Protein AF-A0A2G9RPP4-F1 (afdb_monomer)

Radius of gyration: 35.77 Å; Cα contacts (8 Å, |Δi|>4): 522; chains: 1; bounding box: 113×70×108 Å

Secondary structure (DSSP, 8-state):
------SSHHHHHHHTTS---S-EEETTEEE--SS-----HHHHTSS-EEE-TTT--EESSHHHHHHHHTT---SS-SSEEEEEETTEEEEEEETTTTHHHHHHHHHHHHTT-SS---SS--TTEEEEEEEEEETTEEEEEEEEEEESS-TT-EEESEEEE-GGGTTSSHHHHHHHHHHHHHHHTT--BEE-SSPPHHHHHHHHHHHHHHHHHHHHH---SSSSPPEE-HHHHHHHH-B-HHHHHHHHHHTT-EEEEE--SS-TTHHHHHHHHHHHHHHHHHHHHHHHHHHHHS-----S------------------------------------------------------------------TTSS--EEEEEE--GGG-SSSEEEEEEEEHHHHHHHHHHHTT------GGGB------SSSTT--

Sequence (431 aa):
MTGSLVSDRSHDDIITRMKNIECIELGRHRLKPWYFSPYPQELTVLPVLYLCEFCLKYVKSLKCLQRHLTKCNLRHPPGNEIYRKGTISFFEIDGRKNKSYSQNLCLLAKCFLDHKTLYYDTDPFLFYIMTEYDSKGFHIVGYFSKEKESTEDYNVACILTLPPYQRRGYGKLLIEFSYELSKVEGKTGTPEKPLSDLGLLSYRSYWSQTILEILMELKTETGERPQITINEISEITSIKKEDVISTLQYLNLINYYKFLTEGVSQWRDVVSRISLVYSIKCILTYLKKWSNTYGCFFLTRTPPAYAFMQIGWERSELCVSSISIRRKSSLDTPLLGSPTTAPGPSLLPPEQASRATALHVHSANCSRCCLSHLVIFLNDESICLLQGQYILTLSEDIVEGHERAMLKRVLRIDSKCLHFTPKDWSKRGKW

Mean predicted aligned error: 15.99 Å

pLDDT: mean 71.48, std 29.28, range [20.78, 98.81]

Organism: Aquarana catesbeiana (NCBI:txid8400)

Solvent-accessible surface area (backbone atoms only — not comparable to full-atom values): 26599 Å² total; per-residue (Å²): 139,90,82,87,93,76,72,63,69,60,53,55,62,53,54,51,73,41,67,51,47,64,28,38,37,45,70,99,42,81,43,69,54,74,31,31,47,92,62,62,70,89,44,35,81,32,77,50,34,32,33,41,59,34,61,42,53,71,36,84,32,70,76,50,46,55,67,40,57,82,70,52,86,62,41,37,66,84,47,49,79,31,28,60,58,95,47,41,35,35,24,48,27,52,13,58,82,35,39,72,46,42,29,34,47,32,44,59,46,19,18,76,34,80,89,64,81,74,38,82,73,31,58,66,31,36,36,42,39,33,24,49,52,54,101,84,32,34,43,75,40,28,38,36,30,23,53,66,77,53,95,84,39,37,51,29,65,46,76,46,51,42,78,95,48,53,95,68,58,50,64,50,43,55,53,50,46,44,31,54,52,27,49,73,60,75,37,55,30,45,68,47,82,85,62,53,72,73,51,48,55,43,49,54,59,44,53,53,46,60,53,49,54,52,68,71,67,61,66,55,91,81,79,55,79,39,68,52,33,62,64,56,54,19,65,79,53,11,38,33,55,68,61,49,52,53,42,38,52,74,70,65,25,72,40,85,45,78,59,72,98,70,70,86,65,55,61,60,51,53,56,44,49,51,54,46,56,51,48,50,50,49,51,54,51,49,51,51,52,45,52,72,71,62,64,90,77,81,82,85,88,85,86,83,86,89,84,89,76,92,75,84,88,71,87,84,74,83,93,71,90,79,88,83,88,81,87,79,90,79,89,87,86,83,90,87,92,85,88,88,89,83,86,89,86,90,85,90,90,88,87,90,81,91,87,86,82,91,77,91,73,79,85,78,78,71,85,83,80,75,77,73,52,57,69,35,40,35,62,59,67,90,82,46,101,58,75,55,49,34,40,34,54,47,43,53,71,55,51,55,51,47,52,64,49,55,81,68,51,86,75,74,82,55,77,91,40,51,64,77,76,80,75,73,60,87,64,78,84,83,130

Nearest PDB structures (foldseek):
  7cmr-assembly1_A  TM=9.684E-01  e=1.886E-34  Homo sapiens
  5gk9-assembly1_A  TM=9.765E-01  e=4.475E-34  Homo sapiens
  3qah-assembly1_A  TM=9.749E-01  e=7.962E-34  Homo sapiens
  6maj-assembly1_A  TM=9.653E-01  e=4.740E-34  Homo sapiens
  5j9w-assembly1_E  TM=8.970E-01  e=1.123E-34  Saccharomyces cerevisiae S288C

Structure (mmCIF, N/CA/C/O backbone):
data_AF-A0A2G9RPP4-F1
#
_entry.id   AF-A0A2G9RPP4-F1
#
loop_
_atom_site.group_PDB
_atom_site.id
_atom_site.type_symbol
_atom_site.label_atom_id
_atom_site.label_alt_id
_atom_site.label_comp_id
_atom_site.label_asym_id
_atom_site.label_entity_id
_atom_site.label_seq_id
_atom_site.pdbx_PDB_ins_code
_atom_site.Cartn_x
_atom_site.Cartn_y
_atom_site.Cartn_z
_atom_site.occupancy
_atom_site.B_iso_or_equiv
_atom_site.auth_seq_id
_atom_site.auth_comp_id
_atom_site.auth_asym_id
_atom_site.auth_atom_id
_atom_site.pdbx_PDB_model_num
ATOM 1 N N . MET A 1 1 ? 42.267 23.530 13.016 1.00 36.06 1 MET A N 1
ATOM 2 C CA . MET A 1 1 ? 41.889 23.842 11.621 1.00 36.06 1 MET A CA 1
ATOM 3 C C . MET A 1 1 ? 40.458 23.379 11.431 1.00 36.06 1 MET A C 1
ATOM 5 O O . MET A 1 1 ? 40.187 22.221 11.714 1.00 36.06 1 MET A O 1
ATOM 9 N N . THR A 1 2 ? 39.546 24.265 11.044 1.00 39.47 2 THR A N 1
ATOM 10 C CA . THR A 1 2 ? 38.138 23.942 10.769 1.00 39.47 2 THR A CA 1
ATOM 11 C C . THR A 1 2 ? 37.926 23.839 9.259 1.00 39.47 2 THR A C 1
ATOM 13 O O . THR A 1 2 ? 38.301 24.746 8.523 1.00 39.47 2 THR A O 1
ATOM 16 N N . GLY A 1 3 ? 37.338 22.734 8.800 1.00 29.03 3 GLY A N 1
ATOM 17 C CA . GLY A 1 3 ? 36.969 22.487 7.403 1.00 29.03 3 GLY A CA 1
ATOM 18 C C . GLY A 1 3 ? 35.560 21.896 7.352 1.00 29.03 3 GLY A C 1
ATOM 19 O O . GLY A 1 3 ? 35.211 21.083 8.205 1.00 29.03 3 GLY A O 1
ATOM 20 N N . SER A 1 4 ? 34.728 22.366 6.423 1.00 31.86 4 SER A N 1
ATOM 21 C CA . SER A 1 4 ? 33.277 22.130 6.446 1.00 31.86 4 SER A CA 1
ATOM 22 C C . SER A 1 4 ? 32.853 20.904 5.628 1.00 31.86 4 SER A C 1
ATOM 24 O O . SER A 1 4 ? 33.354 20.698 4.528 1.00 31.86 4 SER A O 1
ATOM 26 N N . LEU A 1 5 ? 31.879 20.138 6.135 1.00 38.94 5 LEU A N 1
ATOM 27 C CA . LEU A 1 5 ? 31.263 18.965 5.485 1.00 38.94 5 LEU A CA 1
ATOM 28 C C . LEU A 1 5 ? 29.798 19.235 5.068 1.00 38.94 5 LEU A C 1
ATOM 30 O O . LEU A 1 5 ? 28.924 18.387 5.229 1.00 38.94 5 LEU A O 1
ATOM 34 N N . VAL A 1 6 ? 29.505 20.450 4.591 1.00 40.69 6 VAL A N 1
ATOM 35 C CA . VAL A 1 6 ? 28.122 20.956 4.411 1.00 40.69 6 VAL A CA 1
ATOM 36 C C . VAL A 1 6 ? 27.765 21.248 2.932 1.00 40.69 6 VAL A C 1
ATOM 38 O O . VAL A 1 6 ? 26.676 21.732 2.642 1.00 40.69 6 VAL A O 1
ATOM 41 N N . SER A 1 7 ? 28.645 20.942 1.969 1.00 35.72 7 SER A N 1
ATOM 42 C CA . SER A 1 7 ? 28.476 21.319 0.548 1.00 35.72 7 SER A CA 1
ATOM 43 C C . SER A 1 7 ? 27.618 20.382 -0.311 1.00 35.72 7 SER A C 1
ATOM 45 O O . SER A 1 7 ? 26.937 20.867 -1.212 1.00 35.72 7 SER A O 1
ATOM 47 N N . ASP A 1 8 ? 27.646 19.067 -0.071 1.00 40.75 8 ASP A N 1
ATOM 48 C CA . ASP A 1 8 ? 27.186 18.106 -1.093 1.00 40.75 8 ASP A CA 1
ATOM 49 C C . ASP A 1 8 ? 25.676 17.845 -1.055 1.00 40.75 8 ASP A C 1
ATOM 51 O O . ASP A 1 8 ? 25.029 17.819 -2.102 1.00 40.75 8 ASP A O 1
ATOM 55 N N . ARG A 1 9 ? 25.078 17.744 0.144 1.00 42.59 9 ARG A N 1
ATOM 56 C CA . ARG A 1 9 ? 23.634 17.460 0.294 1.00 42.59 9 ARG A CA 1
ATOM 57 C C . ARG A 1 9 ? 22.746 18.465 -0.444 1.00 42.59 9 ARG A C 1
ATOM 59 O O . ARG A 1 9 ? 21.690 18.091 -0.938 1.00 42.59 9 ARG A O 1
ATOM 66 N N . SER A 1 10 ? 23.178 19.723 -0.548 1.00 47.12 10 SER A N 1
ATOM 67 C CA . SER A 1 10 ? 22.407 20.779 -1.210 1.00 47.12 10 SER A CA 1
ATOM 68 C C . SER A 1 10 ? 22.277 20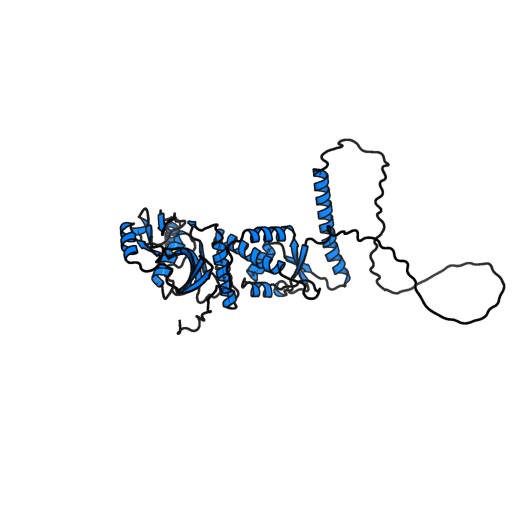.583 -2.724 1.00 47.12 10 SER A C 1
ATOM 70 O O . SER A 1 10 ? 21.268 20.997 -3.288 1.00 47.12 10 SER A O 1
ATOM 72 N N . HIS A 1 11 ? 23.241 19.934 -3.386 1.00 43.06 11 HIS A N 1
ATOM 73 C CA . HIS A 1 11 ? 23.181 19.694 -4.830 1.00 43.06 11 HIS A CA 1
ATOM 74 C C . HIS A 1 11 ? 22.240 18.532 -5.170 1.00 43.06 11 HIS A C 1
ATOM 76 O O . HIS A 1 11 ? 21.382 18.686 -6.042 1.00 43.06 11 HIS A O 1
ATOM 82 N N . ASP A 1 12 ? 22.313 17.422 -4.430 1.00 50.59 12 ASP A N 1
ATOM 83 C CA . ASP A 1 12 ? 21.358 16.313 -4.566 1.00 50.59 12 ASP A CA 1
ATOM 84 C C . ASP A 1 12 ? 19.925 16.758 -4.221 1.00 50.59 12 ASP A C 1
ATOM 86 O O . ASP A 1 12 ? 18.980 16.452 -4.956 1.00 50.59 12 ASP A O 1
ATOM 90 N N . ASP A 1 13 ? 19.757 17.567 -3.168 1.00 52.38 13 ASP A N 1
ATOM 91 C CA . ASP A 1 13 ? 18.473 18.179 -2.801 1.00 52.38 13 ASP A CA 1
ATOM 92 C C . ASP A 1 13 ? 17.918 19.114 -3.890 1.00 52.38 13 ASP A C 1
ATOM 94 O O . ASP A 1 13 ? 16.704 19.290 -3.973 1.00 52.38 13 ASP A O 1
ATOM 98 N N . ILE A 1 14 ? 18.759 19.731 -4.730 1.00 52.28 14 ILE A N 1
ATOM 99 C CA . ILE A 1 14 ? 18.318 20.569 -5.859 1.00 52.28 14 ILE A CA 1
ATOM 100 C C . ILE A 1 14 ? 17.946 19.703 -7.070 1.00 52.28 14 ILE A C 1
ATOM 102 O O . ILE A 1 14 ? 16.897 19.923 -7.680 1.00 52.28 14 ILE A O 1
ATOM 106 N N . ILE A 1 15 ? 18.761 18.699 -7.404 1.00 55.66 15 ILE A N 1
ATOM 107 C CA . ILE A 1 15 ? 18.525 17.802 -8.547 1.00 55.66 15 ILE A CA 1
ATOM 108 C C . ILE A 1 15 ? 17.231 16.999 -8.347 1.00 55.66 15 ILE A C 1
ATOM 110 O O . ILE A 1 15 ? 16.407 16.911 -9.258 1.00 55.66 15 ILE A O 1
ATOM 114 N N . THR A 1 16 ? 17.000 16.476 -7.141 1.00 59.34 16 THR A N 1
ATOM 115 C CA . THR A 1 16 ? 15.809 15.671 -6.811 1.00 59.34 16 THR A CA 1
ATOM 116 C C . THR A 1 16 ? 14.492 16.457 -6.813 1.00 59.34 16 THR A C 1
ATOM 118 O O . THR A 1 16 ? 13.426 15.858 -6.981 1.00 59.34 16 THR A O 1
ATOM 121 N N . ARG A 1 17 ? 14.532 17.794 -6.712 1.00 62.66 17 ARG A N 1
ATOM 122 C CA . ARG A 1 17 ? 13.346 18.667 -6.845 1.00 62.66 17 ARG A CA 1
ATOM 123 C C . ARG A 1 17 ? 12.893 18.855 -8.297 1.00 62.66 17 ARG A C 1
ATOM 125 O O . ARG A 1 17 ? 11.771 19.307 -8.526 1.00 62.66 17 ARG A O 1
ATOM 132 N N . MET A 1 18 ? 13.722 18.505 -9.284 1.00 72.00 18 MET A N 1
ATOM 133 C CA . MET A 1 18 ? 13.389 18.625 -10.706 1.00 72.00 18 MET A CA 1
ATOM 134 C C . MET A 1 18 ? 12.968 17.280 -11.307 1.00 72.00 18 MET A C 1
ATOM 136 O O . MET A 1 18 ? 13.619 16.252 -11.132 1.00 72.00 18 MET A O 1
ATOM 140 N N . LYS A 1 19 ? 11.860 17.275 -12.055 1.00 84.81 19 LYS A N 1
ATOM 141 C CA . LYS A 1 19 ? 11.338 16.059 -12.697 1.00 84.81 19 LYS A CA 1
ATOM 142 C C . LYS A 1 19 ? 12.227 15.697 -13.885 1.00 84.81 19 LYS A C 1
ATOM 144 O O . LYS A 1 19 ? 12.295 16.450 -14.849 1.00 84.81 19 LYS A O 1
ATOM 149 N N . ASN A 1 20 ? 12.877 14.540 -13.818 1.00 91.31 20 ASN A N 1
ATOM 150 C CA . ASN A 1 20 ? 13.856 14.096 -14.809 1.00 91.31 20 ASN A CA 1
ATOM 151 C C . ASN A 1 20 ? 13.284 13.195 -15.917 1.00 91.31 20 ASN A C 1
ATOM 153 O O . ASN A 1 20 ? 14.020 12.845 -16.827 1.00 91.31 20 ASN A O 1
ATOM 157 N N . ILE A 1 21 ? 12.011 12.791 -15.849 1.00 95.25 21 ILE A N 1
ATOM 158 C CA . ILE A 1 21 ? 11.363 11.920 -16.844 1.00 95.25 21 ILE A CA 1
ATOM 159 C C . ILE A 1 21 ? 10.042 12.564 -17.270 1.00 95.25 21 ILE A C 1
ATOM 161 O O . ILE A 1 21 ? 9.190 12.850 -16.426 1.00 95.25 21 ILE A O 1
ATOM 165 N N . GLU A 1 22 ? 9.858 12.772 -18.574 1.00 94.94 22 GLU A N 1
ATOM 166 C CA . GLU A 1 22 ? 8.655 13.410 -19.122 1.00 94.94 22 GLU A CA 1
ATOM 167 C C . GLU A 1 22 ? 7.441 12.467 -19.128 1.00 94.94 22 GLU A C 1
ATOM 169 O O . GLU A 1 22 ? 6.361 12.831 -18.651 1.00 94.94 22 GLU A O 1
ATOM 174 N N . CYS A 1 23 ? 7.614 11.247 -19.646 1.00 97.56 23 CYS A N 1
ATOM 175 C CA . CYS A 1 23 ? 6.545 10.263 -19.776 1.00 97.56 23 CYS A CA 1
ATOM 176 C C . CYS A 1 23 ? 7.041 8.826 -19.555 1.00 97.56 23 CYS A C 1
ATOM 178 O O . CYS A 1 23 ? 8.136 8.455 -19.977 1.00 97.56 23 CYS A O 1
ATOM 180 N N . ILE A 1 24 ? 6.197 8.003 -18.930 1.00 98.38 24 ILE A N 1
ATOM 181 C CA . ILE A 1 24 ? 6.364 6.551 -18.807 1.00 98.38 24 ILE A CA 1
ATOM 182 C C . ILE A 1 24 ? 5.216 5.857 -19.545 1.00 98.38 24 ILE A C 1
ATOM 184 O O . ILE A 1 24 ? 4.052 6.123 -19.255 1.00 98.38 24 ILE A O 1
ATOM 188 N N . GLU A 1 25 ? 5.525 4.936 -20.454 1.00 98.38 25 GLU A N 1
ATOM 189 C CA . GLU A 1 25 ? 4.544 4.031 -21.062 1.00 98.38 25 GLU A CA 1
ATOM 190 C C . GLU A 1 25 ? 4.553 2.689 -20.316 1.00 98.38 25 GLU A C 1
ATOM 192 O O . GLU A 1 25 ? 5.587 2.024 -20.240 1.00 98.38 25 GLU A O 1
ATOM 197 N N . LEU A 1 26 ? 3.410 2.310 -19.738 1.00 98.25 26 LEU A N 1
ATOM 198 C CA . LEU A 1 26 ? 3.231 1.110 -18.918 1.00 98.25 26 LEU A CA 1
ATOM 199 C C . LEU A 1 26 ? 1.936 0.395 -19.331 1.00 98.25 26 LEU A C 1
ATOM 201 O O . LEU A 1 26 ? 0.830 0.825 -18.984 1.00 98.25 26 LEU A O 1
ATOM 205 N N . GLY A 1 27 ? 2.075 -0.697 -20.084 1.00 95.25 27 GLY A N 1
ATOM 206 C CA . GLY A 1 27 ? 0.937 -1.430 -20.648 1.00 95.25 27 GLY A CA 1
ATOM 207 C C . GLY A 1 27 ? 0.089 -0.527 -21.550 1.00 95.25 27 GLY A C 1
ATOM 208 O O . GLY A 1 27 ? 0.596 0.077 -22.491 1.00 95.25 27 GLY A O 1
ATOM 209 N N . ARG A 1 28 ? -1.205 -0.396 -21.237 1.00 94.38 28 ARG A N 1
ATOM 210 C CA . ARG A 1 28 ? -2.157 0.484 -21.950 1.00 94.38 28 ARG A CA 1
ATOM 211 C C . ARG A 1 28 ? -2.091 1.974 -21.569 1.00 94.38 28 ARG A C 1
ATOM 213 O O . ARG A 1 28 ? -2.877 2.753 -22.099 1.00 94.38 28 ARG A O 1
ATOM 220 N N . HIS A 1 29 ? -1.221 2.376 -20.638 1.00 97.75 29 HIS A N 1
ATOM 221 C CA . HIS A 1 29 ? -1.231 3.721 -20.046 1.00 97.75 29 HIS A CA 1
ATOM 222 C C . HIS A 1 29 ? 0.032 4.522 -20.366 1.00 97.75 29 HIS A C 1
ATOM 224 O O . HIS A 1 29 ? 1.143 4.003 -20.278 1.00 97.75 29 HIS A O 1
ATOM 230 N N . ARG A 1 30 ? -0.133 5.827 -20.618 1.00 97.75 30 ARG A N 1
ATOM 231 C CA . ARG A 1 30 ? 0.955 6.813 -20.552 1.00 97.75 30 ARG A CA 1
ATOM 232 C C . ARG A 1 30 ? 0.815 7.652 -19.288 1.00 97.75 30 ARG A C 1
ATOM 234 O O . ARG A 1 30 ? -0.224 8.258 -19.044 1.00 97.75 30 ARG A O 1
ATOM 241 N N . LEU A 1 31 ? 1.860 7.648 -18.472 1.00 97.81 31 LEU A N 1
ATOM 242 C CA . LEU A 1 31 ? 1.932 8.288 -17.165 1.00 97.81 31 LEU A CA 1
ATOM 243 C C . LEU A 1 31 ? 2.860 9.500 -17.250 1.00 97.81 31 LEU A C 1
ATOM 245 O O . LEU A 1 31 ? 3.919 9.417 -17.870 1.00 97.81 31 LEU A O 1
ATOM 249 N N . LYS A 1 32 ? 2.503 10.602 -16.585 1.00 97.31 32 LYS A N 1
ATOM 250 C CA . LYS A 1 32 ? 3.397 11.748 -16.377 1.00 97.31 32 LYS A CA 1
ATOM 251 C C . LYS A 1 32 ? 3.951 11.695 -14.947 1.00 97.31 32 LYS A C 1
ATOM 253 O O . LYS A 1 32 ? 3.146 11.815 -14.020 1.00 97.31 32 LYS A O 1
ATOM 258 N N . PRO A 1 33 ? 5.265 11.486 -14.742 1.00 96.81 33 PRO A N 1
ATOM 259 C CA . PRO A 1 33 ? 5.878 11.467 -13.417 1.00 96.81 33 PRO A CA 1
ATOM 260 C C . PRO A 1 33 ? 5.603 12.730 -12.595 1.00 96.81 33 PRO A C 1
ATOM 262 O O . PRO A 1 33 ? 5.439 13.839 -13.113 1.00 96.81 33 PRO A O 1
ATOM 265 N N . TRP A 1 34 ? 5.536 12.549 -11.281 1.00 94.88 34 TRP A N 1
ATOM 266 C CA . TRP A 1 34 ? 5.288 13.613 -10.315 1.00 94.88 34 TRP A CA 1
ATOM 267 C C . TRP A 1 34 ? 6.583 14.120 -9.681 1.00 94.88 34 TRP A C 1
ATOM 269 O O . TRP A 1 34 ? 6.693 15.327 -9.477 1.00 94.88 34 TRP A O 1
ATOM 279 N N . TYR A 1 35 ? 7.558 13.236 -9.467 1.00 94.25 35 TYR A N 1
ATOM 280 C CA . TYR A 1 35 ? 8.833 13.514 -8.802 1.00 94.25 35 TYR A CA 1
ATOM 281 C C . TYR A 1 35 ? 10.016 12.960 -9.606 1.00 94.25 35 TYR A C 1
ATOM 283 O O . TYR A 1 35 ? 9.833 12.131 -10.502 1.00 94.25 35 TYR A O 1
ATOM 291 N N . PHE A 1 36 ? 11.231 13.390 -9.257 1.00 94.44 36 PHE A N 1
ATOM 292 C CA . PHE A 1 36 ? 12.473 12.759 -9.708 1.00 94.44 36 PHE A CA 1
ATOM 293 C C . PHE A 1 36 ? 12.492 11.262 -9.367 1.00 94.44 36 PHE A C 1
ATOM 295 O O . PHE A 1 36 ? 12.102 10.884 -8.257 1.00 94.44 36 PHE A O 1
ATOM 302 N N . SER A 1 37 ? 13.005 10.431 -10.281 1.00 95.25 37 SER A N 1
ATOM 303 C CA . SER A 1 37 ? 13.340 9.024 -10.019 1.00 95.25 37 SER A CA 1
ATOM 304 C C . SER A 1 37 ? 14.673 8.625 -10.675 1.00 95.25 37 SER A C 1
ATOM 306 O O . SER A 1 37 ? 14.856 8.910 -11.861 1.00 95.25 37 SER A O 1
ATOM 308 N N . PRO A 1 38 ? 15.599 7.955 -9.959 1.00 94.62 38 PRO A N 1
ATOM 309 C CA . PRO A 1 38 ? 16.976 7.704 -10.399 1.00 94.62 38 PRO A CA 1
ATOM 310 C C . PRO A 1 38 ? 17.105 6.524 -11.381 1.00 94.62 38 PRO A C 1
ATOM 312 O O . PRO A 1 38 ? 17.885 5.597 -11.172 1.00 94.62 38 PRO A O 1
ATOM 315 N N . TYR A 1 39 ? 16.342 6.556 -12.475 1.00 96.19 39 TYR A N 1
ATOM 316 C CA . TYR A 1 39 ? 16.616 5.719 -13.645 1.00 96.19 39 TYR A CA 1
ATOM 317 C C . TYR A 1 39 ? 17.949 6.128 -14.312 1.00 96.19 39 TYR A C 1
ATOM 319 O O . TYR A 1 39 ? 18.364 7.281 -14.170 1.00 96.19 39 TYR A O 1
ATOM 327 N N . PRO A 1 40 ? 18.601 5.228 -15.078 1.00 95.25 40 PRO A N 1
ATOM 328 C CA . PRO A 1 40 ? 19.823 5.543 -15.824 1.00 95.25 40 PRO A CA 1
ATOM 329 C C . PRO A 1 40 ? 19.693 6.794 -16.707 1.00 95.25 40 PRO A C 1
ATOM 331 O O . PRO A 1 40 ? 18.681 6.986 -17.388 1.00 95.25 40 PRO A O 1
ATOM 334 N N . GLN A 1 41 ? 20.719 7.647 -16.695 1.00 92.06 41 GLN A N 1
ATOM 335 C CA . GLN A 1 41 ? 20.675 9.005 -17.253 1.00 92.06 41 GLN A CA 1
ATOM 336 C C . GLN A 1 41 ? 20.455 9.035 -18.778 1.00 92.06 41 GLN A C 1
ATOM 338 O O . GLN A 1 41 ? 19.856 9.964 -19.318 1.00 92.06 41 GLN A O 1
ATOM 343 N N . GLU A 1 42 ? 20.862 7.980 -19.485 1.00 93.56 42 GLU A N 1
ATOM 344 C CA . GLU A 1 42 ? 20.655 7.803 -20.929 1.00 93.56 42 GLU A CA 1
ATOM 345 C C . GLU A 1 42 ? 19.186 7.505 -21.279 1.00 93.56 42 GLU A C 1
ATOM 347 O O . GLU A 1 42 ? 18.811 7.488 -22.454 1.00 93.56 42 GLU A O 1
ATOM 352 N N . LEU A 1 43 ? 18.359 7.229 -20.265 1.00 93.94 43 LEU A N 1
ATOM 353 C CA . LEU A 1 43 ? 16.928 6.963 -20.382 1.00 93.94 43 LEU A CA 1
ATOM 354 C C . LEU A 1 43 ? 16.069 8.141 -19.918 1.00 93.94 43 LEU A C 1
ATOM 356 O O . LEU A 1 43 ? 14.958 8.302 -20.416 1.00 93.94 43 LEU A O 1
ATOM 360 N N . THR A 1 44 ? 16.565 8.965 -18.992 1.00 92.25 44 THR A N 1
ATOM 361 C CA . THR A 1 44 ? 15.836 10.132 -18.469 1.00 92.25 44 THR A CA 1
ATOM 362 C C . THR A 1 44 ? 15.730 11.251 -19.508 1.00 92.25 44 THR A C 1
ATOM 364 O O . THR A 1 44 ? 14.723 11.942 -19.574 1.00 92.25 44 THR A O 1
ATOM 367 N N . VAL A 1 45 ? 16.721 11.369 -20.400 1.00 91.31 45 VAL A N 1
ATOM 368 C CA . VAL A 1 45 ? 16.715 12.316 -21.536 1.00 91.31 45 VAL A CA 1
ATOM 369 C C . VAL A 1 45 ? 15.767 11.927 -22.687 1.00 91.31 45 VAL A C 1
ATOM 371 O O . VAL A 1 45 ? 15.748 12.596 -23.719 1.00 91.31 45 VAL A O 1
ATOM 374 N N . LEU A 1 46 ? 15.009 10.832 -22.561 1.00 94.69 46 LEU A N 1
ATOM 375 C CA . LEU A 1 46 ? 14.095 10.349 -23.600 1.00 94.69 46 LEU A CA 1
ATOM 376 C C . LEU A 1 46 ? 12.662 10.857 -23.355 1.00 94.69 46 LEU A C 1
ATOM 378 O O . LEU A 1 46 ? 12.196 10.820 -22.217 1.00 94.69 46 LEU A O 1
ATOM 382 N N . PRO A 1 47 ? 11.902 11.223 -24.408 1.00 95.62 47 PRO A N 1
ATOM 383 C CA . PRO A 1 47 ? 10.534 11.733 -24.254 1.00 95.62 47 PRO A CA 1
ATOM 384 C C . PRO A 1 47 ? 9.545 10.678 -23.728 1.00 95.62 47 PRO A C 1
ATOM 386 O O . PRO A 1 47 ? 8.493 11.017 -23.192 1.00 95.62 47 PRO A O 1
ATOM 389 N N . VAL A 1 48 ? 9.856 9.383 -23.885 1.00 97.69 48 VAL A N 1
ATOM 390 C CA . VAL A 1 48 ? 9.069 8.272 -23.328 1.00 97.69 48 VAL A CA 1
ATOM 391 C C . VAL A 1 48 ? 9.999 7.156 -22.857 1.00 97.69 48 VAL A C 1
ATOM 393 O O . VAL A 1 48 ? 10.763 6.596 -23.648 1.00 97.69 48 VAL A O 1
ATOM 396 N N . LEU A 1 49 ? 9.872 6.785 -21.584 1.00 98.00 49 LEU A N 1
ATOM 397 C CA . LEU A 1 49 ? 10.469 5.591 -20.994 1.00 98.00 49 LEU A CA 1
ATOM 398 C C . LEU A 1 49 ? 9.464 4.429 -21.049 1.00 98.00 49 LEU A C 1
ATOM 400 O O . LEU A 1 49 ? 8.357 4.539 -20.530 1.00 98.00 49 LEU A O 1
ATOM 404 N N . TYR A 1 50 ? 9.830 3.308 -21.670 1.00 98.50 50 TYR A N 1
ATOM 405 C CA . TYR A 1 50 ? 8.910 2.188 -21.910 1.00 98.50 50 TYR A CA 1
ATOM 406 C C . TYR A 1 50 ? 9.130 1.077 -20.880 1.00 98.50 50 TYR A C 1
ATOM 408 O O . TYR A 1 50 ? 10.245 0.567 -20.775 1.00 98.50 50 TYR A O 1
ATOM 416 N N . LEU A 1 51 ? 8.089 0.666 -20.153 1.00 98.62 51 LEU A N 1
ATOM 417 C CA . LEU A 1 51 ? 8.133 -0.416 -19.163 1.00 98.62 51 LEU A CA 1
ATOM 418 C C . LEU A 1 51 ? 7.263 -1.606 -19.588 1.00 98.62 51 LEU A C 1
ATOM 420 O O . LEU A 1 51 ? 6.125 -1.456 -20.030 1.00 98.62 51 LEU A O 1
ATOM 424 N N . CYS A 1 52 ? 7.777 -2.816 -19.376 1.00 98.38 52 CYS A N 1
ATOM 425 C CA . CYS A 1 52 ? 6.975 -4.035 -19.449 1.00 98.38 52 CYS A CA 1
ATOM 426 C C . CYS A 1 52 ? 6.026 -4.129 -18.247 1.00 98.38 52 CYS A C 1
ATOM 428 O O . CYS A 1 52 ? 6.490 -4.167 -17.112 1.00 98.38 52 CYS A O 1
ATOM 430 N N . GLU A 1 53 ? 4.713 -4.224 -18.470 1.00 97.12 53 GLU A N 1
ATOM 431 C CA . GLU A 1 53 ? 3.726 -4.205 -17.377 1.00 97.12 53 GLU A CA 1
ATOM 432 C C . GLU A 1 53 ? 3.822 -5.397 -16.407 1.00 97.12 53 GLU A C 1
ATOM 434 O O . GLU A 1 53 ? 3.495 -5.248 -15.232 1.00 97.12 53 GLU A O 1
ATOM 439 N N . PHE A 1 54 ? 4.332 -6.550 -16.859 1.00 97.94 54 PHE A N 1
ATOM 440 C CA . PHE A 1 54 ? 4.416 -7.768 -16.042 1.00 97.94 54 PHE A CA 1
ATOM 441 C C . PHE A 1 54 ? 5.734 -7.935 -15.275 1.00 97.94 54 PHE A C 1
ATOM 443 O O . PHE A 1 54 ? 5.733 -8.513 -14.193 1.00 97.94 54 PHE A O 1
ATOM 450 N N . CYS A 1 55 ? 6.865 -7.449 -15.806 1.00 98.00 55 CYS A N 1
ATOM 451 C CA . CYS A 1 55 ? 8.183 -7.585 -15.159 1.00 98.00 55 CYS A CA 1
ATOM 452 C C . CYS A 1 55 ? 8.837 -6.249 -14.759 1.00 98.00 55 CYS A C 1
ATOM 454 O O . CYS A 1 55 ? 9.942 -6.232 -14.214 1.00 98.00 55 CYS A O 1
ATOM 456 N N . LEU A 1 56 ? 8.171 -5.132 -15.068 1.00 98.50 56 LEU A N 1
ATOM 457 C CA . LEU A 1 56 ? 8.583 -3.747 -14.816 1.00 98.50 56 LEU A CA 1
ATOM 458 C C . LEU A 1 56 ? 9.928 -3.337 -15.445 1.00 98.50 56 LEU A C 1
ATOM 460 O O . LEU A 1 56 ? 10.403 -2.226 -15.221 1.00 98.50 56 LEU A O 1
ATOM 464 N N . LYS A 1 57 ? 10.530 -4.190 -16.287 1.00 98.31 57 LYS A N 1
ATOM 465 C CA . LYS A 1 57 ? 11.777 -3.878 -16.989 1.00 98.31 57 LYS A CA 1
ATOM 466 C C . LYS A 1 57 ? 11.584 -2.691 -17.929 1.00 98.31 57 LYS A C 1
ATOM 468 O O . LYS A 1 57 ? 10.755 -2.737 -18.840 1.00 98.31 57 LYS A O 1
ATOM 473 N N . TYR A 1 58 ? 12.407 -1.672 -17.719 1.00 98.12 58 TYR A N 1
ATOM 474 C CA . TYR A 1 58 ? 12.457 -0.442 -18.497 1.00 98.12 58 TYR A CA 1
ATOM 475 C C . TYR A 1 58 ? 13.371 -0.569 -19.729 1.00 98.12 58 TYR A C 1
ATOM 477 O O . TYR A 1 58 ? 14.395 -1.257 -19.697 1.00 98.12 58 TYR A O 1
ATOM 485 N N . VAL A 1 59 ? 13.005 0.087 -20.836 1.00 97.88 59 VAL A N 1
ATOM 486 C CA . VAL A 1 59 ? 13.751 0.093 -22.107 1.00 97.88 59 VAL A CA 1
ATOM 487 C C . VAL A 1 59 ? 13.602 1.414 -22.878 1.00 97.88 59 VAL A C 1
ATOM 489 O O . VAL A 1 59 ? 12.590 2.104 -22.793 1.00 97.88 59 VAL A O 1
ATOM 492 N N . LYS A 1 60 ? 14.610 1.735 -23.702 1.00 95.94 60 LYS A N 1
ATOM 493 C CA . LYS A 1 60 ? 14.741 3.023 -24.412 1.00 95.94 60 LYS A CA 1
ATOM 494 C C . LYS A 1 60 ? 13.840 3.262 -25.635 1.00 95.94 60 LYS A C 1
ATOM 496 O O . LYS A 1 60 ? 13.999 4.278 -26.301 1.00 95.94 60 LYS A O 1
ATOM 501 N N . SER A 1 61 ? 12.975 2.319 -26.017 1.00 97.00 61 SER A N 1
ATOM 502 C CA . SER A 1 61 ? 12.067 2.489 -27.166 1.00 97.00 61 SER A CA 1
ATOM 503 C C . SER A 1 61 ? 11.009 1.390 -27.269 1.00 97.00 61 SER A C 1
ATOM 505 O O . SER A 1 61 ? 11.235 0.253 -26.844 1.00 97.00 61 SER A O 1
ATOM 507 N N . LEU A 1 62 ? 9.909 1.687 -27.968 1.00 97.31 62 LEU A N 1
ATOM 508 C CA . LEU A 1 62 ? 8.865 0.720 -28.324 1.00 97.31 62 LEU A CA 1
ATOM 509 C C . LEU A 1 62 ? 9.423 -0.522 -29.053 1.00 97.31 62 LEU A C 1
ATOM 511 O O . LEU A 1 62 ? 9.060 -1.645 -28.717 1.00 97.31 62 LEU A O 1
ATOM 515 N N . LYS A 1 63 ? 10.389 -0.358 -29.973 1.00 98.00 63 LYS A N 1
ATOM 516 C CA . LYS A 1 63 ? 11.062 -1.478 -30.672 1.00 98.00 63 LYS A CA 1
ATOM 517 C C . LYS A 1 63 ? 11.936 -2.336 -29.740 1.00 98.00 63 LYS A C 1
ATOM 51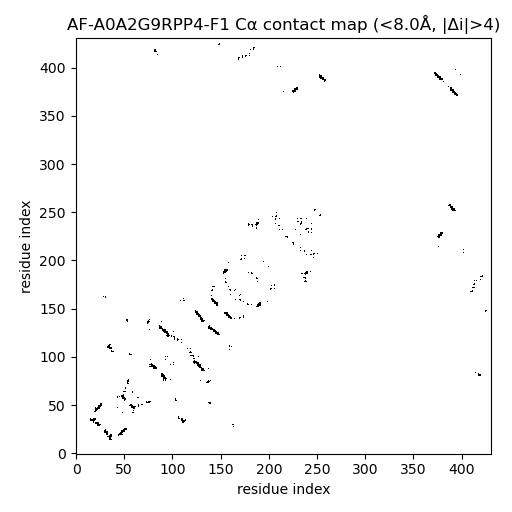9 O O . LYS A 1 63 ? 12.238 -3.492 -30.046 1.00 98.00 63 LYS A O 1
ATOM 524 N N . CYS A 1 64 ? 12.364 -1.808 -28.594 1.00 97.88 64 CYS A N 1
ATOM 525 C CA . CYS A 1 64 ? 12.968 -2.612 -27.532 1.00 97.88 64 CYS A CA 1
ATOM 526 C C . CYS A 1 64 ? 11.906 -3.304 -26.668 1.00 97.88 64 CYS A C 1
ATOM 528 O O . CYS A 1 64 ? 12.103 -4.470 -26.333 1.00 97.88 64 CYS A O 1
ATOM 530 N N . LEU A 1 65 ? 10.777 -2.647 -26.377 1.00 98.00 65 LEU A N 1
ATOM 531 C CA . LEU A 1 65 ? 9.672 -3.243 -25.619 1.00 98.00 65 LEU A CA 1
ATOM 532 C C . LEU A 1 65 ? 9.047 -4.421 -26.380 1.00 98.00 65 LEU A C 1
ATOM 534 O O . LEU A 1 65 ? 8.953 -5.512 -25.833 1.00 98.00 65 LEU A O 1
ATOM 538 N N . GLN A 1 66 ? 8.736 -4.259 -27.668 1.00 97.88 66 GLN A N 1
ATOM 539 C CA . GLN A 1 66 ? 8.210 -5.324 -28.534 1.00 97.88 66 GLN A CA 1
ATOM 540 C C . GLN A 1 66 ? 9.126 -6.564 -28.552 1.00 97.88 66 GLN A C 1
ATOM 542 O O . GLN A 1 66 ? 8.666 -7.677 -28.312 1.00 97.88 66 GLN A O 1
ATOM 547 N N . ARG A 1 67 ? 10.443 -6.376 -28.742 1.00 98.12 67 ARG A N 1
ATOM 548 C CA . ARG A 1 67 ? 11.448 -7.465 -28.703 1.00 98.12 67 ARG A CA 1
ATOM 549 C C . ARG A 1 67 ? 11.668 -8.074 -27.314 1.00 98.12 67 ARG A C 1
ATOM 551 O O . ARG A 1 67 ? 12.300 -9.125 -27.210 1.00 98.12 67 ARG A O 1
ATOM 558 N N . HIS A 1 68 ? 11.221 -7.401 -26.257 1.00 98.06 68 HIS A N 1
ATOM 559 C CA . HIS A 1 68 ? 11.199 -7.947 -24.907 1.00 98.06 68 HIS A CA 1
ATOM 560 C C . HIS A 1 68 ? 9.909 -8.740 -24.659 1.00 98.06 68 HIS A C 1
ATOM 562 O O . HIS A 1 68 ? 9.989 -9.842 -24.130 1.00 98.06 68 HIS A O 1
ATOM 568 N N . LEU A 1 69 ? 8.747 -8.239 -25.088 1.00 96.56 69 LEU A N 1
ATOM 569 C CA . LEU A 1 69 ? 7.452 -8.910 -24.928 1.00 96.56 69 LEU A CA 1
ATOM 570 C C . LEU A 1 69 ? 7.398 -10.267 -25.650 1.00 96.56 69 LEU A C 1
ATOM 572 O O . LEU A 1 69 ? 6.844 -11.210 -25.097 1.00 96.56 69 LEU A O 1
ATOM 576 N N . THR A 1 70 ? 8.064 -10.419 -26.803 1.00 97.31 70 THR A N 1
ATOM 577 C CA . THR A 1 70 ? 8.217 -11.726 -27.485 1.00 97.31 70 THR A CA 1
ATOM 578 C C . THR A 1 70 ? 9.117 -12.731 -26.752 1.00 97.31 70 THR A C 1
ATOM 580 O O . THR A 1 70 ? 9.225 -13.875 -27.183 1.00 97.31 70 THR A O 1
ATOM 583 N N . LYS A 1 71 ? 9.778 -12.321 -25.661 1.00 97.62 71 LYS A N 1
ATOM 584 C CA . LYS A 1 71 ? 10.659 -13.155 -24.821 1.00 97.62 71 LYS A CA 1
ATOM 585 C C . LYS A 1 71 ? 10.269 -13.149 -23.338 1.00 97.62 71 LYS A C 1
ATOM 587 O O . LYS A 1 71 ? 10.925 -13.798 -22.528 1.00 97.62 71 LYS A O 1
ATOM 592 N N . CYS A 1 72 ? 9.270 -12.357 -22.954 1.00 97.06 72 CYS A N 1
ATOM 593 C CA . CYS A 1 72 ? 8.851 -12.209 -21.571 1.00 97.06 72 CYS A CA 1
ATOM 594 C C . CYS A 1 72 ? 7.738 -13.213 -21.288 1.00 97.06 72 CYS A C 1
ATOM 596 O O . CYS A 1 72 ? 6.634 -13.073 -21.813 1.00 97.06 72 CYS A O 1
ATOM 598 N N . ASN A 1 73 ? 8.021 -14.200 -20.440 1.00 96.19 73 ASN A N 1
ATOM 599 C CA . ASN A 1 73 ? 7.055 -15.240 -20.079 1.00 96.19 73 ASN A CA 1
ATOM 600 C C . ASN A 1 73 ? 6.189 -14.852 -18.866 1.00 96.19 73 ASN A C 1
ATOM 602 O O . ASN A 1 73 ? 5.177 -15.497 -18.614 1.00 96.19 73 ASN A O 1
ATOM 606 N N . LEU A 1 74 ? 6.544 -13.790 -18.130 1.00 97.25 74 LEU A N 1
ATOM 607 C CA . LEU A 1 74 ? 5.745 -13.312 -16.999 1.00 97.25 74 LEU A CA 1
ATOM 608 C C . LEU A 1 74 ? 4.416 -12.715 -17.476 1.00 97.25 74 LEU A C 1
ATOM 610 O O . LEU A 1 74 ? 4.380 -11.910 -18.409 1.00 97.25 74 LEU A O 1
ATOM 614 N N . ARG A 1 75 ? 3.332 -13.102 -16.800 1.00 97.69 75 ARG A N 1
ATOM 615 C CA . ARG A 1 75 ? 1.975 -12.539 -16.938 1.00 97.69 75 ARG A CA 1
ATOM 616 C C . ARG A 1 75 ? 1.382 -12.097 -15.598 1.00 97.69 75 ARG A C 1
ATOM 618 O O . ARG A 1 75 ? 0.215 -11.739 -15.533 1.00 97.69 75 ARG A O 1
ATOM 625 N N . HIS A 1 76 ? 2.186 -12.125 -14.540 1.00 98.25 76 HIS A N 1
ATOM 626 C CA . HIS A 1 76 ? 1.853 -11.690 -13.189 1.00 98.25 76 HIS A CA 1
ATOM 627 C C . HIS A 1 76 ? 3.137 -11.256 -12.459 1.00 98.25 76 HIS A C 1
ATOM 629 O O . HIS A 1 76 ? 4.236 -11.570 -12.937 1.00 98.25 76 HIS A O 1
ATOM 635 N N . PRO A 1 77 ? 3.031 -10.551 -11.318 1.00 98.44 77 PRO A N 1
ATOM 636 C CA . PRO A 1 77 ? 4.178 -10.244 -10.469 1.00 98.44 77 PRO A CA 1
ATOM 637 C C . PRO A 1 77 ? 4.886 -11.535 -9.996 1.00 98.44 77 PRO A C 1
ATOM 639 O O . PRO A 1 77 ? 4.201 -12.506 -9.662 1.00 98.44 77 PRO A O 1
ATOM 642 N N . PRO A 1 78 ? 6.232 -11.588 -9.960 1.00 97.25 78 PRO A N 1
ATOM 643 C CA . PRO A 1 78 ? 6.988 -12.800 -9.634 1.00 97.25 78 PRO A CA 1
ATOM 644 C C . PRO A 1 78 ? 6.991 -13.071 -8.120 1.00 97.25 78 PRO A C 1
ATOM 646 O O . PRO A 1 78 ? 7.944 -12.763 -7.406 1.00 97.25 78 PRO A O 1
ATOM 649 N N . GLY A 1 79 ? 5.893 -13.636 -7.626 1.00 96.25 79 GLY A N 1
ATOM 650 C CA . GLY A 1 79 ? 5.662 -13.936 -6.217 1.00 96.25 79 GLY A CA 1
ATOM 651 C C . GLY A 1 79 ? 4.508 -14.912 -6.016 1.00 96.25 79 GLY A C 1
ATOM 652 O O . GLY A 1 79 ? 3.939 -15.416 -6.985 1.00 96.25 79 GLY A O 1
ATOM 653 N N . ASN A 1 80 ? 4.153 -15.155 -4.757 1.00 97.56 80 ASN A N 1
ATOM 654 C CA . ASN A 1 80 ? 3.038 -16.031 -4.397 1.00 97.56 80 ASN A CA 1
ATOM 655 C C . ASN A 1 80 ? 1.717 -15.256 -4.491 1.00 97.56 80 ASN A C 1
ATOM 657 O O . ASN A 1 80 ? 1.605 -14.200 -3.871 1.00 97.56 80 ASN A O 1
ATOM 661 N N . GLU A 1 81 ? 0.710 -15.767 -5.204 1.00 98.50 81 GLU A N 1
ATOM 662 C CA . GLU A 1 81 ? -0.666 -15.249 -5.118 1.00 98.50 81 GLU A CA 1
ATOM 663 C C . GLU A 1 81 ? -1.234 -15.630 -3.738 1.00 98.50 81 GLU A C 1
ATOM 665 O O . GLU A 1 81 ? -1.626 -16.772 -3.518 1.00 98.50 81 GLU A O 1
ATOM 670 N N . ILE A 1 82 ? -1.215 -14.691 -2.785 1.00 98.44 82 ILE A N 1
ATOM 671 C CA . ILE A 1 82 ? -1.670 -14.924 -1.398 1.00 98.44 82 ILE A CA 1
ATOM 672 C C . ILE A 1 82 ? -3.119 -14.490 -1.165 1.00 98.44 82 ILE A C 1
ATOM 674 O O . ILE A 1 82 ? -3.655 -14.697 -0.083 1.00 98.44 82 ILE A O 1
ATOM 678 N N . TYR A 1 83 ? -3.762 -13.861 -2.147 1.00 98.69 83 TYR A N 1
ATOM 679 C CA . TYR A 1 83 ? -5.181 -13.516 -2.087 1.00 98.69 83 TYR A CA 1
ATOM 680 C C . TYR A 1 83 ? -5.760 -13.390 -3.485 1.00 98.69 83 TYR A C 1
ATOM 682 O O . TYR A 1 83 ? -5.130 -12.777 -4.352 1.00 98.69 83 TYR A O 1
ATOM 690 N N . ARG A 1 84 ? -6.993 -13.873 -3.663 1.00 98.06 84 ARG A N 1
ATOM 691 C CA . ARG A 1 84 ? -7.766 -13.717 -4.898 1.00 98.06 84 ARG A CA 1
ATOM 692 C C . ARG A 1 84 ? -9.261 -13.582 -4.611 1.00 98.06 84 ARG A C 1
ATOM 694 O O . ARG A 1 84 ? -9.866 -14.492 -4.057 1.00 98.06 84 ARG A O 1
ATOM 701 N N . LYS A 1 85 ? -9.888 -12.495 -5.071 1.00 97.75 85 LYS A N 1
ATOM 702 C CA . LYS A 1 85 ? -11.353 -12.335 -5.081 1.00 97.75 85 LYS A CA 1
ATOM 703 C C . LYS A 1 85 ? -11.820 -11.723 -6.400 1.00 97.75 85 LYS A C 1
ATOM 705 O O . LYS A 1 85 ? -11.568 -10.553 -6.688 1.00 97.75 85 LYS A O 1
ATOM 710 N N . GLY A 1 86 ? -12.514 -12.526 -7.209 1.00 96.31 86 GLY A N 1
ATOM 711 C CA . GLY A 1 86 ? -12.949 -12.136 -8.552 1.00 96.31 86 GLY A CA 1
ATOM 712 C C . GLY A 1 86 ? -11.756 -11.821 -9.459 1.00 96.31 86 GLY A C 1
ATOM 713 O O . GLY A 1 86 ? -10.944 -12.699 -9.746 1.00 96.31 86 GLY A O 1
ATOM 714 N N . THR A 1 87 ? -11.652 -10.565 -9.896 1.00 97.12 87 THR A N 1
ATOM 715 C CA . THR A 1 87 ? -10.534 -10.050 -10.704 1.00 97.12 87 THR A CA 1
ATOM 716 C C . THR A 1 87 ? -9.397 -9.440 -9.879 1.00 97.12 87 THR A C 1
ATOM 718 O O . THR A 1 87 ? -8.371 -9.104 -10.462 1.00 97.12 87 THR A O 1
ATOM 721 N N . ILE A 1 88 ? -9.533 -9.283 -8.556 1.00 98.38 88 ILE A N 1
ATOM 722 C CA . ILE A 1 88 ? -8.502 -8.652 -7.717 1.00 98.38 88 ILE A CA 1
ATOM 723 C C . ILE A 1 88 ? -7.642 -9.710 -7.035 1.00 98.38 88 ILE A C 1
ATOM 725 O O . ILE A 1 88 ? -8.162 -10.554 -6.304 1.00 98.38 88 ILE A O 1
ATOM 729 N N . SER A 1 89 ? -6.326 -9.623 -7.241 1.00 98.69 89 SER A N 1
ATOM 730 C CA . SER A 1 89 ? -5.347 -10.544 -6.640 1.00 98.69 89 SER A CA 1
ATOM 731 C C . SER A 1 89 ? -4.163 -9.792 -6.031 1.00 98.69 89 SER A C 1
ATOM 733 O O . SER A 1 89 ? -3.718 -8.788 -6.601 1.00 98.69 89 SER A O 1
ATOM 735 N N . PHE A 1 90 ? -3.643 -10.282 -4.899 1.00 98.81 90 PHE A N 1
ATOM 736 C CA . PHE A 1 90 ? -2.416 -9.776 -4.269 1.00 98.81 90 PHE A CA 1
ATOM 737 C C . PHE A 1 90 ? -1.288 -10.807 -4.351 1.00 98.81 90 PHE A C 1
ATOM 739 O O . PHE A 1 90 ? -1.462 -11.967 -3.974 1.00 98.81 90 PHE A O 1
ATOM 746 N N . PHE A 1 91 ? -0.112 -10.348 -4.779 1.00 98.75 91 PHE A N 1
ATOM 747 C CA . PHE A 1 91 ? 1.107 -11.147 -4.852 1.00 98.75 91 PHE A CA 1
ATOM 748 C C . PHE A 1 91 ? 2.107 -10.725 -3.774 1.00 98.75 91 PHE A C 1
ATOM 750 O O . PHE A 1 91 ? 2.486 -9.556 -3.716 1.00 98.75 91 PHE A O 1
ATOM 757 N N . GLU A 1 92 ? 2.564 -11.674 -2.957 1.00 98.62 92 GLU A N 1
ATOM 758 C CA . GLU A 1 92 ? 3.678 -11.487 -2.025 1.00 98.62 92 GLU A CA 1
ATOM 759 C C . GLU A 1 92 ? 5.014 -11.699 -2.749 1.00 98.62 92 GLU A C 1
ATOM 761 O O . GLU A 1 92 ? 5.279 -12.776 -3.292 1.00 98.62 92 GLU A O 1
ATOM 766 N N . ILE A 1 93 ? 5.884 -10.689 -2.712 1.00 98.19 93 ILE A N 1
ATOM 767 C CA . ILE A 1 93 ? 7.228 -10.722 -3.292 1.00 98.19 93 ILE A CA 1
ATOM 768 C C . ILE A 1 93 ? 8.274 -10.425 -2.218 1.00 98.19 93 ILE A C 1
ATOM 770 O O . ILE A 1 93 ? 8.310 -9.340 -1.640 1.00 98.19 93 ILE A O 1
ATOM 774 N N . ASP A 1 94 ? 9.191 -11.370 -2.018 1.00 97.50 94 ASP A N 1
ATOM 775 C CA . ASP A 1 94 ? 10.427 -11.148 -1.269 1.00 97.50 94 ASP A CA 1
ATOM 776 C C . ASP A 1 94 ? 11.436 -10.367 -2.132 1.00 97.50 94 ASP A C 1
ATOM 778 O O . ASP A 1 94 ? 11.881 -10.858 -3.178 1.00 97.50 94 ASP A O 1
ATOM 782 N N . GLY A 1 95 ? 11.812 -9.163 -1.687 1.00 97.06 95 GLY A N 1
ATOM 783 C CA . GLY A 1 95 ? 12.723 -8.276 -2.409 1.00 97.06 95 GLY A CA 1
ATOM 784 C C . GLY A 1 95 ? 14.194 -8.698 -2.422 1.00 97.06 95 GLY A C 1
ATOM 785 O O . GLY A 1 95 ? 14.951 -8.167 -3.233 1.00 97.06 95 GLY A O 1
ATOM 786 N N . ARG A 1 96 ? 14.591 -9.686 -1.609 1.00 95.25 96 ARG A N 1
ATOM 787 C CA . ARG A 1 96 ? 15.892 -10.370 -1.712 1.00 95.25 96 ARG A CA 1
ATOM 788 C C . ARG A 1 96 ? 15.867 -11.412 -2.831 1.00 95.25 96 ARG A C 1
ATOM 790 O O . ARG A 1 96 ? 16.815 -11.519 -3.602 1.00 95.25 96 ARG A O 1
ATOM 797 N N . LYS A 1 97 ? 14.768 -12.169 -2.945 1.00 96.19 97 LYS A N 1
ATOM 798 C CA . LYS A 1 97 ? 14.609 -13.233 -3.958 1.00 96.19 97 LYS A CA 1
ATOM 799 C C . LYS A 1 97 ? 14.359 -12.671 -5.357 1.00 96.19 97 LYS A C 1
ATOM 801 O O . LYS A 1 97 ? 14.898 -13.184 -6.330 1.00 96.19 97 LYS A O 1
ATOM 806 N N . ASN A 1 98 ? 13.579 -11.596 -5.456 1.00 97.25 98 ASN A N 1
ATOM 807 C CA . ASN A 1 98 ? 13.155 -10.991 -6.723 1.00 97.25 98 ASN A CA 1
ATOM 808 C C . ASN A 1 98 ? 13.774 -9.604 -6.955 1.00 97.25 98 ASN A C 1
ATOM 810 O O . ASN A 1 98 ? 13.131 -8.724 -7.532 1.00 97.25 98 ASN A O 1
ATOM 814 N N . LYS A 1 99 ? 15.030 -9.412 -6.523 1.00 96.62 99 LYS A N 1
ATOM 815 C CA . LYS A 1 99 ? 15.738 -8.118 -6.459 1.00 96.62 99 LYS A CA 1
ATOM 816 C C . LYS A 1 99 ? 15.511 -7.218 -7.682 1.00 96.62 99 LYS A C 1
ATOM 818 O O . LYS A 1 99 ? 15.094 -6.078 -7.526 1.00 96.62 99 LYS A O 1
ATOM 823 N N . SER A 1 100 ? 15.662 -7.739 -8.906 1.00 97.25 100 SER A N 1
ATOM 824 C CA . SER A 1 100 ? 15.447 -6.944 -10.131 1.00 97.25 100 SER A CA 1
ATOM 825 C C . SER A 1 100 ? 14.003 -6.447 -10.309 1.00 97.25 100 SER A C 1
ATOM 827 O O . SER A 1 100 ? 13.813 -5.312 -10.739 1.00 97.25 100 SER A O 1
ATOM 829 N N . TYR A 1 101 ? 12.983 -7.242 -9.963 1.00 98.44 101 TYR A N 1
ATOM 830 C CA . TYR A 1 101 ? 11.587 -6.791 -10.026 1.00 98.44 101 TYR A CA 1
ATOM 831 C C . TYR A 1 101 ? 11.306 -5.728 -8.960 1.00 98.44 101 TYR A C 1
ATOM 833 O O . TYR A 1 101 ? 10.729 -4.687 -9.267 1.00 98.44 101 TYR A O 1
ATOM 841 N N . SER A 1 102 ? 11.760 -5.957 -7.725 1.00 98.31 102 SER A N 1
ATOM 842 C CA . SER A 1 102 ? 11.582 -5.012 -6.619 1.00 98.31 102 SER A CA 1
ATOM 843 C C . SER A 1 102 ? 12.314 -3.687 -6.853 1.00 98.31 102 SER A C 1
ATOM 845 O O . SER A 1 102 ? 11.758 -2.634 -6.557 1.00 98.31 102 SER A O 1
ATOM 847 N N . GLN A 1 103 ? 13.508 -3.703 -7.454 1.00 98.25 103 GLN A N 1
ATOM 848 C CA . GLN A 1 103 ? 14.228 -2.489 -7.856 1.00 98.25 103 GLN A CA 1
ATOM 849 C C . GLN A 1 103 ? 13.477 -1.727 -8.961 1.00 98.25 103 GLN A C 1
ATOM 851 O O . GLN A 1 103 ? 13.248 -0.525 -8.826 1.00 98.25 103 GLN A O 1
ATOM 856 N N . ASN A 1 104 ? 13.007 -2.417 -10.010 1.00 98.50 104 ASN A N 1
ATOM 857 C CA . ASN A 1 104 ? 12.179 -1.805 -11.060 1.00 98.50 104 ASN A CA 1
ATOM 858 C C . ASN A 1 104 ? 10.896 -1.175 -10.479 1.00 98.50 104 ASN A C 1
ATOM 860 O O . ASN A 1 104 ? 10.523 -0.059 -10.844 1.00 98.50 104 ASN A O 1
ATOM 864 N N . LEU A 1 105 ? 10.237 -1.870 -9.544 1.00 98.56 105 LEU A N 1
ATOM 865 C CA . LEU A 1 105 ? 9.061 -1.377 -8.828 1.00 98.56 105 LEU A CA 1
ATOM 866 C C . LEU A 1 105 ? 9.384 -0.143 -7.981 1.00 98.56 105 LEU A C 1
ATOM 868 O O . LEU A 1 105 ? 8.632 0.826 -8.020 1.00 98.56 105 LEU A O 1
ATOM 872 N N . CYS A 1 106 ? 10.499 -0.142 -7.250 1.00 98.19 106 CYS A N 1
ATOM 873 C CA . CYS A 1 106 ? 10.938 1.006 -6.463 1.00 98.19 106 CYS A CA 1
ATOM 874 C C . CYS A 1 106 ? 11.226 2.239 -7.332 1.00 98.19 106 CYS A C 1
ATOM 876 O O . CYS A 1 106 ? 10.808 3.338 -6.964 1.00 98.19 106 CYS A O 1
ATOM 878 N N . LEU A 1 107 ? 11.874 2.069 -8.490 1.00 97.81 107 LEU A N 1
ATOM 879 C CA . LEU A 1 107 ? 12.115 3.150 -9.452 1.00 97.81 107 LEU A CA 1
ATOM 880 C C . LEU A 1 107 ? 10.801 3.692 -10.044 1.00 97.81 107 LEU A C 1
ATOM 882 O O . LEU A 1 107 ? 10.614 4.908 -10.124 1.00 97.81 107 LEU A O 1
ATOM 886 N N . LEU A 1 108 ? 9.853 2.819 -10.404 1.00 98.25 108 LEU A N 1
ATOM 887 C CA . LEU A 1 108 ? 8.511 3.222 -10.845 1.00 98.25 108 LEU A CA 1
ATOM 888 C C . LEU A 1 108 ? 7.734 3.942 -9.732 1.00 98.25 108 LEU A C 1
ATOM 890 O O . LEU A 1 108 ? 7.079 4.950 -9.989 1.00 98.25 108 LEU A O 1
ATOM 894 N N . ALA A 1 109 ? 7.826 3.463 -8.492 1.00 97.25 109 ALA A N 1
ATOM 895 C CA . ALA A 1 109 ? 7.161 4.066 -7.344 1.00 97.25 109 ALA A CA 1
ATOM 896 C C . ALA A 1 109 ? 7.723 5.455 -7.017 1.00 97.25 109 ALA A C 1
ATOM 898 O O . ALA A 1 109 ? 6.955 6.376 -6.743 1.00 97.25 109 ALA A O 1
ATOM 899 N N . LYS A 1 110 ? 9.046 5.639 -7.115 1.00 95.50 110 LYS A N 1
ATOM 900 C CA . LYS A 1 110 ? 9.720 6.920 -6.860 1.00 95.50 110 LYS A CA 1
ATOM 901 C C . LYS A 1 110 ? 9.282 8.039 -7.819 1.00 95.50 110 LYS A C 1
ATOM 903 O O . LYS A 1 110 ? 9.293 9.201 -7.429 1.00 95.50 110 LYS A O 1
ATOM 908 N N . CYS A 1 111 ? 8.790 7.713 -9.018 1.00 96.25 111 CYS A N 1
ATOM 909 C CA . CYS A 1 111 ? 8.158 8.694 -9.911 1.00 96.25 111 CYS A CA 1
ATOM 910 C C . CYS A 1 111 ? 6.883 9.330 -9.326 1.00 96.25 111 CYS A C 1
ATOM 912 O O . CYS A 1 111 ? 6.485 10.399 -9.786 1.00 96.25 111 CYS A O 1
ATOM 914 N N . PHE A 1 112 ? 6.231 8.688 -8.350 1.00 95.62 112 PHE A N 1
ATOM 915 C CA . PHE A 1 112 ? 4.941 9.099 -7.773 1.00 95.62 112 PHE A CA 1
ATOM 916 C C . PHE A 1 112 ? 4.965 9.239 -6.240 1.00 95.62 112 PHE A C 1
ATOM 918 O O . PHE A 1 112 ? 3.958 9.625 -5.651 1.00 95.62 112 PHE A O 1
ATOM 925 N N . LEU A 1 113 ? 6.109 8.961 -5.605 1.00 92.50 113 LEU A N 1
ATOM 926 C CA . LEU A 1 113 ? 6.362 9.127 -4.175 1.00 92.50 113 LEU A CA 1
ATOM 927 C C . LEU A 1 113 ? 7.569 10.049 -3.974 1.00 92.50 113 LEU A C 1
ATOM 929 O O . LEU A 1 113 ? 8.655 9.785 -4.497 1.00 92.50 113 LEU A O 1
ATOM 933 N N . ASP A 1 114 ? 7.382 11.113 -3.198 1.00 87.75 114 ASP A N 1
ATOM 934 C CA . ASP A 1 114 ? 8.428 12.104 -2.952 1.00 87.75 114 ASP A CA 1
ATOM 935 C C . ASP A 1 114 ? 9.538 11.515 -2.064 1.00 87.75 114 ASP A C 1
ATOM 937 O O . ASP A 1 114 ? 10.631 11.199 -2.535 1.00 87.75 114 ASP A O 1
ATOM 941 N N . HIS A 1 115 ? 9.197 11.215 -0.808 1.00 82.88 115 HIS A N 1
ATOM 942 C CA . HIS A 1 115 ? 10.125 10.829 0.262 1.00 82.88 115 HIS A CA 1
ATOM 943 C C . HIS A 1 115 ? 10.600 9.361 0.230 1.00 82.88 115 HIS A C 1
ATOM 945 O O . HIS A 1 115 ? 11.068 8.843 1.239 1.00 82.88 115 HIS A O 1
ATOM 951 N N . LYS A 1 116 ? 10.508 8.657 -0.909 1.00 86.44 116 LYS A N 1
ATOM 952 C CA . LYS A 1 116 ? 11.021 7.278 -1.006 1.00 86.44 116 LYS A CA 1
ATOM 953 C C . LYS A 1 116 ? 12.550 7.282 -1.136 1.00 86.44 116 LYS A C 1
ATOM 955 O O . LYS A 1 116 ? 13.084 7.502 -2.218 1.00 86.44 116 LYS A O 1
ATOM 960 N N . THR A 1 117 ? 13.245 7.001 -0.039 1.00 77.69 117 THR A N 1
ATOM 961 C CA . THR A 1 117 ? 14.718 7.008 0.052 1.00 77.69 117 THR A CA 1
ATOM 962 C C . THR A 1 117 ? 15.364 5.720 -0.463 1.00 77.69 117 THR A C 1
ATOM 964 O O . THR A 1 117 ? 16.339 5.777 -1.205 1.00 77.69 117 THR A O 1
ATOM 967 N N . LEU A 1 118 ? 14.815 4.552 -0.115 1.00 79.06 118 LEU A N 1
ATOM 968 C CA . LEU A 1 118 ? 15.368 3.248 -0.493 1.00 79.06 118 LEU A CA 1
ATOM 969 C C . LEU A 1 118 ? 14.741 2.723 -1.791 1.00 79.06 118 LEU A C 1
ATOM 971 O O . LEU A 1 118 ? 13.523 2.529 -1.874 1.00 79.06 118 LEU A O 1
ATOM 975 N N . TYR A 1 119 ? 15.578 2.486 -2.806 1.00 79.25 119 TYR A N 1
ATOM 976 C CA . TYR A 1 119 ? 15.160 1.964 -4.117 1.00 79.25 119 TYR A CA 1
ATOM 977 C C . TYR A 1 119 ? 16.087 0.901 -4.731 1.00 79.25 119 TYR A C 1
ATOM 979 O O . TYR A 1 119 ? 15.594 0.078 -5.502 1.00 79.25 119 TYR A O 1
ATOM 987 N N . TYR A 1 120 ? 17.380 0.865 -4.376 1.00 80.38 120 TYR A N 1
ATOM 988 C CA . TYR A 1 120 ? 18.299 -0.199 -4.811 1.00 80.38 120 TYR A CA 1
ATOM 989 C C . TYR A 1 120 ? 18.509 -1.314 -3.787 1.00 80.38 120 TYR A C 1
ATOM 991 O O . TYR A 1 120 ? 18.680 -2.464 -4.200 1.00 80.38 120 TYR A O 1
ATOM 999 N N . ASP A 1 121 ? 18.460 -1.016 -2.487 1.00 90.94 121 ASP A N 1
ATOM 1000 C CA . ASP A 1 121 ? 18.353 -2.071 -1.484 1.00 90.94 121 ASP A CA 1
ATOM 1001 C C . ASP A 1 121 ? 16.883 -2.456 -1.289 1.00 90.94 121 ASP A C 1
ATOM 1003 O O . ASP A 1 121 ? 16.037 -1.633 -0.934 1.00 90.94 121 ASP A O 1
ATOM 1007 N N . THR A 1 122 ? 16.583 -3.711 -1.600 1.00 94.81 122 THR A N 1
ATOM 1008 C CA . THR A 1 122 ? 15.247 -4.310 -1.526 1.00 94.81 122 THR A CA 1
ATOM 1009 C C . THR A 1 122 ? 15.232 -5.555 -0.646 1.00 94.81 122 THR A C 1
ATOM 1011 O O . THR A 1 122 ? 14.170 -6.137 -0.436 1.00 94.81 122 THR A O 1
ATOM 1014 N N . ASP A 1 123 ? 16.382 -5.966 -0.111 1.00 94.69 123 ASP A N 1
ATOM 1015 C CA . ASP A 1 123 ? 16.538 -7.218 0.625 1.00 94.69 123 ASP A CA 1
ATOM 1016 C C . ASP A 1 123 ? 15.814 -7.244 1.987 1.00 94.69 123 ASP A C 1
ATOM 1018 O O . ASP A 1 123 ? 15.282 -8.314 2.317 1.00 94.69 123 ASP A O 1
ATOM 1022 N N . PRO A 1 124 ? 15.696 -6.134 2.758 1.00 95.00 124 PRO A N 1
ATOM 1023 C CA . PRO A 1 124 ? 14.917 -6.124 4.000 1.00 95.00 124 PRO A CA 1
ATOM 1024 C C . PRO A 1 124 ? 13.397 -6.008 3.784 1.00 95.00 124 PRO A C 1
ATOM 1026 O O . PRO A 1 124 ? 12.646 -6.079 4.754 1.00 95.00 124 PRO A O 1
ATOM 1029 N N . PHE A 1 125 ? 12.913 -5.871 2.542 1.00 96.56 125 PHE A N 1
ATOM 1030 C CA . PHE A 1 125 ? 11.499 -5.609 2.250 1.00 96.56 125 PHE A CA 1
ATOM 1031 C C . PHE A 1 125 ? 10.731 -6.818 1.695 1.00 96.56 125 PHE A C 1
ATOM 1033 O O . PHE A 1 125 ? 11.230 -7.614 0.892 1.00 96.56 125 PHE A O 1
ATOM 1040 N N . LEU A 1 126 ? 9.457 -6.888 2.079 1.00 97.75 126 LEU A N 1
ATOM 1041 C CA . LEU A 1 126 ? 8.393 -7.567 1.344 1.00 97.75 126 LEU A CA 1
ATOM 1042 C C . LEU A 1 126 ? 7.590 -6.542 0.540 1.00 97.75 126 LEU A C 1
ATOM 1044 O O . LEU A 1 126 ? 7.414 -5.400 0.968 1.00 97.75 126 LEU A O 1
ATOM 1048 N N . PHE A 1 127 ? 7.078 -6.960 -0.613 1.00 98.56 127 PHE A N 1
ATOM 1049 C CA . PHE A 1 127 ? 6.232 -6.153 -1.488 1.00 98.56 127 PHE A CA 1
ATOM 1050 C C . PHE A 1 127 ? 4.931 -6.906 -1.770 1.00 98.56 127 PHE A C 1
ATOM 1052 O O . PHE A 1 127 ? 4.961 -8.050 -2.218 1.00 98.56 127 PHE A O 1
ATOM 1059 N N . TYR A 1 128 ? 3.799 -6.250 -1.533 1.00 98.75 128 TYR A N 1
ATOM 1060 C CA . TYR A 1 128 ? 2.457 -6.787 -1.731 1.00 98.75 128 TYR A CA 1
ATOM 1061 C C . TYR A 1 128 ? 1.821 -6.089 -2.932 1.00 98.75 128 TYR A C 1
ATOM 1063 O O . TYR A 1 128 ? 1.412 -4.929 -2.845 1.00 98.75 128 TYR A O 1
ATOM 1071 N N . ILE A 1 129 ? 1.810 -6.770 -4.080 1.00 98.81 129 ILE A N 1
ATOM 1072 C CA . ILE A 1 129 ? 1.415 -6.192 -5.372 1.00 98.81 129 ILE A CA 1
ATOM 1073 C C . ILE A 1 129 ? -0.052 -6.501 -5.653 1.00 98.81 129 ILE A C 1
ATOM 1075 O O . ILE A 1 129 ? -0.404 -7.662 -5.845 1.00 98.81 129 ILE A O 1
ATOM 1079 N N . MET A 1 130 ? -0.893 -5.472 -5.735 1.00 98.81 130 MET A N 1
ATOM 1080 C CA . MET A 1 130 ? -2.303 -5.609 -6.096 1.00 98.81 130 MET A CA 1
ATOM 1081 C C . MET A 1 130 ? -2.494 -5.485 -7.610 1.00 98.81 130 MET A C 1
ATOM 1083 O O . MET A 1 130 ? -1.941 -4.588 -8.260 1.00 98.81 130 MET A O 1
ATOM 1087 N N . THR A 1 131 ? -3.315 -6.373 -8.166 1.00 98.75 131 THR A N 1
ATOM 1088 C CA . THR A 1 131 ? -3.508 -6.524 -9.613 1.00 98.75 131 THR A CA 1
ATOM 1089 C C . THR A 1 131 ? -4.978 -6.649 -10.017 1.00 98.75 131 THR A C 1
ATOM 1091 O O . THR A 1 131 ? -5.787 -7.189 -9.265 1.00 98.75 131 THR A O 1
ATOM 1094 N N . GLU A 1 132 ? -5.297 -6.169 -11.223 1.00 98.06 132 GLU A N 1
ATOM 1095 C CA . GLU A 1 132 ? -6.512 -6.491 -11.987 1.00 98.06 132 GLU A CA 1
ATOM 1096 C C . GLU A 1 132 ? -6.190 -7.665 -12.932 1.00 98.06 132 GLU A C 1
ATOM 1098 O O . GLU A 1 132 ? -5.281 -7.558 -13.755 1.00 98.06 132 GLU A O 1
ATOM 1103 N N . TYR A 1 133 ? -6.922 -8.775 -12.839 1.00 97.62 133 TYR A N 1
ATOM 1104 C CA . TYR A 1 133 ? -6.817 -9.920 -13.748 1.00 97.62 133 TYR A CA 1
ATOM 1105 C C . TYR A 1 133 ? -7.749 -9.768 -14.963 1.00 97.62 133 TYR A C 1
ATOM 1107 O O . TYR A 1 133 ? -8.959 -9.602 -14.794 1.00 97.62 133 TYR A O 1
ATOM 1115 N N . ASP A 1 134 ? -7.199 -9.888 -16.177 1.00 96.56 134 ASP A N 1
ATOM 1116 C CA . ASP A 1 134 ? -7.953 -10.104 -17.420 1.00 96.56 134 ASP A CA 1
ATOM 1117 C C . ASP A 1 134 ? -7.353 -11.255 -18.257 1.00 96.56 134 ASP A C 1
ATOM 1119 O O . ASP A 1 134 ? -6.341 -11.855 -17.895 1.00 96.56 134 ASP A O 1
ATOM 1123 N N . SER A 1 135 ? -7.991 -11.581 -19.384 1.00 96.19 135 SER A N 1
ATOM 1124 C CA . SER A 1 135 ? -7.524 -12.524 -20.419 1.00 96.19 135 SER A CA 1
ATOM 1125 C C . SER A 1 135 ? -6.018 -12.515 -20.748 1.00 96.19 135 SER A C 1
ATOM 1127 O O . SER A 1 135 ? -5.479 -13.532 -21.182 1.00 96.19 135 SER A O 1
ATOM 1129 N N . LYS A 1 136 ? -5.336 -11.377 -20.576 1.00 94.50 136 LYS A N 1
ATOM 1130 C CA . LYS A 1 136 ? -3.914 -11.175 -20.879 1.00 94.50 136 LYS A CA 1
ATOM 1131 C C . LYS A 1 136 ? -2.992 -11.461 -19.697 1.00 94.50 136 LYS A C 1
ATOM 1133 O O . LYS A 1 136 ? -1.794 -11.611 -19.921 1.00 94.50 136 LYS A O 1
ATOM 1138 N N . GLY A 1 137 ? -3.509 -11.520 -18.471 1.00 97.19 137 GLY A N 1
ATOM 1139 C CA . GLY A 1 137 ? -2.725 -11.675 -17.249 1.00 97.19 137 GLY A CA 1
ATOM 1140 C C . GLY A 1 137 ? -3.185 -10.751 -16.123 1.00 97.19 137 GLY A C 1
ATOM 1141 O O . GLY A 1 137 ? -4.332 -10.320 -16.063 1.00 97.19 137 GLY A O 1
ATOM 1142 N N . PHE A 1 138 ? -2.267 -10.469 -15.205 1.00 98.38 138 PHE A N 1
ATOM 1143 C CA . PHE A 1 138 ? -2.493 -9.697 -13.991 1.00 98.38 138 PHE A CA 1
ATOM 1144 C C . PHE A 1 138 ? -1.770 -8.353 -14.112 1.00 98.38 138 PHE A C 1
ATOM 1146 O O . PHE A 1 138 ? -0.539 -8.274 -14.070 1.00 98.38 138 PHE A O 1
ATOM 1153 N N . HIS A 1 139 ? -2.547 -7.291 -14.284 1.00 98.25 139 HIS A N 1
ATOM 1154 C CA . HIS A 1 139 ? -2.077 -5.937 -14.541 1.00 98.25 139 HIS A CA 1
ATOM 1155 C C . HIS A 1 139 ? -1.890 -5.193 -13.217 1.00 98.25 139 HIS A C 1
ATOM 1157 O O . HIS A 1 139 ? -2.809 -5.139 -12.401 1.00 98.25 139 HIS A O 1
ATOM 1163 N N . ILE A 1 140 ? -0.710 -4.610 -12.986 1.00 98.38 140 ILE A N 1
ATOM 1164 C CA . ILE A 1 140 ? -0.417 -3.887 -11.741 1.00 98.38 140 ILE A CA 1
ATOM 1165 C C . ILE A 1 140 ? -1.312 -2.647 -11.574 1.00 98.38 140 ILE A C 1
ATOM 1167 O O . ILE A 1 140 ? -1.389 -1.781 -12.447 1.00 98.38 140 ILE A O 1
ATOM 1171 N N . VAL A 1 141 ? -1.975 -2.568 -10.418 1.00 98.12 141 VAL A N 1
ATOM 1172 C CA . VAL A 1 141 ? -2.876 -1.472 -10.016 1.00 98.12 141 VAL A CA 1
ATOM 1173 C C . VAL A 1 141 ? -2.214 -0.596 -8.954 1.00 98.12 141 VAL A C 1
ATOM 1175 O O . VAL A 1 141 ? -2.308 0.634 -8.981 1.00 98.12 141 VAL A O 1
ATOM 1178 N N . GLY A 1 142 ? -1.512 -1.232 -8.020 1.00 98.38 142 GLY A N 1
ATOM 1179 C CA . GLY A 1 142 ? -0.816 -0.587 -6.919 1.00 98.38 142 GLY A CA 1
ATOM 1180 C C . GLY A 1 142 ? -0.054 -1.602 -6.077 1.00 98.38 142 GLY A C 1
ATOM 1181 O O . GLY A 1 142 ? -0.085 -2.799 -6.355 1.00 98.38 142 GLY A O 1
ATOM 1182 N N . TYR A 1 143 ? 0.635 -1.126 -5.050 1.00 98.75 143 TYR A N 1
ATOM 1183 C CA . TYR A 1 143 ? 1.341 -1.981 -4.103 1.00 98.75 143 TYR A CA 1
ATOM 1184 C C . TYR A 1 143 ? 1.488 -1.295 -2.742 1.00 98.75 143 TYR A C 1
ATOM 1186 O O . TYR A 1 143 ? 1.314 -0.076 -2.626 1.00 98.75 143 TYR A O 1
ATOM 1194 N N . PHE A 1 144 ? 1.890 -2.068 -1.737 1.00 98.62 144 PHE A N 1
ATOM 1195 C CA . PHE A 1 144 ? 2.640 -1.536 -0.602 1.00 98.62 144 PHE A CA 1
ATOM 1196 C C . PHE A 1 144 ? 3.876 -2.392 -0.309 1.00 98.62 144 PHE A C 1
ATOM 1198 O O . PHE A 1 144 ? 3.938 -3.561 -0.692 1.00 98.62 144 PHE A O 1
ATOM 1205 N N . SER A 1 145 ? 4.883 -1.810 0.338 1.00 98.06 145 SER A N 1
ATOM 1206 C CA . SER A 1 145 ? 6.025 -2.538 0.900 1.00 98.06 145 SER A CA 1
ATOM 1207 C C . SER A 1 145 ? 5.987 -2.509 2.422 1.00 98.06 145 SER A C 1
ATOM 1209 O O . SER A 1 145 ? 5.518 -1.535 3.006 1.00 98.06 145 SER A O 1
ATOM 1211 N N . LYS A 1 146 ? 6.505 -3.564 3.047 1.00 96.88 146 LYS A N 1
ATOM 1212 C CA . LYS A 1 146 ? 6.601 -3.760 4.499 1.00 96.88 146 LYS A CA 1
ATOM 1213 C C . LYS A 1 146 ? 8.006 -4.266 4.824 1.00 96.88 146 LYS A C 1
ATOM 1215 O O . LYS A 1 146 ? 8.553 -5.063 4.058 1.00 96.88 146 LYS A O 1
ATOM 1220 N N . GLU A 1 147 ? 8.601 -3.805 5.914 1.00 94.88 147 GLU A N 1
ATOM 1221 C CA . GLU A 1 147 ? 9.875 -4.351 6.395 1.00 94.88 147 GLU A CA 1
ATOM 1222 C C . GLU A 1 147 ? 9.677 -5.776 6.936 1.00 94.88 147 GLU A C 1
ATOM 1224 O O . GLU A 1 147 ? 8.630 -6.108 7.492 1.00 94.88 147 GLU A O 1
ATOM 1229 N N . LYS A 1 148 ? 10.680 -6.641 6.774 1.00 93.56 148 LYS A N 1
ATOM 1230 C CA . LYS A 1 148 ? 10.673 -8.001 7.345 1.00 93.56 148 LYS A CA 1
ATOM 1231 C C . LYS A 1 148 ? 10.796 -7.986 8.871 1.00 93.56 148 LYS A C 1
ATOM 1233 O O . LYS A 1 148 ? 10.177 -8.798 9.554 1.00 93.56 148 LYS A O 1
ATOM 1238 N N . GLU A 1 149 ? 11.573 -7.037 9.377 1.00 90.88 149 GLU A N 1
ATOM 1239 C CA . GLU A 1 149 ? 11.770 -6.712 10.787 1.00 90.88 149 GLU A CA 1
ATOM 1240 C C . GLU A 1 149 ? 11.675 -5.180 10.879 1.00 90.88 149 GLU A C 1
ATOM 1242 O O . GLU A 1 149 ? 12.438 -4.498 10.202 1.00 90.88 149 GLU A O 1
ATOM 1247 N N . SER A 1 150 ? 10.724 -4.643 11.651 1.00 87.94 150 SER A N 1
ATOM 1248 C CA . SER A 1 150 ? 10.529 -3.197 11.860 1.00 87.94 150 SER A CA 1
ATOM 1249 C C . SER A 1 150 ? 10.541 -2.911 13.358 1.00 87.94 150 SER A C 1
ATOM 1251 O O . SER A 1 150 ? 9.878 -3.632 14.105 1.00 87.94 150 SER A O 1
ATOM 1253 N N . THR A 1 151 ? 11.277 -1.892 13.810 1.00 84.50 151 THR A N 1
ATOM 1254 C CA . THR A 1 151 ? 11.378 -1.556 15.246 1.00 84.50 151 THR A CA 1
ATOM 1255 C C . THR A 1 151 ? 10.142 -0.837 15.780 1.00 84.50 151 THR A C 1
ATOM 1257 O O . THR A 1 151 ? 9.827 -0.967 16.957 1.00 84.50 151 THR A O 1
ATOM 1260 N N . GLU A 1 152 ? 9.418 -0.129 14.910 1.00 86.44 152 GLU A N 1
ATOM 1261 C CA . GLU A 1 152 ? 8.241 0.685 15.252 1.00 86.44 152 GLU A CA 1
ATOM 1262 C C . GLU A 1 152 ? 6.904 -0.043 14.976 1.00 86.44 152 GLU A C 1
ATOM 1264 O O . GLU A 1 152 ? 5.831 0.567 15.000 1.00 86.44 152 GLU A O 1
ATOM 1269 N N . ASP A 1 153 ? 6.959 -1.344 14.666 1.00 90.88 153 ASP A N 1
ATOM 1270 C CA . ASP A 1 153 ? 5.886 -2.162 14.073 1.00 90.88 153 ASP A CA 1
ATOM 1271 C C . ASP A 1 153 ? 5.187 -1.495 12.868 1.00 90.88 153 ASP A C 1
ATOM 1273 O O . ASP A 1 153 ? 3.951 -1.480 12.766 1.00 90.88 153 ASP A O 1
ATOM 1277 N N . TYR A 1 154 ? 5.958 -0.937 11.927 1.00 95.50 154 TYR A N 1
ATOM 1278 C CA . TYR A 1 154 ? 5.364 -0.414 10.700 1.00 95.50 154 TYR A CA 1
ATOM 1279 C C . TYR A 1 154 ? 4.819 -1.559 9.835 1.00 95.50 154 TYR A C 1
ATOM 1281 O O . TYR A 1 154 ? 5.568 -2.385 9.309 1.00 95.50 154 TYR A O 1
ATOM 1289 N N . ASN A 1 155 ? 3.493 -1.613 9.651 1.00 96.56 155 ASN A N 1
ATOM 1290 C CA . ASN A 1 155 ? 2.873 -2.606 8.763 1.00 96.56 155 ASN A CA 1
ATOM 1291 C C . ASN A 1 155 ? 2.898 -2.179 7.284 1.00 96.56 155 ASN A C 1
ATOM 1293 O O . ASN A 1 155 ? 2.704 -3.018 6.401 1.00 96.56 155 ASN A O 1
ATOM 1297 N N . VAL A 1 156 ? 3.211 -0.906 7.018 1.00 97.69 156 VAL A N 1
ATOM 1298 C CA . VAL A 1 156 ? 3.406 -0.316 5.688 1.00 97.69 156 VAL A CA 1
ATOM 1299 C C . VAL A 1 156 ? 4.540 0.710 5.733 1.00 97.69 156 VAL A C 1
ATOM 1301 O O . VAL A 1 156 ? 4.437 1.697 6.450 1.00 97.69 156 VAL A O 1
ATOM 1304 N N . ALA A 1 157 ? 5.567 0.516 4.905 1.00 95.06 157 ALA A N 1
ATOM 1305 C CA . ALA A 1 157 ? 6.679 1.451 4.696 1.00 95.06 157 ALA A CA 1
ATOM 1306 C C . ALA A 1 157 ? 6.420 2.415 3.517 1.00 95.06 157 ALA A C 1
ATOM 1308 O O . ALA A 1 157 ? 6.561 3.630 3.594 1.00 95.06 157 ALA A O 1
ATOM 1309 N N . CYS A 1 158 ? 5.954 1.884 2.383 1.00 95.75 158 CYS A N 1
ATOM 1310 C CA . CYS A 1 158 ? 5.515 2.686 1.233 1.00 95.75 158 CYS A CA 1
ATOM 1311 C C . CYS A 1 158 ? 4.206 2.119 0.692 1.00 95.75 158 CYS A C 1
ATOM 1313 O O . CYS A 1 158 ? 4.056 0.902 0.635 1.00 95.75 158 CYS A O 1
ATOM 1315 N N . ILE A 1 159 ? 3.296 2.973 0.220 1.00 97.62 159 ILE A N 1
ATOM 1316 C CA . ILE A 1 159 ? 2.021 2.572 -0.391 1.00 97.62 159 ILE A CA 1
ATOM 1317 C C . ILE A 1 159 ? 1.704 3.453 -1.600 1.00 97.62 159 ILE A C 1
ATOM 1319 O O . ILE A 1 159 ? 1.848 4.673 -1.548 1.00 97.62 159 ILE A O 1
ATOM 1323 N N . LEU A 1 160 ? 1.279 2.837 -2.706 1.00 97.56 160 LEU A N 1
ATOM 1324 C CA . LEU A 1 160 ? 0.982 3.537 -3.955 1.00 97.56 160 LEU A CA 1
ATOM 1325 C C . LEU A 1 160 ? -0.133 2.838 -4.740 1.00 97.56 160 LEU A C 1
ATOM 1327 O O . LEU A 1 160 ? -0.017 1.671 -5.098 1.00 97.56 160 LEU A O 1
ATOM 1331 N N . THR A 1 161 ? -1.172 3.588 -5.111 1.00 98.25 161 THR A N 1
ATOM 1332 C CA . THR A 1 161 ? -2.033 3.250 -6.259 1.00 98.25 161 THR A CA 1
ATOM 1333 C C . THR A 1 161 ? -1.516 4.006 -7.481 1.00 98.25 161 THR A C 1
ATOM 1335 O O . THR A 1 161 ? -1.360 5.229 -7.415 1.00 98.25 161 THR A O 1
ATOM 1338 N N . LEU A 1 162 ? -1.250 3.311 -8.590 1.00 97.94 162 LEU A N 1
ATOM 1339 C CA . LEU A 1 162 ? -0.731 3.941 -9.808 1.00 97.94 162 LEU A CA 1
ATOM 1340 C C . LEU A 1 162 ? -1.754 4.950 -10.374 1.00 97.94 162 LEU A C 1
ATOM 1342 O O . LEU A 1 162 ? -2.958 4.674 -10.319 1.00 97.94 162 LEU A O 1
ATOM 1346 N N . PRO A 1 163 ? -1.320 6.094 -10.946 1.00 97.06 163 PRO A N 1
ATOM 1347 C CA . PRO A 1 163 ? -2.212 7.205 -11.300 1.00 97.06 163 PRO A CA 1
ATOM 1348 C C . PRO A 1 163 ? -3.510 6.857 -12.061 1.00 97.06 163 PRO A C 1
ATOM 1350 O O . PRO A 1 163 ? -4.550 7.389 -11.672 1.00 97.06 163 PRO A O 1
ATOM 1353 N N . PRO A 1 164 ? -3.538 5.946 -13.062 1.00 97.25 164 PRO A N 1
ATOM 1354 C CA . PRO A 1 164 ? -4.766 5.630 -13.806 1.00 97.25 164 PRO A CA 1
ATOM 1355 C C . PRO A 1 164 ? -5.867 4.982 -12.954 1.00 97.25 164 PRO A C 1
ATOM 1357 O O . PRO A 1 164 ? -7.044 5.022 -13.322 1.00 97.25 164 PRO A O 1
ATOM 1360 N N . TYR A 1 165 ? -5.488 4.370 -11.830 1.00 97.00 165 TYR A N 1
ATOM 1361 C CA . TYR A 1 165 ? -6.363 3.589 -10.958 1.00 97.00 165 TYR A CA 1
ATOM 1362 C C . TYR A 1 165 ? -6.731 4.322 -9.655 1.00 97.00 165 TYR A C 1
ATOM 1364 O O . TYR A 1 165 ? -7.507 3.812 -8.845 1.00 97.00 165 TYR A O 1
ATOM 1372 N N . GLN A 1 166 ? -6.211 5.533 -9.440 1.00 94.81 166 GLN A N 1
ATOM 1373 C CA . GLN A 1 166 ? -6.547 6.345 -8.270 1.00 94.81 166 GLN A CA 1
ATOM 1374 C C . GLN A 1 166 ? -8.032 6.745 -8.257 1.00 94.81 166 GLN A C 1
ATOM 1376 O O . GLN A 1 166 ? -8.708 6.756 -9.283 1.00 94.81 166 GLN A O 1
ATOM 1381 N N . ARG A 1 167 ? -8.554 7.060 -7.062 1.00 91.62 167 ARG A N 1
ATOM 1382 C CA . ARG A 1 167 ? -9.974 7.387 -6.792 1.00 91.62 167 ARG A CA 1
ATOM 1383 C C . ARG A 1 167 ? -10.992 6.261 -7.078 1.00 91.62 167 ARG A C 1
ATOM 1385 O O . ARG A 1 167 ? -12.180 6.476 -6.877 1.00 91.62 167 ARG A O 1
ATOM 1392 N N . ARG A 1 168 ? -10.553 5.041 -7.425 1.00 93.56 168 ARG A N 1
ATOM 1393 C CA . ARG A 1 168 ? -11.406 3.845 -7.640 1.00 93.56 168 ARG A CA 1
ATOM 1394 C C . ARG A 1 168 ? -11.573 2.943 -6.400 1.00 93.56 168 ARG A C 1
ATOM 1396 O O . ARG A 1 168 ? -11.824 1.754 -6.525 1.00 93.56 168 ARG A O 1
ATOM 1403 N N . GLY A 1 169 ? -11.337 3.464 -5.194 1.00 94.25 169 GLY A N 1
ATOM 1404 C CA . GLY A 1 169 ? -11.345 2.685 -3.941 1.00 94.25 169 GLY A CA 1
ATOM 1405 C C . GLY A 1 169 ? -10.065 1.883 -3.650 1.00 94.25 169 GLY A C 1
ATOM 1406 O O . GLY A 1 169 ? -9.757 1.651 -2.484 1.00 94.25 169 GLY A O 1
ATOM 1407 N N . TYR A 1 170 ? -9.260 1.556 -4.666 1.00 97.31 170 TYR A N 1
ATOM 1408 C CA . TYR A 1 170 ? -8.034 0.750 -4.549 1.00 97.31 170 TYR A CA 1
ATOM 1409 C C . TYR A 1 170 ? -7.036 1.180 -3.462 1.00 97.31 170 TYR A C 1
ATOM 1411 O O . TYR A 1 170 ? -6.486 0.319 -2.782 1.00 97.31 170 TYR A O 1
ATOM 1419 N N . GLY A 1 171 ? -6.851 2.482 -3.219 1.00 96.69 171 GLY A N 1
ATOM 1420 C CA . GLY A 1 171 ? -5.993 2.957 -2.124 1.00 96.69 171 GLY A CA 1
ATOM 1421 C C . GLY A 1 171 ? -6.463 2.495 -0.738 1.00 96.69 171 GLY A C 1
ATOM 1422 O O . GLY A 1 171 ? -5.641 2.142 0.098 1.00 96.69 171 GLY A O 1
ATOM 1423 N N . LYS A 1 172 ? -7.782 2.414 -0.515 1.00 95.94 172 LYS A N 1
ATOM 1424 C CA . LYS A 1 172 ? -8.362 1.873 0.723 1.00 95.94 172 LYS A CA 1
ATOM 1425 C C . LYS A 1 172 ? -8.275 0.347 0.778 1.00 95.94 172 LYS A C 1
ATOM 1427 O O . LYS A 1 172 ? -8.088 -0.193 1.858 1.00 95.94 172 LYS A O 1
ATOM 1432 N N . LEU A 1 173 ? -8.354 -0.328 -0.369 1.00 97.94 173 LEU A N 1
ATOM 1433 C CA . LEU A 1 173 ? -8.220 -1.785 -0.455 1.00 97.94 173 LEU A CA 1
ATOM 1434 C C . LEU A 1 173 ? -6.790 -2.258 -0.129 1.00 97.94 173 LEU A C 1
ATOM 1436 O O . LEU A 1 173 ? -6.625 -3.270 0.542 1.00 97.94 173 LEU A O 1
ATOM 1440 N N . LEU A 1 174 ? -5.767 -1.494 -0.536 1.00 98.62 174 LEU A N 1
ATOM 1441 C CA . LEU A 1 174 ? -4.370 -1.714 -0.133 1.00 98.62 174 LEU A CA 1
ATOM 1442 C C . LEU A 1 174 ? -4.182 -1.571 1.391 1.00 98.62 174 LEU A C 1
ATOM 1444 O O . LEU A 1 174 ? -3.537 -2.421 1.995 1.00 98.62 174 LEU A O 1
ATOM 1448 N N . ILE A 1 175 ? -4.765 -0.528 2.002 1.00 98.56 175 ILE A N 1
ATOM 1449 C CA . ILE A 1 175 ? -4.707 -0.290 3.459 1.00 98.56 175 ILE A CA 1
ATOM 1450 C C . ILE A 1 175 ? -5.449 -1.393 4.227 1.00 98.56 175 ILE A C 1
ATOM 1452 O O . ILE A 1 175 ? -4.939 -1.924 5.209 1.00 98.56 175 ILE A O 1
ATOM 1456 N N . GLU A 1 176 ? -6.646 -1.767 3.771 1.00 98.25 176 GLU A N 1
ATOM 1457 C CA . GLU A 1 176 ? -7.418 -2.855 4.374 1.00 98.25 176 GLU A CA 1
ATOM 1458 C C . GLU A 1 176 ? -6.625 -4.169 4.334 1.00 98.25 176 GLU A C 1
ATOM 1460 O O . GLU A 1 176 ? -6.512 -4.843 5.352 1.00 98.25 176 GLU A O 1
ATOM 1465 N N . PHE A 1 177 ? -5.964 -4.475 3.212 1.00 98.69 177 PHE A N 1
ATOM 1466 C CA . PHE A 1 177 ? -5.117 -5.662 3.098 1.00 98.69 177 PHE A CA 1
ATOM 1467 C C . PHE A 1 177 ? -3.904 -5.639 4.041 1.00 98.69 177 PHE A C 1
ATOM 1469 O O . PHE A 1 177 ? -3.590 -6.667 4.637 1.00 98.69 177 PHE A O 1
ATOM 1476 N N . SER A 1 178 ? -3.235 -4.493 4.236 1.00 98.56 178 SER A N 1
ATOM 1477 C CA . SER A 1 178 ? -2.112 -4.415 5.186 1.00 98.56 178 SER A CA 1
ATOM 1478 C C . SER A 1 178 ? -2.537 -4.660 6.637 1.00 98.56 178 SER A C 1
ATOM 1480 O O . SER A 1 178 ? -1.754 -5.217 7.406 1.00 98.56 178 SER A O 1
ATOM 1482 N N . TYR A 1 179 ? -3.775 -4.310 7.002 1.00 98.44 179 TYR A N 1
ATOM 1483 C CA . TYR A 1 179 ? -4.333 -4.625 8.319 1.00 98.44 179 TYR A CA 1
ATOM 1484 C C . TYR A 1 179 ? -4.811 -6.076 8.441 1.00 98.44 179 TYR A C 1
ATOM 1486 O O . TYR A 1 179 ? -4.563 -6.688 9.476 1.00 98.44 179 TYR A O 1
ATOM 1494 N N . GLU A 1 180 ? -5.391 -6.682 7.399 1.00 98.12 180 GLU A N 1
ATOM 1495 C CA . GLU A 1 180 ? -5.712 -8.121 7.421 1.00 98.12 180 GLU A CA 1
ATOM 1496 C C . GLU A 1 180 ? -4.452 -8.996 7.586 1.00 98.12 180 GLU A C 1
ATOM 1498 O O . GLU A 1 180 ? -4.486 -9.985 8.318 1.00 98.12 180 GLU A O 1
ATOM 1503 N N . LEU A 1 181 ? -3.307 -8.602 7.009 1.00 97.75 181 LEU A N 1
ATOM 1504 C CA . LEU A 1 181 ? -2.022 -9.255 7.300 1.00 97.75 181 LEU A CA 1
ATOM 1505 C C . LEU A 1 181 ? -1.615 -9.101 8.776 1.00 97.75 181 LEU A C 1
ATOM 1507 O O . LEU A 1 181 ? -1.213 -10.084 9.394 1.00 97.75 181 LEU A O 1
ATOM 1511 N N . SER A 1 182 ? -1.741 -7.901 9.358 1.00 97.00 182 SER A N 1
ATOM 1512 C CA . SER A 1 182 ? -1.451 -7.670 10.784 1.00 97.00 182 SER A CA 1
ATOM 1513 C C . SER A 1 182 ? -2.339 -8.510 11.713 1.00 97.00 182 SER A C 1
ATOM 1515 O O . SER A 1 182 ? -1.833 -9.042 12.702 1.00 97.00 182 SER A O 1
ATOM 1517 N N . LYS A 1 183 ? -3.619 -8.711 11.369 1.00 96.81 183 LYS A N 1
ATOM 1518 C CA . LYS A 1 183 ? -4.538 -9.590 12.115 1.00 96.81 183 LYS A CA 1
ATOM 1519 C C . LYS A 1 183 ? -4.079 -11.046 12.085 1.00 96.81 183 LYS A C 1
ATOM 1521 O O . LYS A 1 183 ? -4.002 -11.684 13.129 1.00 96.81 183 LYS A O 1
ATOM 1526 N N . VAL A 1 184 ? -3.713 -11.561 10.906 1.00 96.19 184 VAL A N 1
ATOM 1527 C CA . VAL A 1 184 ? -3.194 -12.936 10.751 1.00 96.19 184 VAL A CA 1
ATOM 1528 C C . VAL A 1 184 ? -1.826 -13.115 11.433 1.00 96.19 184 VAL A C 1
ATOM 1530 O O . VAL A 1 184 ? -1.508 -14.209 11.891 1.00 96.19 184 VAL A O 1
ATOM 1533 N N . GLU A 1 185 ? -1.028 -12.052 11.557 1.00 94.25 185 GLU A N 1
ATOM 1534 C CA . GLU A 1 185 ? 0.213 -12.035 12.348 1.00 94.25 185 GLU A CA 1
ATOM 1535 C C . GLU A 1 185 ? -0.008 -11.929 13.870 1.00 94.25 185 GLU A C 1
ATOM 1537 O O . GLU A 1 185 ? 0.956 -12.091 14.619 1.00 94.25 185 GLU A O 1
ATOM 1542 N N . GLY A 1 186 ? -1.230 -11.649 14.341 1.00 94.31 186 GLY A N 1
ATOM 1543 C CA . GLY A 1 186 ? -1.518 -11.398 15.759 1.00 94.31 186 GLY A CA 1
ATOM 1544 C C . GLY A 1 186 ? -0.883 -10.107 16.291 1.00 94.31 186 GLY A C 1
ATOM 1545 O O . GLY A 1 186 ? -0.468 -10.055 17.448 1.00 94.31 186 GLY A O 1
ATOM 1546 N N . LYS A 1 187 ? -0.744 -9.080 15.442 1.00 94.44 187 LYS A N 1
ATOM 1547 C CA . LYS A 1 187 ? -0.047 -7.820 15.751 1.00 94.44 187 LYS A CA 1
ATOM 1548 C C . LYS A 1 187 ? -0.911 -6.591 15.492 1.00 94.44 187 LYS A C 1
ATOM 1550 O O . LYS A 1 187 ? -1.830 -6.619 14.677 1.00 94.44 187 LYS A O 1
ATOM 1555 N N . THR A 1 188 ? -0.553 -5.479 16.128 1.00 96.19 188 THR A N 1
ATOM 1556 C CA . THR A 1 188 ? -1.023 -4.139 15.746 1.00 96.19 188 THR A CA 1
ATOM 1557 C C . THR A 1 188 ? -0.031 -3.479 14.783 1.00 96.19 188 THR A C 1
ATOM 1559 O O . THR A 1 188 ? 1.104 -3.936 14.642 1.00 96.19 188 THR A O 1
ATOM 1562 N N . GLY A 1 189 ? -0.449 -2.424 14.081 1.00 95.81 189 GLY A N 1
ATOM 1563 C CA . GLY A 1 189 ? 0.390 -1.732 13.107 1.00 95.81 189 GLY A CA 1
ATOM 1564 C C . GLY A 1 189 ? -0.059 -0.308 12.782 1.00 95.81 189 GLY A C 1
ATOM 1565 O O . GLY A 1 189 ? -1.227 0.069 12.917 1.00 95.81 189 GLY A O 1
ATOM 1566 N N . THR A 1 190 ? 0.906 0.484 12.331 1.00 96.81 190 THR A N 1
ATOM 1567 C CA . THR A 1 190 ? 0.743 1.856 11.830 1.00 96.81 190 THR A CA 1
ATOM 1568 C C . THR A 1 190 ? 1.581 1.997 10.549 1.00 96.81 190 THR A C 1
ATOM 1570 O O . THR A 1 190 ? 2.555 1.256 10.392 1.00 96.81 190 THR A O 1
ATOM 1573 N N . PRO A 1 191 ? 1.247 2.889 9.603 1.00 96.88 191 PRO A N 1
ATOM 1574 C CA . PRO A 1 191 ? 2.156 3.210 8.508 1.00 96.88 191 PRO A CA 1
ATOM 1575 C C . PRO A 1 191 ? 3.372 4.021 8.980 1.00 96.88 191 PRO A C 1
ATOM 1577 O O . PRO A 1 191 ? 3.283 4.803 9.930 1.00 96.88 191 PRO A O 1
ATOM 1580 N N . GLU A 1 192 ? 4.476 3.886 8.247 1.00 92.31 192 GLU A N 1
ATOM 1581 C CA . GLU A 1 192 ? 5.665 4.737 8.339 1.00 92.31 192 GLU A CA 1
ATOM 1582 C C . GLU A 1 192 ? 5.297 6.223 8.154 1.00 92.31 192 GLU A C 1
ATOM 1584 O O . GLU A 1 192 ? 4.385 6.586 7.398 1.00 92.31 192 GLU A O 1
ATOM 1589 N N . LYS A 1 193 ? 5.992 7.097 8.888 1.00 88.62 193 LYS A N 1
ATOM 1590 C CA . LYS A 1 193 ? 5.709 8.535 8.988 1.00 88.62 193 LYS A CA 1
ATOM 1591 C C . LYS A 1 193 ? 6.956 9.323 8.535 1.00 88.62 193 LYS A C 1
ATOM 1593 O O . LYS A 1 193 ? 8.053 8.976 8.965 1.00 88.62 193 LYS A O 1
ATOM 1598 N N . PRO A 1 194 ? 6.824 10.390 7.718 1.00 87.62 194 PRO A N 1
ATOM 1599 C CA . PRO A 1 194 ? 5.587 11.071 7.331 1.00 87.62 194 PRO A CA 1
ATOM 1600 C C . PRO A 1 194 ? 4.844 10.429 6.145 1.00 87.62 194 PRO A C 1
ATOM 1602 O O . PRO A 1 194 ? 5.422 10.112 5.107 1.00 87.62 194 PRO A O 1
ATOM 1605 N N . LEU A 1 195 ? 3.516 10.343 6.268 1.00 86.06 195 LEU A N 1
ATOM 1606 C CA . LEU A 1 195 ? 2.619 10.065 5.144 1.00 86.06 195 LEU A CA 1
ATOM 1607 C C . LEU A 1 195 ? 2.516 11.280 4.209 1.00 86.06 195 LEU A C 1
ATOM 1609 O O . LEU A 1 195 ? 2.517 12.421 4.666 1.00 86.06 195 LEU A O 1
ATOM 1613 N N . SER A 1 196 ? 2.300 11.036 2.914 1.00 89.12 196 SER A N 1
ATOM 1614 C CA . SER A 1 196 ? 1.816 12.071 1.991 1.00 89.12 196 SER A CA 1
ATOM 1615 C C . SER A 1 196 ? 0.362 12.451 2.299 1.00 89.12 196 SER A C 1
ATOM 1617 O O . SER A 1 196 ? -0.394 11.622 2.808 1.00 89.12 196 SER A O 1
ATOM 1619 N N . ASP A 1 197 ? -0.075 13.660 1.928 1.00 88.31 197 ASP A N 1
ATOM 1620 C CA . ASP A 1 197 ? -1.442 14.153 2.190 1.00 88.31 197 ASP A CA 1
ATOM 1621 C C . ASP A 1 197 ? -2.535 13.177 1.725 1.00 88.31 197 ASP A C 1
ATOM 1623 O O . ASP A 1 197 ? -3.485 12.878 2.451 1.00 88.31 197 ASP A O 1
ATOM 1627 N N . LEU A 1 198 ? -2.377 12.624 0.517 1.00 88.81 198 LEU A N 1
ATOM 1628 C CA . LEU A 1 198 ? -3.304 11.638 -0.043 1.00 88.81 198 LEU A CA 1
ATOM 1629 C C . LEU A 1 198 ? -3.285 10.317 0.746 1.00 88.81 198 LEU A C 1
ATOM 1631 O O . LEU A 1 198 ? -4.330 9.677 0.891 1.00 88.81 198 LEU A O 1
ATOM 1635 N N . GLY A 1 199 ? -2.124 9.925 1.279 1.00 91.94 199 GLY A N 1
ATOM 1636 C CA . GLY A 1 199 ? -1.983 8.795 2.194 1.00 91.94 199 GLY A CA 1
ATOM 1637 C C . GLY A 1 199 ? -2.704 9.056 3.515 1.00 91.94 199 GLY A C 1
ATOM 1638 O O . GLY A 1 199 ? -3.580 8.280 3.890 1.00 91.94 199 GLY A O 1
ATOM 1639 N N . LEU A 1 200 ? -2.419 10.181 4.174 1.00 92.06 200 LEU A N 1
ATOM 1640 C CA . LEU A 1 200 ? -3.019 10.574 5.452 1.00 92.06 200 LEU A CA 1
ATOM 1641 C C . LEU A 1 200 ? -4.551 10.670 5.375 1.00 92.06 200 LEU A C 1
ATOM 1643 O O . LEU A 1 200 ? -5.246 10.155 6.251 1.00 92.06 200 LEU A O 1
ATOM 1647 N N . LEU A 1 201 ? -5.091 11.267 4.308 1.00 92.50 201 LEU A N 1
ATOM 1648 C CA . LEU A 1 201 ? -6.536 11.305 4.058 1.00 92.50 201 LEU A CA 1
ATOM 1649 C C . LEU A 1 201 ? -7.125 9.901 3.840 1.00 92.50 201 LEU A C 1
ATOM 1651 O O . LEU A 1 201 ? -8.224 9.615 4.319 1.00 92.50 201 LEU A O 1
ATOM 1655 N N . SER A 1 202 ? -6.396 9.007 3.164 1.00 95.12 202 SER A N 1
ATOM 1656 C CA . SER A 1 202 ? -6.831 7.622 2.939 1.00 95.12 202 SER A CA 1
ATOM 1657 C C . SER A 1 202 ? -6.838 6.798 4.232 1.00 95.12 202 SER A C 1
ATOM 1659 O O . SER A 1 202 ? -7.830 6.117 4.494 1.00 95.12 202 SER A O 1
ATOM 1661 N N . TYR A 1 203 ? -5.795 6.910 5.065 1.00 96.88 203 TYR A N 1
ATOM 1662 C CA . TYR A 1 203 ? -5.711 6.247 6.372 1.00 96.88 203 TYR A CA 1
ATOM 1663 C C . TYR A 1 203 ? -6.777 6.762 7.340 1.00 96.88 203 TYR A C 1
ATOM 1665 O O . TYR A 1 203 ? -7.562 5.959 7.836 1.00 96.88 203 TYR A O 1
ATOM 1673 N N . ARG A 1 204 ? -6.925 8.086 7.511 1.00 94.88 204 ARG A N 1
ATOM 1674 C CA . ARG A 1 204 ? -8.010 8.667 8.329 1.00 94.88 204 ARG A CA 1
ATOM 1675 C C . ARG A 1 204 ? -9.390 8.188 7.876 1.00 94.88 204 ARG A C 1
ATOM 1677 O O . ARG A 1 204 ? -10.220 7.835 8.709 1.00 94.88 204 ARG A O 1
ATOM 1684 N N . SER A 1 205 ? -9.629 8.121 6.564 1.00 94.38 205 SER A N 1
ATOM 1685 C CA . SER A 1 205 ? -10.888 7.622 5.996 1.00 94.38 205 SER A CA 1
ATOM 1686 C C . SER A 1 205 ? -11.086 6.106 6.173 1.00 94.38 205 SER A C 1
ATOM 1688 O O . SER A 1 205 ? -12.226 5.642 6.154 1.00 94.38 205 SER A O 1
ATOM 1690 N N . TYR A 1 206 ? -10.016 5.319 6.310 1.00 96.69 206 TYR A N 1
ATOM 1691 C CA . TYR A 1 206 ? -10.082 3.886 6.611 1.00 96.69 206 TYR A CA 1
ATOM 1692 C C . TYR A 1 206 ? -10.300 3.631 8.110 1.00 96.69 206 TYR A C 1
ATOM 1694 O O . TYR A 1 206 ? -11.258 2.946 8.463 1.00 96.69 206 TYR A O 1
ATOM 1702 N N . TRP A 1 207 ? -9.485 4.226 8.988 1.00 97.62 207 TRP A N 1
ATOM 1703 C CA . TRP A 1 207 ? -9.604 4.077 10.442 1.00 97.62 207 TRP A CA 1
ATOM 1704 C C . TRP A 1 207 ? -10.966 4.558 10.946 1.00 97.62 207 TRP A C 1
ATOM 1706 O O . TRP A 1 207 ? -11.644 3.820 11.653 1.00 97.62 207 TRP A O 1
ATOM 1716 N N . SER A 1 208 ? -11.425 5.734 10.495 1.00 95.31 208 SER A N 1
ATOM 1717 C CA . SER A 1 208 ? -12.742 6.266 10.883 1.00 95.31 208 SER A CA 1
ATOM 1718 C C . SER A 1 208 ? -13.881 5.319 10.508 1.00 95.31 208 SER A C 1
ATOM 1720 O O . SER A 1 208 ? -14.844 5.200 11.249 1.00 95.31 208 SER A O 1
ATOM 1722 N N . GLN A 1 209 ? -13.786 4.637 9.363 1.00 94.88 209 GLN A N 1
ATOM 1723 C CA . GLN A 1 209 ? -14.802 3.669 8.951 1.00 94.88 209 GLN A CA 1
ATOM 1724 C C . GLN A 1 209 ? -14.704 2.377 9.759 1.00 94.88 209 GLN A C 1
ATOM 1726 O O . GLN A 1 209 ? -15.700 1.955 10.323 1.00 94.88 209 GLN A O 1
ATOM 1731 N N . THR A 1 210 ? -13.509 1.809 9.892 1.00 95.62 210 THR A N 1
ATOM 1732 C CA . THR A 1 210 ? -13.290 0.533 10.592 1.00 95.62 210 THR A CA 1
ATOM 1733 C C . THR A 1 210 ? -13.667 0.613 12.078 1.00 95.62 210 THR A C 1
ATOM 1735 O O . THR A 1 210 ? -14.246 -0.322 12.620 1.00 95.62 210 THR A O 1
ATOM 1738 N N . ILE A 1 211 ? -13.398 1.748 12.734 1.00 94.56 211 ILE A N 1
ATOM 1739 C CA . ILE A 1 211 ? -13.770 1.975 14.138 1.00 94.56 211 ILE A CA 1
ATOM 1740 C C . ILE A 1 211 ? -15.281 2.224 14.275 1.00 94.56 211 ILE A C 1
ATOM 1742 O O . ILE A 1 211 ? -15.895 1.708 15.205 1.00 94.56 211 ILE A O 1
ATOM 1746 N N . LEU A 1 212 ? -15.907 2.963 13.349 1.00 92.56 212 LEU A N 1
ATOM 1747 C CA . LEU A 1 212 ? -17.364 3.161 13.360 1.00 92.56 212 LEU A CA 1
ATOM 1748 C C . LEU A 1 212 ? -18.143 1.872 13.048 1.00 92.56 212 LEU A C 1
ATOM 1750 O O . LEU A 1 212 ? -19.170 1.659 13.682 1.00 92.56 212 LEU A O 1
ATOM 1754 N N . GLU A 1 213 ? -17.641 1.005 12.155 1.00 92.00 213 GLU A N 1
ATOM 1755 C CA . GLU A 1 213 ? -18.193 -0.340 11.897 1.00 92.00 213 GLU A CA 1
ATOM 1756 C C . GLU A 1 213 ? -18.315 -1.115 13.227 1.00 92.00 213 GLU A C 1
ATOM 1758 O O . GLU A 1 213 ? -19.414 -1.502 13.614 1.00 92.00 213 GLU A O 1
ATOM 1763 N N . ILE A 1 214 ? -17.225 -1.217 14.001 1.00 91.31 214 ILE A N 1
ATOM 1764 C CA . ILE A 1 214 ? -17.221 -1.894 15.313 1.00 91.31 214 ILE A CA 1
ATOM 1765 C C . ILE A 1 214 ? -18.177 -1.228 16.308 1.00 91.31 214 ILE A C 1
ATOM 1767 O O . ILE A 1 214 ? -18.992 -1.910 16.925 1.00 91.31 214 ILE A O 1
ATOM 1771 N N . LEU A 1 215 ? -18.099 0.097 16.476 1.00 87.50 215 LEU A N 1
ATOM 1772 C CA . LEU A 1 215 ? -18.922 0.804 17.465 1.00 87.50 215 LEU A CA 1
ATOM 1773 C C . LEU A 1 215 ? -20.428 0.711 17.159 1.00 87.50 215 LEU A C 1
ATOM 1775 O O . LEU A 1 215 ? -21.231 0.756 18.086 1.00 87.50 215 LEU A O 1
ATOM 1779 N N . MET A 1 216 ? -20.816 0.566 15.889 1.00 85.94 216 MET A N 1
ATOM 1780 C CA . MET A 1 216 ? -22.209 0.355 15.476 1.00 85.94 216 MET A CA 1
ATOM 1781 C C . MET A 1 216 ? -22.662 -1.111 15.591 1.00 85.94 216 MET A C 1
ATOM 1783 O O . MET A 1 216 ? -23.855 -1.361 15.751 1.00 85.94 216 MET A O 1
ATOM 1787 N N . GLU A 1 217 ? -21.742 -2.079 15.539 1.00 86.06 217 GLU A N 1
ATOM 1788 C CA . GLU A 1 217 ? -22.044 -3.512 15.684 1.00 86.06 217 GLU A CA 1
ATOM 1789 C C . GLU A 1 217 ? -22.101 -4.000 17.149 1.00 86.06 217 GLU A C 1
ATOM 1791 O O . GLU A 1 217 ? -22.586 -5.108 17.399 1.00 86.06 217 GLU A O 1
ATOM 1796 N N . LEU A 1 218 ? -21.679 -3.181 18.125 1.00 81.81 218 LEU A N 1
ATOM 1797 C CA . LEU A 1 218 ? -21.752 -3.484 19.564 1.00 81.81 218 LEU A CA 1
ATOM 1798 C C . LEU A 1 218 ? -23.201 -3.668 20.056 1.00 81.81 218 LEU A C 1
ATOM 1800 O O . LEU A 1 218 ? -23.947 -2.708 20.260 1.00 81.81 218 LEU A O 1
ATOM 1804 N N . LYS A 1 219 ? -23.583 -4.924 20.316 1.00 65.38 219 LYS A N 1
ATOM 1805 C CA . LYS A 1 219 ? -24.893 -5.313 20.863 1.00 65.38 219 LYS A CA 1
ATOM 1806 C C . LYS A 1 219 ? -24.865 -5.419 22.387 1.00 65.38 219 LYS A C 1
ATOM 1808 O O . LYS A 1 219 ? -23.873 -5.821 22.982 1.00 65.38 219 LYS A O 1
ATOM 1813 N N . THR A 1 220 ? -25.999 -5.127 23.015 1.00 59.06 220 THR A N 1
ATOM 1814 C CA . THR A 1 220 ? -26.221 -5.308 24.457 1.00 59.06 220 THR A CA 1
ATOM 1815 C C . THR A 1 220 ? -26.774 -6.708 24.735 1.00 59.06 220 THR A C 1
ATOM 1817 O O . THR A 1 220 ? -27.990 -6.901 24.728 1.00 59.06 220 THR A O 1
ATOM 1820 N N . GLU A 1 221 ? -25.905 -7.698 24.946 1.00 52.03 221 GLU A N 1
ATOM 1821 C CA . GLU A 1 221 ? -26.325 -9.108 25.077 1.00 52.03 221 GLU A CA 1
ATOM 1822 C C . GLU A 1 221 ? -27.084 -9.422 26.383 1.00 52.03 221 GLU A C 1
ATOM 1824 O O . GLU A 1 221 ? -27.909 -10.332 26.416 1.00 52.03 221 GLU A O 1
ATOM 1829 N N . THR A 1 222 ? -26.849 -8.647 27.445 1.00 54.06 222 THR A N 1
ATOM 1830 C CA . THR A 1 222 ? -27.336 -8.901 28.819 1.00 54.06 222 THR A CA 1
ATOM 1831 C C . THR A 1 222 ? -28.335 -7.857 29.337 1.00 54.06 222 THR A C 1
ATOM 1833 O O . THR A 1 222 ? -28.779 -7.931 30.481 1.00 54.06 222 THR A O 1
ATOM 1836 N N . GLY A 1 223 ? -28.682 -6.851 28.525 1.00 53.38 223 GLY A N 1
ATOM 1837 C CA . GLY A 1 223 ? -29.393 -5.645 28.980 1.00 53.38 223 GLY A CA 1
ATOM 1838 C C . GLY A 1 223 ? -28.496 -4.617 29.688 1.00 53.38 223 GLY A C 1
ATOM 1839 O O . GLY A 1 223 ? -28.962 -3.537 30.057 1.00 53.38 223 GLY A O 1
ATOM 1840 N N . GLU A 1 224 ? -27.205 -4.916 29.843 1.00 57.88 224 GLU A N 1
ATOM 1841 C CA . GLU A 1 224 ? -26.184 -3.956 30.258 1.00 57.88 224 GLU A CA 1
ATOM 1842 C C . GLU A 1 224 ? -25.843 -2.987 29.111 1.00 57.88 224 GLU A C 1
ATOM 1844 O O . GLU A 1 224 ? -26.222 -3.185 27.955 1.00 57.88 224 GLU A O 1
ATOM 1849 N N . ARG A 1 225 ? -25.156 -1.885 29.428 1.00 64.81 225 ARG A N 1
ATOM 1850 C CA . ARG A 1 225 ? -24.800 -0.853 28.437 1.00 64.81 225 ARG A CA 1
ATOM 1851 C C . ARG A 1 225 ? -23.629 -1.332 27.570 1.00 64.81 225 ARG A C 1
ATOM 1853 O O . ARG A 1 225 ? -22.742 -1.981 28.119 1.00 64.81 225 ARG A O 1
ATOM 1860 N N . PRO A 1 226 ? -23.553 -0.970 26.275 1.00 71.88 226 PRO A N 1
ATOM 1861 C CA . PRO A 1 226 ? -22.429 -1.377 25.442 1.00 71.88 226 PRO A CA 1
ATOM 1862 C C . PRO A 1 226 ? -21.143 -0.724 25.963 1.00 71.88 226 PRO A C 1
ATOM 1864 O O . PRO A 1 226 ? -21.092 0.493 26.189 1.00 71.88 226 PRO A O 1
ATOM 1867 N N . GLN A 1 227 ? -20.116 -1.541 26.181 1.00 75.50 227 GLN A N 1
ATOM 1868 C CA . GLN A 1 227 ? -18.798 -1.115 26.645 1.00 75.50 227 GLN A CA 1
ATOM 1869 C C . GLN A 1 227 ? -17.724 -1.655 25.702 1.00 75.50 227 GLN A C 1
ATOM 1871 O O . GLN A 1 227 ? -17.923 -2.690 25.070 1.00 75.50 227 GLN A O 1
ATOM 1876 N N . ILE A 1 228 ? -16.607 -0.939 25.602 1.00 84.44 228 ILE A N 1
ATOM 1877 C CA . ILE A 1 228 ? -15.403 -1.366 24.883 1.00 84.44 228 ILE A CA 1
ATOM 1878 C C . ILE A 1 228 ? -14.186 -0.615 25.450 1.00 84.44 228 ILE A C 1
ATOM 1880 O O . ILE A 1 228 ? -14.331 0.407 26.122 1.00 84.44 228 ILE A O 1
ATOM 1884 N N . THR A 1 229 ? -12.981 -1.094 25.187 1.00 86.12 229 THR A N 1
ATOM 1885 C CA . THR A 1 229 ? -11.697 -0.478 25.559 1.00 86.12 229 THR A CA 1
ATOM 1886 C C . THR A 1 229 ? -10.914 -0.057 24.305 1.00 86.12 229 THR A C 1
ATOM 1888 O O . THR A 1 229 ? -11.200 -0.533 23.202 1.00 86.12 229 THR A O 1
ATOM 1891 N N . ILE A 1 230 ? -9.895 0.814 24.418 1.00 87.69 230 ILE A N 1
ATOM 1892 C CA . ILE A 1 230 ? -9.013 1.077 23.258 1.00 87.69 230 ILE A CA 1
ATOM 1893 C C . ILE A 1 230 ? -8.245 -0.199 22.892 1.00 87.69 230 ILE A C 1
ATOM 1895 O O . ILE A 1 230 ? -7.986 -0.432 21.713 1.00 87.69 230 ILE A O 1
ATOM 1899 N N . ASN A 1 231 ? -7.924 -1.036 23.885 1.00 88.44 231 ASN A N 1
ATOM 1900 C CA . ASN A 1 231 ? -7.256 -2.325 23.703 1.00 88.44 231 ASN A CA 1
ATOM 1901 C C . ASN A 1 231 ? -8.063 -3.253 22.783 1.00 88.44 231 ASN A C 1
ATOM 1903 O O . ASN A 1 231 ? -7.538 -3.682 21.763 1.00 88.44 231 ASN A O 1
ATOM 1907 N N . GLU A 1 232 ? -9.351 -3.467 23.056 1.00 91.06 232 GLU A N 1
ATOM 1908 C CA . GLU A 1 232 ? -10.213 -4.315 22.218 1.00 91.06 232 GLU A CA 1
ATOM 1909 C C . GLU A 1 232 ? -10.374 -3.749 20.801 1.00 91.06 232 GLU A C 1
ATOM 1911 O O . GLU A 1 232 ? -10.262 -4.496 19.832 1.00 91.06 232 GLU A O 1
ATOM 1916 N N . ILE A 1 233 ? -10.557 -2.430 20.635 1.00 92.81 233 ILE A N 1
ATOM 1917 C CA . ILE A 1 233 ? -10.592 -1.820 19.290 1.00 92.81 233 ILE A CA 1
ATOM 1918 C C . ILE A 1 233 ? -9.256 -2.057 18.567 1.00 92.81 233 ILE A C 1
ATOM 1920 O O . ILE A 1 233 ? -9.240 -2.438 17.396 1.00 92.81 233 ILE A O 1
ATOM 1924 N N . SER A 1 234 ? -8.136 -1.855 19.259 1.00 95.62 234 SER A N 1
ATOM 1925 C CA . SER A 1 234 ? -6.775 -2.065 18.755 1.00 95.62 234 SER A CA 1
ATOM 1926 C C . SER A 1 234 ? -6.527 -3.526 18.349 1.00 95.62 234 SER A C 1
ATOM 1928 O O . SER A 1 234 ? -5.917 -3.784 17.314 1.00 95.62 234 SER A O 1
ATOM 1930 N N . GLU A 1 235 ? -7.027 -4.489 19.121 1.00 94.50 235 GLU A N 1
ATOM 1931 C CA . GLU A 1 235 ? -6.879 -5.930 18.884 1.00 94.50 235 GLU A CA 1
ATOM 1932 C C . GLU A 1 235 ? -7.793 -6.434 17.753 1.00 94.50 235 GLU A C 1
ATOM 1934 O O . GLU A 1 235 ? -7.323 -7.127 16.853 1.00 94.50 235 GLU A O 1
ATOM 1939 N N . ILE A 1 236 ? -9.065 -6.018 17.716 1.00 95.19 236 ILE A N 1
ATOM 1940 C CA . ILE A 1 236 ? -10.028 -6.399 16.663 1.00 95.19 236 ILE A CA 1
ATOM 1941 C C . ILE A 1 236 ? -9.627 -5.817 15.293 1.00 95.19 236 ILE A C 1
ATOM 1943 O O . ILE A 1 236 ? -9.856 -6.433 14.247 1.00 95.19 236 ILE A O 1
ATOM 1947 N N . THR A 1 237 ? -9.033 -4.619 15.268 1.00 97.00 237 THR A N 1
ATOM 1948 C CA . THR A 1 237 ? -8.673 -3.923 14.017 1.00 97.00 237 THR A CA 1
ATOM 1949 C C . THR A 1 237 ? -7.225 -4.103 13.573 1.00 97.00 237 THR A C 1
ATOM 1951 O O . THR A 1 237 ? -6.925 -3.826 12.411 1.00 97.00 237 THR A O 1
ATOM 1954 N N . SER A 1 238 ? -6.330 -4.518 14.473 1.00 98.06 238 SER A N 1
ATOM 1955 C CA . SER A 1 238 ? -4.874 -4.363 14.345 1.00 98.06 238 SER A CA 1
ATOM 1956 C C . SER A 1 238 ? -4.382 -2.909 14.193 1.00 98.06 238 SER A C 1
ATOM 1958 O O . SER A 1 238 ? -3.219 -2.701 13.848 1.00 98.06 238 SER A O 1
ATOM 1960 N N . ILE A 1 239 ? -5.199 -1.883 14.449 1.00 98.00 239 ILE A N 1
ATOM 1961 C CA . ILE A 1 239 ? -4.768 -0.472 14.437 1.00 98.00 239 ILE A CA 1
ATOM 1962 C C . ILE A 1 239 ? -4.070 -0.155 15.768 1.00 98.00 239 ILE A C 1
ATOM 1964 O O . ILE A 1 239 ? -4.599 -0.481 16.827 1.00 98.00 239 ILE A O 1
ATOM 1968 N N . LYS A 1 240 ? -2.896 0.493 15.742 1.00 95.56 240 LYS A N 1
ATOM 1969 C CA . LYS A 1 240 ? -2.205 0.919 16.975 1.00 95.56 240 LYS A CA 1
ATOM 1970 C C . LYS A 1 240 ? -3.070 1.863 17.829 1.00 95.56 240 LYS A C 1
ATOM 1972 O O . LYS A 1 240 ? -3.802 2.701 17.298 1.00 95.56 240 LYS A O 1
ATOM 1977 N N . LYS A 1 241 ? -2.968 1.745 19.159 1.00 92.56 241 LYS A N 1
ATOM 1978 C CA . LYS A 1 241 ? -3.818 2.449 20.144 1.00 92.56 241 LYS A CA 1
ATOM 1979 C C . LYS A 1 241 ? -3.815 3.967 19.951 1.00 92.56 241 LYS A C 1
ATOM 1981 O O . LYS A 1 241 ? -4.846 4.616 20.090 1.00 92.56 241 LYS A O 1
ATOM 1986 N N . GLU A 1 242 ? -2.676 4.528 19.564 1.00 92.62 242 GLU A N 1
ATOM 1987 C CA . GLU A 1 242 ? -2.466 5.954 19.314 1.00 92.62 242 GLU A CA 1
ATOM 1988 C C . GLU A 1 242 ? -3.251 6.437 18.079 1.00 92.62 242 GLU A C 1
ATOM 1990 O O . GLU A 1 242 ? -3.840 7.523 18.086 1.00 92.62 242 GLU A O 1
ATOM 1995 N N . ASP A 1 243 ? -3.322 5.611 17.031 1.00 95.44 243 ASP A N 1
ATOM 1996 C CA . ASP A 1 243 ? -4.107 5.885 15.824 1.00 95.44 243 ASP A CA 1
ATOM 1997 C C . ASP A 1 243 ? -5.619 5.680 16.089 1.00 95.44 243 ASP A C 1
ATOM 1999 O O . ASP A 1 243 ? -6.445 6.424 15.551 1.00 95.44 243 ASP A O 1
ATOM 2003 N N . VAL A 1 244 ? -6.004 4.753 16.983 1.00 94.44 244 VAL A N 1
ATOM 2004 C CA . VAL A 1 244 ? -7.392 4.611 17.476 1.00 94.44 244 VAL A CA 1
ATOM 2005 C C . VAL A 1 244 ? -7.820 5.849 18.272 1.00 94.44 244 VAL A C 1
ATOM 2007 O O . VAL A 1 244 ? -8.820 6.481 17.926 1.00 94.44 244 VAL A O 1
ATOM 2010 N N . ILE A 1 245 ? -7.054 6.242 19.297 1.00 90.06 245 ILE A N 1
ATOM 2011 C CA . ILE A 1 245 ? -7.342 7.408 20.151 1.00 90.06 245 ILE A CA 1
ATOM 2012 C C . ILE A 1 245 ? -7.423 8.683 19.307 1.00 90.06 245 ILE A C 1
ATOM 2014 O O . ILE A 1 245 ? -8.406 9.419 19.402 1.00 90.06 245 ILE A O 1
ATOM 2018 N N . SER A 1 246 ? -6.441 8.930 18.436 1.00 91.56 246 SER A N 1
ATOM 2019 C CA . SER A 1 246 ? -6.440 10.123 17.581 1.00 91.56 246 SER A CA 1
ATOM 2020 C C . SER A 1 246 ? -7.563 10.116 16.534 1.00 91.56 246 SER A C 1
ATOM 2022 O O . SER A 1 246 ? -8.073 11.184 16.190 1.00 91.56 246 SER A O 1
ATOM 2024 N N . THR A 1 247 ? -8.034 8.946 16.083 1.00 94.00 247 THR A N 1
ATOM 2025 C CA . THR A 1 247 ? -9.231 8.846 15.228 1.00 94.00 247 THR A CA 1
ATOM 2026 C C . THR A 1 247 ? -10.515 9.147 16.008 1.00 94.00 247 THR A C 1
ATOM 2028 O O . THR A 1 247 ? -11.342 9.927 15.538 1.00 94.00 247 THR A O 1
ATOM 2031 N N . LEU A 1 248 ? -10.682 8.605 17.218 1.00 89.44 248 LEU A N 1
ATOM 2032 C CA . LEU A 1 248 ? -11.838 8.893 18.079 1.00 89.44 248 LEU A CA 1
ATOM 2033 C C . LEU A 1 248 ? -11.890 10.374 18.512 1.00 89.44 248 LEU A C 1
ATOM 2035 O O . LEU A 1 248 ? -12.976 10.951 18.608 1.00 89.44 248 LEU A O 1
ATOM 2039 N N . GLN A 1 249 ? -10.729 11.008 18.718 1.00 87.50 249 GLN A N 1
ATOM 2040 C CA . GLN A 1 249 ? -10.594 12.456 18.923 1.00 87.50 249 GLN A CA 1
ATOM 2041 C C . GLN A 1 249 ? -10.956 13.250 17.658 1.00 87.50 249 GLN A C 1
ATOM 2043 O O . GLN A 1 249 ? -11.739 14.192 17.736 1.00 87.50 249 GLN A O 1
ATOM 2048 N N . TYR A 1 250 ? -10.446 12.856 16.485 1.00 87.94 250 TYR A N 1
ATO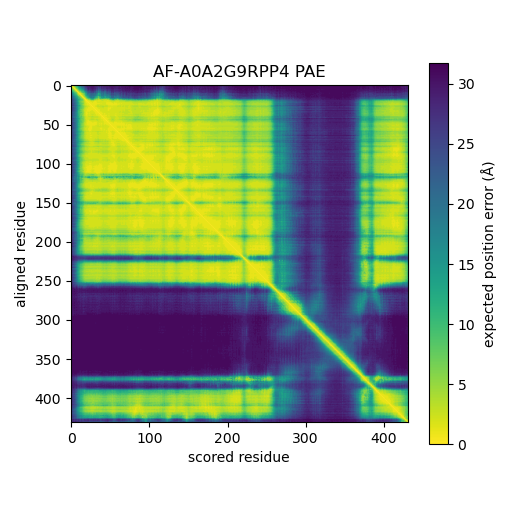M 2049 C CA . TYR A 1 250 ? -10.758 13.495 15.198 1.00 87.94 250 TYR A CA 1
ATOM 2050 C C . TYR A 1 250 ? -12.258 13.444 14.855 1.00 87.94 250 TYR A C 1
ATOM 2052 O O . TYR A 1 250 ? -12.808 14.405 14.317 1.00 87.94 250 TYR A O 1
ATOM 2060 N N . LEU A 1 251 ? -12.936 12.354 15.223 1.00 85.25 251 LEU A N 1
ATOM 2061 C CA . LEU A 1 251 ? -14.389 12.197 15.105 1.00 85.25 251 LEU A CA 1
ATOM 2062 C C . LEU A 1 251 ? -15.185 12.905 16.224 1.00 85.25 251 LEU A C 1
ATOM 2064 O O . LEU A 1 251 ? -16.411 12.901 16.181 1.00 85.25 251 LEU A O 1
ATOM 2068 N N . ASN A 1 252 ? -14.515 13.540 17.195 1.00 83.75 252 ASN A N 1
ATOM 2069 C CA . ASN A 1 252 ? -15.104 14.214 18.363 1.00 83.75 252 ASN A CA 1
ATOM 2070 C C . ASN A 1 252 ? -15.991 13.298 19.238 1.00 83.75 252 ASN A C 1
ATOM 2072 O O . ASN A 1 252 ? -16.933 13.760 19.881 1.00 83.75 252 ASN A O 1
ATOM 2076 N N . LEU A 1 253 ? -15.692 11.994 19.275 1.00 78.75 253 LEU A N 1
ATOM 2077 C CA . LEU A 1 253 ? -16.493 11.008 20.009 1.00 78.75 253 LEU A CA 1
ATOM 2078 C C . LEU A 1 253 ? -16.139 10.950 21.500 1.00 78.75 253 LEU A C 1
ATOM 2080 O O . LEU A 1 253 ? -17.027 10.733 22.325 1.00 78.75 253 LEU A O 1
ATOM 2084 N N . ILE A 1 254 ? -14.862 11.145 21.850 1.00 73.50 254 ILE A N 1
ATOM 2085 C CA . ILE A 1 254 ? -14.372 11.044 23.233 1.00 73.50 254 ILE A CA 1
ATOM 2086 C C . ILE A 1 254 ? -14.855 12.234 24.069 1.00 73.50 254 ILE A C 1
ATOM 2088 O O . ILE A 1 254 ? -14.356 13.348 23.918 1.00 73.50 254 ILE A O 1
ATOM 2092 N N . ASN A 1 255 ? -15.755 11.977 25.019 1.00 66.81 255 ASN A N 1
ATOM 2093 C CA . ASN A 1 255 ? -16.144 12.934 26.054 1.00 66.81 255 ASN A CA 1
ATOM 2094 C C . ASN A 1 255 ? -15.687 12.414 27.426 1.00 66.81 255 ASN A C 1
ATOM 2096 O O . ASN A 1 255 ? -16.025 11.295 27.812 1.00 66.81 255 ASN A O 1
ATOM 2100 N N . TYR A 1 256 ? -14.903 13.211 28.158 1.00 57.12 256 TYR A N 1
ATOM 2101 C CA . TYR A 1 256 ? -14.416 12.855 29.495 1.00 57.12 256 TYR A CA 1
ATOM 2102 C C . TYR A 1 256 ? -15.393 13.305 30.581 1.00 57.12 256 TYR A C 1
ATOM 2104 O O . TYR A 1 256 ? -15.711 14.492 30.671 1.00 57.12 256 TYR A O 1
ATOM 2112 N N . TYR A 1 257 ? -15.797 12.380 31.452 1.00 53.69 257 TYR A N 1
ATOM 2113 C CA . TYR A 1 257 ? -16.581 12.689 32.643 1.00 53.69 257 TYR A CA 1
ATOM 2114 C C . TYR A 1 257 ? -15.800 12.285 33.896 1.00 53.69 257 TYR A C 1
ATOM 2116 O O . TYR A 1 257 ? -15.641 11.105 34.210 1.00 53.69 257 TYR A O 1
ATOM 2124 N N . LYS A 1 258 ? -15.303 13.294 34.621 1.00 41.75 258 LYS A N 1
ATOM 2125 C CA . LYS A 1 258 ? -14.653 13.110 35.921 1.00 41.75 258 LYS A CA 1
ATOM 2126 C C . LYS A 1 258 ? -15.723 12.894 36.987 1.00 41.75 258 LYS A C 1
ATOM 2128 O O . LYS A 1 258 ? -16.473 13.823 37.287 1.00 41.75 258 LYS A O 1
ATOM 2133 N N . PHE A 1 259 ? -15.764 11.711 37.590 1.00 45.53 259 PHE A N 1
ATOM 2134 C CA . PHE A 1 259 ? -16.622 11.481 38.746 1.00 45.53 259 PHE A CA 1
ATOM 2135 C C . PHE A 1 259 ? -15.937 12.042 39.989 1.00 45.53 259 PHE A C 1
ATOM 2137 O O . PHE A 1 259 ? -14.854 11.608 40.376 1.00 45.53 259 PHE A O 1
ATOM 2144 N N . LEU A 1 260 ? -16.563 13.038 40.615 1.00 36.38 260 LEU A N 1
ATOM 2145 C CA . LEU A 1 260 ? -16.236 13.378 41.994 1.00 36.38 260 LEU A CA 1
ATOM 2146 C C . LEU A 1 260 ? -16.850 12.289 42.878 1.00 36.38 260 LEU A C 1
ATOM 2148 O O . LEU A 1 260 ? -18.012 11.927 42.701 1.00 36.38 260 LEU A O 1
ATOM 2152 N N . THR A 1 261 ? -16.062 11.734 43.795 1.00 35.31 261 THR A N 1
ATOM 2153 C CA . THR A 1 261 ? -16.395 10.530 44.572 1.00 35.31 261 THR A CA 1
ATOM 2154 C C . THR A 1 261 ? -17.364 10.807 45.728 1.00 35.31 261 THR A C 1
ATOM 2156 O O . THR A 1 261 ? -17.136 10.375 46.854 1.00 35.31 261 THR A O 1
ATOM 2159 N N . GLU A 1 262 ? -18.456 11.527 45.457 1.00 32.62 262 GLU A N 1
ATOM 2160 C CA . GLU A 1 262 ? -19.498 11.876 46.428 1.00 32.62 262 GLU A CA 1
ATOM 2161 C C . GLU A 1 262 ? -20.910 11.685 45.843 1.00 32.62 262 GLU A C 1
ATOM 2163 O O . GLU A 1 262 ? -21.505 12.585 45.250 1.00 32.62 262 GLU A O 1
ATOM 2168 N N . GLY A 1 263 ? -21.480 10.501 46.084 1.00 34.41 263 GLY A N 1
ATOM 2169 C CA . GLY A 1 263 ? -22.922 10.259 45.988 1.00 34.41 263 GLY A CA 1
ATOM 2170 C C . GLY A 1 263 ? -23.463 9.790 44.629 1.00 34.41 263 GLY A C 1
ATOM 2171 O O . GLY A 1 263 ? -23.136 10.290 43.557 1.00 34.41 263 GLY A O 1
ATOM 2172 N N . VAL A 1 264 ? -24.413 8.851 44.697 1.00 38.09 264 VAL A N 1
ATOM 2173 C CA . VAL A 1 264 ? -25.123 8.246 43.546 1.00 38.09 264 VAL A CA 1
ATOM 2174 C C . VAL A 1 264 ? -26.032 9.256 42.802 1.00 38.09 264 VAL A C 1
ATOM 2176 O O . VAL A 1 264 ? -26.572 8.966 41.735 1.00 38.09 264 VAL A O 1
ATOM 2179 N N . SER A 1 265 ? -26.186 10.474 43.325 1.00 36.06 265 SE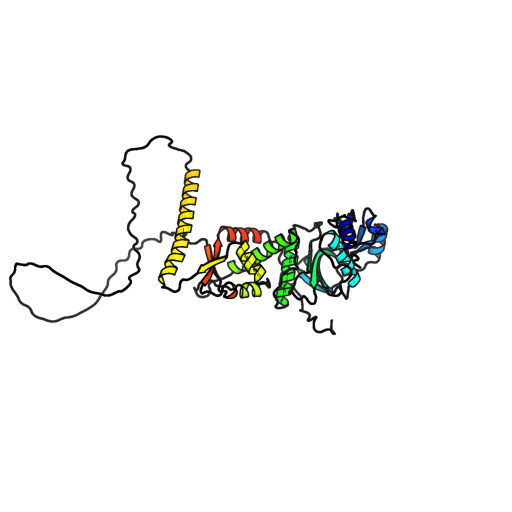R A N 1
ATOM 2180 C CA . SER A 1 265 ? -27.047 11.536 42.789 1.00 36.06 265 SER A CA 1
ATOM 2181 C C . SER A 1 265 ? -26.546 12.168 41.481 1.00 36.06 265 SER A C 1
ATOM 2183 O O . SER A 1 265 ? -27.375 12.517 40.638 1.00 36.06 265 SER A O 1
ATOM 2185 N N . GLN A 1 266 ? -25.229 12.289 41.259 1.00 36.47 266 GLN A N 1
ATOM 2186 C CA . GLN A 1 266 ? -24.697 13.014 40.089 1.00 36.47 266 GLN A CA 1
ATOM 2187 C C . GLN A 1 266 ? -24.970 12.325 38.739 1.00 36.47 266 GLN A C 1
ATOM 2189 O O . GLN A 1 266 ? -25.052 13.003 37.717 1.00 36.47 266 GLN A O 1
ATOM 2194 N N . TRP A 1 267 ? -25.183 11.005 38.700 1.00 38.94 267 TRP A N 1
ATOM 2195 C CA . TRP A 1 267 ? -25.459 10.291 37.443 1.00 38.94 267 TRP A CA 1
ATOM 2196 C C . TRP A 1 267 ? -26.797 10.675 36.802 1.00 38.94 267 TRP A C 1
ATOM 2198 O O . TRP A 1 267 ? -26.870 10.801 35.577 1.00 38.94 267 TRP A O 1
ATOM 2208 N N . ARG A 1 268 ? -27.839 10.924 37.613 1.00 37.06 268 ARG A N 1
ATOM 2209 C CA . ARG A 1 268 ? -29.087 11.527 37.113 1.00 37.06 268 ARG A CA 1
ATOM 2210 C C . ARG A 1 268 ? -28.809 12.904 36.519 1.00 37.06 268 ARG A C 1
ATOM 2212 O O . ARG A 1 268 ? -29.391 13.230 35.494 1.00 37.06 268 ARG A O 1
ATOM 2219 N N . ASP A 1 269 ? -27.907 13.677 37.117 1.00 38.25 269 ASP A N 1
ATOM 2220 C CA . ASP A 1 269 ? -27.605 15.039 36.683 1.00 38.25 269 ASP A CA 1
ATOM 2221 C C . ASP A 1 269 ? -26.771 15.085 35.389 1.00 38.25 269 ASP A C 1
ATOM 2223 O O . ASP A 1 269 ? -27.047 15.911 34.529 1.00 38.25 269 ASP A O 1
ATOM 2227 N N . VAL A 1 270 ? -25.831 14.156 35.165 1.00 43.81 270 VAL A N 1
ATOM 2228 C CA . VAL A 1 270 ? -25.109 14.041 33.877 1.00 43.81 270 VAL A CA 1
ATOM 2229 C C . VAL A 1 270 ? -26.057 13.625 32.748 1.00 43.81 270 VAL A C 1
ATOM 2231 O O . VAL A 1 270 ? -26.105 14.292 31.713 1.00 43.81 270 VAL A O 1
ATOM 2234 N N . VAL A 1 271 ? -26.861 12.574 32.948 1.00 42.75 271 VAL A N 1
ATOM 2235 C CA . VAL A 1 271 ? -27.831 12.113 31.935 1.00 42.75 271 VAL A CA 1
ATOM 2236 C C . VAL A 1 271 ? -28.925 13.160 31.701 1.00 42.75 271 VAL A C 1
ATOM 2238 O O . VAL A 1 271 ? -29.309 13.395 30.558 1.00 42.75 271 VAL A O 1
ATOM 2241 N N . SER A 1 272 ? -29.380 13.849 32.752 1.00 39.03 272 SER A N 1
ATOM 2242 C CA . SER A 1 272 ? -30.334 14.957 32.643 1.00 39.03 272 SER A CA 1
ATOM 2243 C C . SER A 1 272 ? -29.725 16.165 31.932 1.00 39.03 272 SER A C 1
ATOM 2245 O O . SER A 1 272 ? -30.367 16.704 31.045 1.00 39.03 272 SER A O 1
ATOM 2247 N N . ARG A 1 273 ? -28.472 16.559 32.206 1.00 38.91 273 ARG A N 1
ATOM 2248 C CA . ARG A 1 273 ? -27.788 17.647 31.477 1.00 38.91 273 ARG A CA 1
ATOM 2249 C C . ARG A 1 273 ? -27.589 17.321 30.002 1.00 38.91 273 ARG A C 1
ATOM 2251 O O . ARG A 1 273 ? -27.782 18.208 29.176 1.00 38.91 273 ARG A O 1
ATOM 2258 N N . ILE A 1 274 ? -27.265 16.073 29.658 1.00 43.06 274 ILE A N 1
ATOM 2259 C CA . ILE A 1 274 ? -27.256 15.612 28.262 1.00 43.06 274 ILE A CA 1
ATOM 2260 C C . ILE A 1 274 ? -28.674 15.739 27.688 1.00 43.06 274 ILE A C 1
ATOM 2262 O O . ILE A 1 274 ? -28.879 16.484 26.736 1.00 43.06 274 ILE A O 1
ATOM 2266 N N . SER A 1 275 ? -29.685 15.137 28.318 1.00 34.94 275 SER A N 1
ATOM 2267 C CA . SER A 1 275 ? -31.079 15.243 27.864 1.00 34.94 275 SER A CA 1
ATOM 2268 C C . SER A 1 275 ? -31.552 16.702 27.719 1.00 34.94 275 SER A C 1
ATOM 2270 O O . SER A 1 275 ? -32.215 17.041 26.743 1.00 34.94 275 SER A O 1
ATOM 2272 N N . LEU A 1 276 ? -31.141 17.606 28.612 1.00 34.56 276 LEU A N 1
ATOM 2273 C CA . LEU A 1 276 ? -31.517 19.019 28.649 1.00 34.56 276 LEU A CA 1
ATOM 2274 C C . LEU A 1 276 ? -30.804 19.842 27.569 1.00 34.56 276 LEU A C 1
ATOM 2276 O O . LEU A 1 276 ? -31.457 20.604 26.865 1.00 34.56 276 LEU A O 1
ATOM 2280 N N . VAL A 1 277 ? -29.490 19.673 27.379 1.00 39.59 277 VAL A N 1
ATOM 2281 C CA . VAL A 1 277 ? -28.731 20.340 26.300 1.00 39.59 277 VAL A CA 1
ATOM 2282 C C . VAL A 1 277 ? -29.265 19.925 24.929 1.00 39.59 277 VAL A C 1
ATOM 2284 O O . VAL A 1 277 ? -29.401 20.760 24.031 1.00 39.59 277 VAL A O 1
ATOM 2287 N N . TYR A 1 278 ? -29.617 18.650 24.769 1.00 37.88 278 TYR A N 1
ATOM 2288 C CA . TYR A 1 278 ? -30.173 18.131 23.524 1.00 37.88 278 TYR A CA 1
ATOM 2289 C C . TYR A 1 278 ? -31.656 18.511 23.363 1.00 37.88 278 TYR A C 1
ATOM 2291 O O . TYR A 1 278 ? -32.065 18.848 22.254 1.00 37.88 278 TYR A O 1
ATOM 2299 N N . SER A 1 279 ? -32.428 18.619 24.451 1.00 33.66 279 SER A N 1
ATOM 2300 C CA . SER A 1 279 ? -33.773 19.223 24.444 1.00 33.66 279 SER A CA 1
ATOM 2301 C C . SER A 1 279 ? -33.729 20.697 24.029 1.00 33.66 279 SER A C 1
ATOM 2303 O O . SER A 1 279 ? -34.515 21.118 23.186 1.00 33.66 279 SER A O 1
ATOM 2305 N N . ILE A 1 280 ? -32.769 21.478 24.538 1.00 36.25 280 ILE A N 1
ATOM 2306 C CA . ILE A 1 280 ? -32.548 22.880 24.145 1.00 36.25 280 ILE A CA 1
ATOM 2307 C C . ILE A 1 280 ? -32.141 22.968 22.666 1.00 36.25 280 ILE A C 1
ATOM 2309 O O . ILE A 1 280 ? -32.684 23.800 21.941 1.00 36.25 280 ILE A O 1
ATOM 2313 N N . LYS A 1 281 ? -31.265 22.080 22.168 1.00 33.94 281 LYS A N 1
ATOM 2314 C CA . LYS A 1 281 ? -30.973 21.977 20.724 1.00 33.94 281 LYS A CA 1
ATOM 2315 C C . LYS A 1 281 ? -32.219 21.629 19.902 1.00 33.94 281 LYS A C 1
ATOM 2317 O O . LYS A 1 281 ? -32.414 22.235 18.848 1.00 33.94 281 LYS A O 1
ATOM 2322 N N . CYS A 1 282 ? -33.071 20.716 20.370 1.00 34.34 282 CYS A N 1
ATOM 2323 C CA . CYS A 1 282 ? -34.328 20.372 19.701 1.00 34.34 282 CYS A CA 1
ATOM 2324 C C . CYS A 1 282 ? -35.277 21.573 19.657 1.00 34.34 282 CYS A C 1
ATOM 2326 O O . CYS A 1 282 ? -35.767 21.907 18.583 1.00 34.34 282 CYS A O 1
ATOM 2328 N N . ILE A 1 283 ? -35.463 22.280 20.775 1.00 37.19 283 ILE A N 1
ATOM 2329 C CA . ILE A 1 283 ? -36.278 23.501 20.863 1.00 37.19 283 ILE A CA 1
ATOM 2330 C C . ILE A 1 283 ? -35.735 24.587 19.924 1.00 37.19 283 ILE A C 1
ATOM 2332 O O . ILE A 1 283 ? -36.494 25.130 19.129 1.00 37.19 283 ILE A O 1
ATOM 2336 N N . LEU A 1 284 ? -34.427 24.863 19.927 1.00 34.81 284 LEU A N 1
ATOM 2337 C CA . LEU A 1 284 ? -33.810 25.852 19.029 1.00 34.81 284 LEU A CA 1
ATOM 2338 C C . LEU A 1 284 ? -33.914 25.458 17.547 1.00 34.81 284 LEU A C 1
ATOM 2340 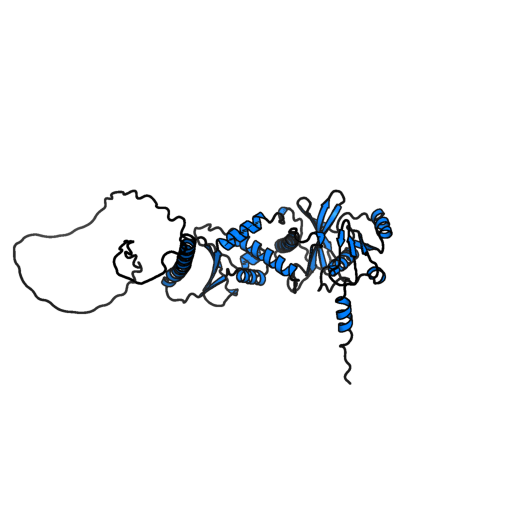O O . LEU A 1 284 ? -34.108 26.319 16.688 1.00 34.81 284 LEU A O 1
ATOM 2344 N N . THR A 1 285 ? -33.822 24.164 17.234 1.00 38.94 285 THR A N 1
ATOM 2345 C CA . THR A 1 285 ? -33.995 23.645 15.867 1.00 38.94 285 THR A CA 1
ATOM 2346 C C . THR A 1 285 ? -35.453 23.732 15.426 1.00 38.94 285 THR A C 1
ATOM 2348 O O . THR A 1 285 ? -35.730 24.144 14.300 1.00 38.94 285 THR A O 1
ATOM 2351 N N . TYR A 1 286 ? -36.393 23.425 16.321 1.00 33.91 286 TYR A N 1
ATOM 2352 C CA . TYR A 1 286 ? -37.827 23.555 16.086 1.00 33.91 286 TYR A CA 1
ATOM 2353 C C . TYR A 1 286 ? -38.224 25.023 15.896 1.00 33.91 286 TYR A C 1
ATOM 2355 O O . TYR A 1 286 ? -38.906 25.337 14.928 1.00 33.91 286 TYR A O 1
ATOM 2363 N N . LEU A 1 287 ? -37.711 25.940 16.725 1.00 35.53 287 LEU A N 1
ATOM 2364 C CA . LEU A 1 287 ? -37.904 27.389 16.586 1.00 35.53 287 LEU A CA 1
ATOM 2365 C C . LEU A 1 287 ? -37.313 27.933 15.277 1.00 35.53 287 LEU A C 1
ATOM 2367 O O . LEU A 1 287 ? -37.973 28.719 14.603 1.00 35.53 287 LEU A O 1
ATOM 2371 N N . LYS A 1 288 ? -36.125 27.475 14.848 1.00 35.06 288 LYS A N 1
ATOM 2372 C CA . LYS A 1 288 ? -35.585 27.799 13.512 1.00 35.06 288 LYS A CA 1
ATOM 2373 C C . LYS A 1 288 ? -36.472 27.267 12.385 1.00 35.06 288 LYS A C 1
ATOM 2375 O O . LYS A 1 288 ? -36.728 27.980 11.420 1.00 35.06 288 LYS A O 1
ATOM 2380 N N . LYS A 1 289 ? -36.964 26.030 12.499 1.00 32.66 289 LYS A N 1
ATOM 2381 C CA . LYS A 1 289 ? -37.846 25.418 11.494 1.00 32.66 289 LYS A CA 1
ATOM 2382 C C . LYS A 1 289 ? -39.195 26.140 11.425 1.00 32.66 289 LYS A C 1
ATOM 2384 O O . LYS A 1 289 ? -39.691 26.383 10.330 1.00 32.66 289 LYS A O 1
ATOM 2389 N N . TRP A 1 290 ? -39.733 26.554 12.570 1.00 32.44 290 TRP A N 1
ATOM 2390 C CA . TRP A 1 290 ? -40.944 27.363 12.698 1.00 32.44 290 TRP A CA 1
ATOM 2391 C C . TRP A 1 290 ? -40.745 28.754 12.079 1.00 32.44 290 TRP A C 1
ATOM 2393 O O . TRP A 1 290 ? -41.500 29.124 11.188 1.00 32.44 290 TRP A O 1
ATOM 2403 N N . SER A 1 291 ? -39.658 29.455 12.425 1.00 35.44 291 SER A N 1
ATOM 2404 C CA . SER A 1 291 ? -39.277 30.754 11.843 1.00 35.44 291 SER A CA 1
ATOM 2405 C C . SER A 1 291 ? -39.090 30.717 10.320 1.00 35.44 291 SER A C 1
ATOM 2407 O O . SER A 1 291 ? -39.395 31.6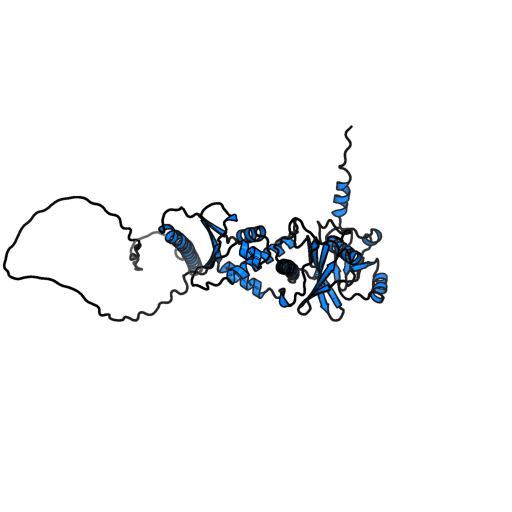98 9.650 1.00 35.44 291 SER A O 1
ATOM 2409 N N . ASN A 1 292 ? -38.596 29.604 9.768 1.00 36.66 292 ASN A N 1
ATOM 2410 C CA . ASN A 1 292 ? -38.447 29.419 8.320 1.00 36.66 292 ASN A CA 1
ATOM 2411 C C . ASN A 1 292 ? -39.746 28.965 7.623 1.00 36.66 292 ASN A C 1
ATOM 2413 O O . ASN A 1 292 ? -39.826 29.044 6.401 1.00 36.66 292 ASN A O 1
ATOM 2417 N N . THR A 1 293 ? -40.741 28.471 8.369 1.00 35.94 293 THR A N 1
ATOM 2418 C CA . THR A 1 293 ? -42.045 28.035 7.827 1.00 35.94 293 THR A CA 1
ATOM 2419 C C . THR A 1 293 ? -43.084 29.159 7.895 1.00 35.94 293 THR A C 1
ATOM 2421 O O . THR A 1 293 ? -43.891 29.310 6.985 1.00 35.94 293 THR A O 1
ATOM 2424 N N . TYR A 1 294 ? -43.033 29.980 8.947 1.00 34.94 294 TYR A N 1
ATOM 2425 C CA . TYR A 1 294 ? -43.918 31.119 9.191 1.00 34.94 294 TYR A CA 1
ATOM 2426 C C . TYR A 1 294 ? -43.116 32.422 9.089 1.00 34.94 294 TYR A C 1
ATOM 2428 O O . TYR A 1 294 ? -42.816 33.080 10.085 1.00 34.94 294 TYR A O 1
ATOM 2436 N N . GLY A 1 295 ? -42.708 32.756 7.864 1.00 30.94 295 GLY A N 1
ATOM 2437 C CA . GLY A 1 295 ? -41.881 33.930 7.592 1.00 30.94 295 GLY A CA 1
ATOM 2438 C C . GLY A 1 295 ? -42.585 35.256 7.910 1.00 30.94 295 GLY A C 1
ATOM 2439 O O . GLY A 1 295 ? -43.744 35.448 7.556 1.00 30.94 295 GLY A O 1
ATOM 2440 N N . CYS A 1 296 ? -41.841 36.168 8.544 1.00 38.53 296 CYS A N 1
ATOM 2441 C CA . CYS A 1 296 ? -42.092 37.609 8.684 1.00 38.53 296 CYS A CA 1
ATOM 2442 C C . CYS A 1 296 ? -43.559 38.084 8.679 1.00 38.53 296 CYS A C 1
ATOM 2444 O O . CYS A 1 296 ? -44.032 38.624 7.680 1.00 38.53 296 CYS A O 1
ATOM 2446 N N . PHE A 1 297 ? -44.218 38.053 9.842 1.00 27.81 297 PHE A N 1
ATOM 2447 C CA . PHE A 1 297 ? -45.348 38.946 10.118 1.00 27.81 297 PHE A CA 1
ATOM 2448 C C . PHE A 1 297 ? -45.182 39.679 11.458 1.00 27.81 297 PHE A C 1
ATOM 2450 O O . PHE A 1 297 ? -44.603 39.149 12.400 1.00 27.81 297 PHE A O 1
ATOM 2457 N N . PHE A 1 298 ? -45.701 40.911 11.500 1.00 25.55 298 PHE A N 1
ATOM 2458 C CA . PHE A 1 298 ? -45.654 41.877 12.610 1.00 25.55 298 PHE A CA 1
ATOM 2459 C C . PHE A 1 298 ? -44.284 42.463 12.987 1.00 25.55 298 PHE A C 1
ATOM 2461 O O . PHE A 1 298 ? -43.707 42.221 14.045 1.00 25.55 298 PHE A O 1
ATOM 2468 N N . LEU A 1 299 ? -43.859 43.409 12.147 1.00 27.33 299 LEU A N 1
ATOM 2469 C CA . LEU A 1 299 ? -43.231 44.637 12.637 1.00 27.33 299 LEU A CA 1
ATOM 2470 C C . LEU A 1 299 ? -44.258 45.518 13.385 1.00 27.33 299 LEU A C 1
ATOM 2472 O O . LEU A 1 299 ? -45.444 45.524 13.063 1.00 27.33 299 LEU A O 1
ATOM 2476 N N . THR A 1 300 ? -43.735 46.369 14.273 1.00 27.28 300 THR A N 1
ATOM 2477 C CA . THR A 1 300 ? -44.370 47.515 14.967 1.00 27.28 300 THR A CA 1
ATOM 2478 C C . THR A 1 300 ? -45.200 47.280 16.249 1.00 27.28 300 THR A C 1
ATOM 2480 O O . THR A 1 300 ? -46.263 46.677 16.240 1.00 27.28 300 THR A O 1
ATOM 2483 N N . ARG A 1 301 ? -44.727 47.970 17.306 1.00 25.03 301 ARG A N 1
ATOM 2484 C CA . ARG A 1 301 ? -45.392 48.419 18.552 1.00 25.03 301 ARG A CA 1
ATOM 2485 C C . ARG A 1 301 ? -45.766 47.380 19.624 1.00 25.03 301 ARG A C 1
ATOM 2487 O O . ARG A 1 301 ? -46.136 46.245 19.366 1.00 25.03 301 ARG A O 1
ATOM 2494 N N . THR A 1 302 ? -45.613 47.835 20.868 1.00 26.41 302 THR A N 1
ATOM 2495 C CA . THR A 1 302 ? -45.880 47.134 22.135 1.00 26.41 302 THR A CA 1
ATOM 2496 C C . THR A 1 302 ? -47.174 47.704 22.777 1.00 26.41 302 THR A C 1
ATOM 2498 O O . THR A 1 302 ? -47.838 48.523 22.138 1.00 26.41 302 THR A O 1
ATOM 2501 N N . PRO A 1 303 ? -47.655 47.218 23.938 1.00 36.75 303 PRO A N 1
ATOM 2502 C CA . PRO A 1 303 ? -48.770 46.273 23.986 1.00 36.75 303 PRO A CA 1
ATOM 2503 C C . PRO A 1 303 ? -50.030 46.854 24.665 1.00 36.75 303 PRO A C 1
ATOM 2505 O O . PRO A 1 303 ? -50.011 47.964 25.200 1.00 36.75 303 PRO A O 1
ATOM 2508 N N . PRO A 1 304 ? -51.126 46.079 24.713 1.00 28.58 304 PRO A N 1
ATOM 2509 C CA . PRO A 1 304 ? -51.608 45.689 26.044 1.00 28.58 304 PRO A CA 1
ATOM 2510 C C . PRO A 1 304 ? -51.935 44.186 26.175 1.00 28.58 304 PRO A C 1
ATOM 2512 O O . PRO A 1 304 ? -51.704 43.391 25.269 1.00 28.58 304 PRO A O 1
ATOM 2515 N N . ALA A 1 305 ? -52.392 43.799 27.369 1.00 27.31 305 ALA A N 1
ATOM 2516 C CA . ALA A 1 305 ? -52.544 42.420 27.837 1.00 27.31 305 ALA A CA 1
ATOM 2517 C C . ALA A 1 305 ? -53.758 41.644 27.266 1.00 27.31 305 ALA A C 1
ATOM 2519 O O . ALA A 1 305 ? -54.607 42.201 26.579 1.00 27.31 305 ALA A O 1
ATOM 2520 N N . TYR A 1 306 ? -53.855 40.373 27.685 1.00 26.72 306 TYR A N 1
ATOM 2521 C CA . TYR A 1 306 ? -54.954 39.408 27.493 1.00 26.72 306 TYR A CA 1
ATOM 2522 C C . TYR A 1 306 ? -55.061 38.694 26.133 1.00 26.72 306 TYR A C 1
ATOM 2524 O O . TYR A 1 306 ? -55.940 38.963 25.322 1.00 26.72 306 TYR A O 1
ATOM 2532 N N . ALA A 1 307 ? -54.263 37.631 25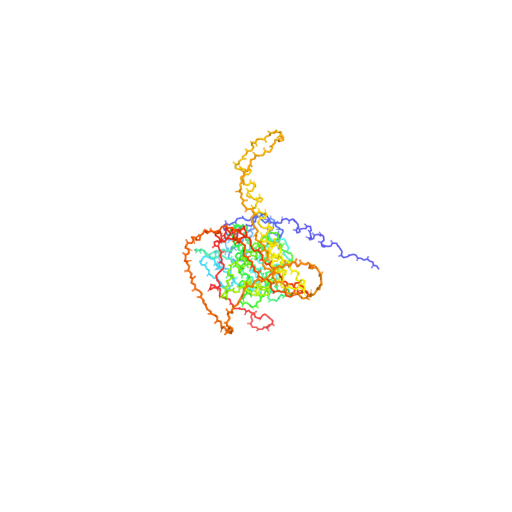.990 1.00 24.16 307 ALA A N 1
ATOM 2533 C CA . ALA A 1 307 ? -54.629 36.442 25.219 1.00 24.16 307 ALA A CA 1
ATOM 2534 C C . ALA A 1 307 ? -54.140 35.187 25.971 1.00 24.16 307 ALA A C 1
ATOM 2536 O O . ALA A 1 307 ? -52.968 34.825 25.905 1.00 24.16 307 ALA A O 1
ATOM 2537 N N . PHE A 1 308 ? -55.025 34.556 26.749 1.00 23.14 308 PHE A N 1
ATOM 2538 C CA . PHE A 1 308 ? -54.728 33.300 27.447 1.00 23.14 308 PHE A CA 1
ATOM 2539 C C . PHE A 1 308 ? -54.839 32.120 26.472 1.00 23.14 308 PHE A C 1
ATOM 2541 O O . PHE A 1 308 ? -55.877 31.946 25.838 1.00 23.14 308 PHE A O 1
ATOM 2548 N N . MET A 1 309 ? -53.827 31.252 26.428 1.00 22.28 309 MET A N 1
ATOM 2549 C CA . MET A 1 309 ? -53.982 29.883 25.931 1.00 22.28 309 MET A CA 1
ATOM 2550 C C . MET A 1 309 ? -53.203 28.942 26.850 1.00 22.28 309 MET A C 1
ATOM 2552 O O . MET A 1 309 ? -51.975 28.977 26.904 1.00 22.28 309 MET A O 1
ATOM 2556 N N . GLN A 1 310 ? -53.927 28.150 27.642 1.00 25.80 310 GLN A N 1
ATOM 2557 C CA . GLN A 1 310 ? -53.332 27.289 28.661 1.00 25.80 310 GLN A CA 1
ATOM 2558 C C . GLN A 1 310 ? -52.673 26.061 28.026 1.00 25.80 310 GLN A C 1
ATOM 2560 O O . GLN A 1 310 ? -53.350 25.215 27.448 1.00 25.80 310 GLN A O 1
ATOM 2565 N N . ILE A 1 311 ? -51.366 25.914 28.237 1.00 23.56 311 ILE A N 1
ATOM 2566 C CA . ILE A 1 311 ? -50.707 24.607 28.295 1.00 23.56 311 ILE A CA 1
ATOM 2567 C C . ILE A 1 311 ? -50.144 24.499 29.711 1.00 23.56 311 ILE A C 1
ATOM 2569 O O . ILE A 1 311 ? -49.286 25.288 30.105 1.00 23.56 311 ILE A O 1
ATOM 2573 N N . GLY A 1 312 ? -50.706 23.588 30.507 1.00 22.83 312 GLY A N 1
ATOM 2574 C CA . GLY A 1 312 ? -50.445 23.513 31.942 1.00 22.83 312 GLY A CA 1
ATOM 2575 C C . GLY A 1 312 ? -49.018 23.077 32.264 1.00 22.83 312 GLY A C 1
ATOM 2576 O O . GLY A 1 312 ? -48.650 21.931 32.024 1.00 22.83 312 GLY A O 1
ATOM 2577 N N . TRP A 1 313 ? -48.238 23.973 32.870 1.00 27.23 313 TRP A N 1
ATOM 2578 C CA . TRP A 1 313 ? -47.061 23.602 33.656 1.00 27.23 313 TRP A CA 1
ATOM 2579 C C . TRP A 1 313 ? -47.514 23.189 35.061 1.00 27.23 313 TRP A C 1
ATOM 2581 O O . TRP A 1 313 ? -47.507 23.997 35.989 1.00 27.23 313 TRP A O 1
ATOM 2591 N N . GLU A 1 314 ? -47.915 21.928 35.217 1.00 23.28 314 GLU A N 1
ATOM 2592 C CA . GLU A 1 314 ? -48.016 21.304 36.539 1.00 23.28 314 GLU A CA 1
ATOM 2593 C C . GLU A 1 314 ? -46.746 20.519 36.884 1.00 23.28 314 GLU A C 1
ATOM 2595 O O . GLU A 1 314 ? -45.962 20.110 36.027 1.00 23.28 314 GLU A O 1
ATOM 2600 N N . ARG A 1 315 ? -46.503 20.389 38.188 1.00 26.33 315 ARG A N 1
ATOM 2601 C CA . ARG A 1 315 ? -45.218 19.982 38.757 1.00 26.33 315 ARG A CA 1
ATOM 2602 C C . ARG A 1 315 ? -44.910 18.503 38.515 1.00 26.33 315 ARG A C 1
ATOM 2604 O O . ARG A 1 315 ? -45.601 17.636 39.040 1.00 26.33 315 ARG A O 1
ATOM 2611 N N . SER A 1 316 ? -43.763 18.219 37.903 1.00 23.59 316 SER A N 1
ATOM 2612 C CA . SER A 1 316 ? -43.038 16.959 38.110 1.00 23.59 316 SER A CA 1
ATOM 2613 C C . SER A 1 316 ? -41.874 17.194 39.085 1.00 23.59 316 SER A C 1
ATOM 2615 O O . SER A 1 316 ? -40.738 17.428 38.668 1.00 23.59 316 SER A O 1
ATOM 2617 N N . GLU A 1 317 ? -42.164 17.207 40.390 1.00 24.70 317 GLU A N 1
ATOM 2618 C CA . GLU A 1 317 ? -41.145 17.359 41.443 1.00 24.70 317 GLU A CA 1
ATOM 2619 C C . GLU A 1 317 ? -40.186 16.151 41.499 1.00 24.70 317 GLU A C 1
ATOM 2621 O O . GLU A 1 317 ? -40.518 15.030 41.103 1.00 24.70 317 GLU A O 1
ATOM 2626 N N . LEU A 1 318 ? -38.960 16.375 41.990 1.00 25.69 318 LEU A N 1
ATOM 2627 C CA . LEU A 1 318 ? -37.937 15.332 42.061 1.00 25.69 318 LEU A CA 1
ATOM 2628 C C . LEU A 1 318 ? -38.271 14.292 43.136 1.00 25.69 318 LEU A C 1
ATOM 2630 O O . LEU A 1 318 ? -38.173 14.568 44.331 1.00 25.69 318 LEU A O 1
ATOM 2634 N N . CYS A 1 319 ? -38.518 13.047 42.727 1.00 22.61 319 CYS A N 1
ATOM 2635 C CA . CYS A 1 319 ? -38.521 11.928 43.664 1.00 22.61 319 CYS A CA 1
ATOM 2636 C C . CYS A 1 319 ? -37.072 11.523 44.018 1.00 22.61 319 CYS A C 1
ATOM 2638 O O . CYS A 1 319 ? -36.446 10.683 43.355 1.00 22.61 319 CYS A O 1
ATOM 2640 N N . VAL A 1 320 ? -36.533 12.192 45.045 1.00 23.20 320 VAL A N 1
ATOM 2641 C CA . VAL A 1 320 ? -35.307 11.849 45.789 1.00 23.20 320 VAL A CA 1
ATOM 2642 C C . VAL A 1 320 ? -35.572 12.104 47.278 1.00 23.20 320 VAL A C 1
ATOM 2644 O O . VAL A 1 320 ? -35.299 13.181 47.800 1.00 23.20 320 VAL A O 1
ATOM 2647 N N . SER A 1 321 ? -36.137 11.116 47.972 1.00 25.12 321 SER A N 1
ATOM 2648 C CA . SER A 1 321 ? -36.405 11.188 49.413 1.00 25.12 321 SER A CA 1
ATOM 2649 C C . SER A 1 321 ? -35.164 10.797 50.224 1.00 25.12 321 SER A C 1
ATOM 2651 O O . SER A 1 321 ? -34.945 9.618 50.511 1.00 25.12 321 SER A O 1
ATOM 2653 N N . SER A 1 322 ? -34.338 11.774 50.596 1.00 23.45 322 SER A N 1
ATOM 2654 C CA . SER A 1 322 ? -33.227 11.576 51.533 1.00 23.45 322 SER A CA 1
ATOM 2655 C C . SER A 1 322 ? -33.719 11.576 52.987 1.00 23.45 322 SER A C 1
ATOM 2657 O O . SER A 1 322 ? -34.369 12.513 53.446 1.00 23.45 322 SER A O 1
ATOM 2659 N N . ILE A 1 323 ? -33.386 10.522 53.736 1.00 22.78 323 ILE A N 1
ATOM 2660 C CA . ILE A 1 323 ? -33.668 10.435 55.175 1.00 22.78 323 ILE A CA 1
ATOM 2661 C C . ILE A 1 323 ? -32.606 11.229 55.944 1.00 22.78 323 ILE A C 1
ATOM 2663 O O . ILE A 1 323 ? -31.414 10.967 55.802 1.00 22.78 323 ILE A O 1
ATOM 2667 N N . SER A 1 324 ? -33.032 12.135 56.825 1.00 21.11 324 SER A N 1
ATOM 2668 C CA . SER A 1 324 ? -32.208 12.613 57.940 1.00 21.11 324 SER A CA 1
ATOM 2669 C C . SER A 1 324 ? -33.082 13.026 59.126 1.00 21.11 324 SER A C 1
ATOM 2671 O O . SER A 1 324 ? -34.250 13.374 58.965 1.00 21.11 324 SER A O 1
ATOM 2673 N N . ILE A 1 325 ? -32.529 12.942 60.337 1.00 24.12 325 ILE A N 1
ATOM 2674 C CA . ILE A 1 325 ? -33.268 13.030 61.602 1.00 24.12 325 ILE A CA 1
ATOM 2675 C C . ILE A 1 325 ? -32.711 14.178 62.447 1.00 24.12 325 ILE A C 1
ATOM 2677 O O . ILE A 1 325 ? -31.542 14.111 62.829 1.00 24.12 325 ILE A O 1
ATOM 2681 N N . ARG A 1 326 ? -33.563 15.132 62.873 1.00 20.78 326 ARG A N 1
ATOM 2682 C CA . ARG A 1 326 ? -33.644 15.611 64.278 1.00 20.78 326 ARG A CA 1
ATOM 2683 C C . ARG A 1 326 ? -34.705 16.699 64.524 1.00 20.78 326 ARG A C 1
ATOM 2685 O O . ARG A 1 326 ? -34.894 17.592 63.715 1.00 20.78 326 ARG A O 1
ATOM 2692 N N . ARG A 1 327 ? -35.327 16.578 65.710 1.00 22.22 327 ARG A N 1
ATOM 2693 C CA . ARG A 1 327 ? -35.677 17.592 66.744 1.00 22.22 327 ARG A CA 1
ATOM 2694 C C . ARG A 1 327 ? -35.529 19.080 66.335 1.00 22.22 327 ARG A C 1
ATOM 2696 O O . ARG A 1 327 ? -34.510 19.448 65.773 1.00 22.22 327 ARG A O 1
ATOM 2703 N N . LYS A 1 328 ? -36.373 20.010 66.809 1.00 23.16 328 LYS A N 1
ATOM 2704 C CA . LYS A 1 328 ? -36.843 20.164 68.210 1.00 23.16 328 LYS A CA 1
ATOM 2705 C C . LYS A 1 328 ? -37.882 21.309 68.314 1.00 23.16 328 LYS A C 1
ATOM 2707 O O . LYS A 1 328 ? -37.686 22.274 67.594 1.00 23.16 328 LYS A O 1
ATOM 2712 N N . SER A 1 329 ? -38.798 21.266 69.303 1.00 23.25 329 SER A N 1
ATOM 2713 C CA . SER A 1 329 ? -39.455 22.426 69.994 1.00 23.25 329 SER A CA 1
ATOM 2714 C C . SER A 1 329 ? -40.235 23.483 69.165 1.00 23.25 329 SER A C 1
ATOM 2716 O O . SER A 1 329 ? -39.834 23.821 68.067 1.00 23.25 329 SER A O 1
ATOM 2718 N N . SER A 1 330 ? -41.300 24.140 69.648 1.00 24.66 330 SER A N 1
ATOM 2719 C CA . SER A 1 330 ? -42.118 24.021 70.879 1.00 24.66 330 SER A CA 1
ATOM 2720 C C . SER A 1 330 ? -43.253 25.066 70.852 1.00 24.66 330 SER A C 1
ATOM 2722 O O . SER A 1 330 ? -43.010 26.137 70.306 1.00 24.66 330 SER A O 1
ATOM 2724 N N . LEU A 1 331 ? -44.353 24.821 71.589 1.00 26.34 331 LEU A N 1
ATOM 2725 C CA . LEU A 1 331 ? -45.403 25.798 71.970 1.00 26.34 331 LEU A CA 1
ATOM 2726 C C . LEU A 1 331 ? -46.287 26.300 70.787 1.00 26.34 331 LEU A C 1
ATOM 2728 O O . LEU A 1 331 ? -45.847 26.305 69.645 1.00 26.34 331 LEU A O 1
ATOM 2732 N N . ASP A 1 332 ? -47.565 26.663 70.960 1.00 23.98 332 ASP A N 1
ATOM 2733 C CA . ASP A 1 332 ? -48.362 26.805 72.194 1.00 23.98 332 ASP A CA 1
ATOM 2734 C C . ASP A 1 332 ? -49.836 26.346 72.041 1.00 23.98 332 ASP A C 1
ATOM 2736 O O . ASP A 1 332 ? -50.299 26.073 70.934 1.00 23.98 332 ASP A O 1
ATOM 2740 N N . THR A 1 333 ? -50.577 26.266 73.158 1.00 26.91 333 THR A N 1
ATOM 2741 C CA . THR A 1 333 ? -52.027 25.916 73.224 1.00 26.91 333 THR A CA 1
ATOM 2742 C C . THR A 1 333 ? -52.826 27.085 73.832 1.00 26.91 333 THR A C 1
ATOM 2744 O O . THR A 1 333 ? -52.232 27.848 74.592 1.00 26.91 333 THR A O 1
ATOM 2747 N N . PRO A 1 334 ? -54.139 27.271 73.546 1.00 35.25 334 PRO A N 1
ATOM 2748 C CA . PRO A 1 334 ? -55.208 26.675 74.388 1.00 35.25 334 PRO A CA 1
ATOM 2749 C C . PRO A 1 334 ? -56.431 26.122 73.589 1.00 35.25 334 PRO A C 1
ATOM 2751 O O . PRO A 1 334 ? -56.649 26.525 72.455 1.00 35.25 334 PRO A O 1
ATOM 2754 N N . LEU A 1 335 ? -57.134 25.057 74.029 1.00 28.52 335 LEU A N 1
ATOM 2755 C CA . LEU A 1 335 ? -58.329 24.995 74.930 1.00 28.52 335 LEU A CA 1
ATOM 2756 C C . LEU A 1 335 ? -59.593 25.724 74.382 1.00 28.52 335 LEU A C 1
ATOM 2758 O O . LEU A 1 335 ? -59.458 26.747 73.731 1.00 28.52 335 LEU A O 1
ATOM 2762 N N . LEU A 1 336 ? -60.855 25.305 74.603 1.00 27.38 336 LEU A N 1
ATOM 2763 C CA . LEU A 1 336 ? -61.476 24.317 75.517 1.00 27.38 336 LEU A CA 1
ATOM 2764 C C . LEU A 1 336 ? -62.857 23.855 74.950 1.00 27.38 336 LEU A C 1
ATOM 2766 O O . LEU A 1 336 ? -63.441 24.599 74.168 1.00 27.38 336 LEU A O 1
ATOM 2770 N N . GLY A 1 337 ? -63.441 22.724 75.395 1.00 24.92 337 GLY A N 1
ATOM 2771 C CA . GLY A 1 337 ? -64.901 22.474 75.249 1.00 24.92 337 GLY A CA 1
ATOM 2772 C C . GLY A 1 337 ? -65.366 21.029 74.973 1.00 24.92 337 GLY A C 1
ATOM 2773 O O . GLY A 1 337 ? -65.499 20.623 73.826 1.00 24.92 337 GLY A O 1
ATOM 2774 N N . SER A 1 338 ? -65.692 20.278 76.028 1.00 23.12 338 SER A N 1
ATOM 2775 C CA . SER A 1 338 ? -66.414 18.978 76.030 1.00 23.12 338 SER A CA 1
ATOM 2776 C C . SER A 1 338 ? -67.480 19.032 77.161 1.00 23.12 338 SER A C 1
ATOM 2778 O O . SER A 1 338 ? -67.611 20.127 77.720 1.00 23.12 338 SER A O 1
ATOM 2780 N N . PRO A 1 339 ? -68.209 17.968 77.595 1.00 39.25 339 PRO A N 1
ATOM 2781 C CA . PRO A 1 339 ? -68.357 16.571 77.132 1.00 39.25 339 PRO A CA 1
ATOM 2782 C C . PRO A 1 339 ? -69.849 16.263 76.778 1.00 39.25 339 PRO A C 1
ATOM 2784 O O . PRO A 1 339 ? -70.582 17.203 76.495 1.00 39.25 339 PRO A O 1
ATOM 2787 N N . THR A 1 340 ? -70.441 15.056 76.703 1.00 26.73 340 THR A N 1
ATOM 2788 C CA . THR A 1 340 ? -70.101 13.624 76.984 1.00 26.73 340 THR A CA 1
ATOM 2789 C C . THR A 1 340 ? -70.890 12.756 75.944 1.00 26.73 340 THR A C 1
ATOM 2791 O O . THR A 1 340 ? -71.297 13.326 74.938 1.00 26.73 340 THR A O 1
ATOM 2794 N N . THR A 1 341 ? -71.196 11.445 75.997 1.00 26.17 341 THR A N 1
ATOM 2795 C CA . THR A 1 341 ? -71.177 10.331 76.987 1.00 26.17 341 THR A CA 1
ATOM 2796 C C . THR A 1 341 ? -70.401 9.098 76.445 1.00 26.17 341 THR A C 1
ATOM 2798 O O . THR A 1 341 ? -69.490 9.261 75.638 1.00 26.17 341 THR A O 1
ATOM 2801 N N . ALA A 1 342 ? -70.673 7.880 76.946 1.00 24.77 342 ALA A N 1
ATOM 2802 C CA . ALA A 1 342 ? -69.967 6.610 76.669 1.00 24.77 342 ALA A CA 1
ATOM 2803 C C . ALA A 1 342 ? -70.896 5.396 77.002 1.00 24.77 342 ALA A C 1
ATOM 2805 O O . ALA A 1 342 ? -72.018 5.684 77.439 1.00 24.77 342 ALA A O 1
ATOM 2806 N N . PRO A 1 343 ? -70.517 4.083 76.892 1.00 39.47 343 PRO A N 1
ATOM 2807 C CA . PRO A 1 343 ? -69.259 3.390 76.485 1.00 39.47 343 PRO A CA 1
ATOM 2808 C C . PRO A 1 343 ? -69.394 2.648 75.115 1.00 39.47 343 PRO A C 1
ATOM 2810 O O . PRO A 1 343 ? -70.327 2.952 74.383 1.00 39.47 343 PRO A O 1
ATOM 2813 N N . GLY A 1 344 ? -68.540 1.725 74.617 1.00 26.66 344 GLY A N 1
ATOM 2814 C CA . GLY A 1 344 ? -67.331 1.006 75.108 1.00 26.66 344 GLY A CA 1
ATOM 2815 C C . GLY A 1 344 ? -67.604 -0.467 75.535 1.00 26.66 344 GLY A C 1
ATOM 2816 O O . GLY A 1 344 ? -68.753 -0.731 75.887 1.00 26.66 344 GLY A O 1
ATOM 2817 N N . PRO A 1 345 ? -66.620 -1.417 75.567 1.00 39.53 345 PRO A N 1
ATOM 2818 C CA . PRO A 1 345 ? -65.158 -1.233 75.435 1.00 39.53 345 PRO A CA 1
ATOM 2819 C C . PRO A 1 345 ? -64.343 -2.224 74.523 1.00 39.53 345 PRO A C 1
ATOM 2821 O O . PRO A 1 345 ? -64.737 -3.357 74.277 1.00 39.53 345 PRO A O 1
ATOM 2824 N N . SER A 1 346 ? -63.107 -1.804 74.178 1.00 26.11 346 SER A N 1
ATOM 2825 C CA . SER A 1 346 ? -61.827 -2.576 74.039 1.00 26.11 346 SER A CA 1
ATOM 2826 C C . SER A 1 346 ? -61.496 -3.611 72.908 1.00 26.11 346 SER A C 1
ATOM 2828 O O . SER A 1 346 ? -62.103 -4.668 72.832 1.00 26.11 346 SER A O 1
ATOM 2830 N N . LEU A 1 347 ? -60.339 -3.358 72.235 1.00 25.14 347 LEU A N 1
ATOM 2831 C CA . LEU A 1 347 ? -59.272 -4.281 71.707 1.00 25.14 347 LEU A CA 1
ATOM 2832 C C . LEU A 1 347 ? -59.289 -4.913 70.266 1.00 25.14 347 LEU A C 1
ATOM 2834 O O . LEU A 1 347 ? -59.624 -6.077 70.110 1.00 25.14 347 LEU A O 1
ATOM 2838 N N . LEU A 1 348 ? -58.802 -4.146 69.257 1.00 23.02 348 LEU A N 1
ATOM 2839 C CA . LEU A 1 348 ? -57.628 -4.341 68.324 1.00 23.02 348 LEU A CA 1
ATOM 2840 C C . LEU A 1 348 ? -57.264 -5.737 67.666 1.00 23.02 348 LEU A C 1
ATOM 2842 O O . LEU A 1 348 ? -57.491 -6.762 68.292 1.00 23.02 348 LEU A O 1
ATOM 2846 N N . PRO A 1 349 ? -56.488 -5.818 66.535 1.00 39.50 349 PRO A N 1
ATOM 2847 C CA . PRO A 1 349 ? -56.820 -5.600 65.093 1.00 39.50 349 PRO A CA 1
ATOM 2848 C C . PRO A 1 349 ? -56.169 -6.729 64.185 1.00 39.50 349 PRO A C 1
ATOM 2850 O O . PRO A 1 349 ? -56.012 -7.823 64.726 1.00 39.50 349 PRO A O 1
ATOM 2853 N N . PRO A 1 350 ? -55.654 -6.579 62.919 1.00 38.09 350 PRO A N 1
ATOM 2854 C CA . PRO A 1 350 ? -55.877 -5.667 61.764 1.00 38.09 350 PRO A CA 1
ATOM 2855 C C . PRO A 1 350 ? -56.065 -6.392 60.369 1.00 38.09 350 PRO A C 1
ATOM 2857 O O . PRO A 1 350 ? -56.161 -7.611 60.300 1.00 38.09 350 PRO A O 1
ATOM 2860 N N . GLU A 1 351 ? -55.974 -5.616 59.265 1.00 23.92 351 GLU A N 1
ATOM 2861 C CA . GLU A 1 351 ? -55.514 -5.961 57.880 1.00 23.92 351 GLU A CA 1
ATOM 2862 C C . GLU A 1 351 ? -56.458 -6.409 56.718 1.00 23.92 351 GLU A C 1
ATOM 2864 O O . GLU A 1 351 ? -57.564 -6.898 56.909 1.00 23.92 351 GLU A O 1
ATOM 2869 N N . GLN A 1 352 ? -55.924 -6.222 55.486 1.00 24.64 352 GLN A N 1
ATOM 2870 C CA . GLN A 1 352 ? -56.430 -6.515 54.116 1.00 24.64 352 GLN A CA 1
ATOM 2871 C C . GLN A 1 352 ? -57.584 -5.657 53.527 1.00 24.64 352 GLN A C 1
ATOM 2873 O O . GLN A 1 352 ? -58.337 -5.026 54.257 1.00 24.64 352 GLN A O 1
ATOM 2878 N N . ALA A 1 353 ? -57.841 -5.637 52.202 1.00 23.58 353 ALA A N 1
ATOM 2879 C CA . ALA A 1 353 ? -56.963 -5.440 51.023 1.00 23.58 353 ALA A CA 1
ATOM 2880 C C . ALA A 1 353 ? -57.807 -5.236 49.729 1.00 23.58 353 ALA A C 1
ATOM 2882 O O . ALA A 1 353 ? -58.846 -5.861 49.571 1.00 23.58 353 ALA A O 1
ATOM 2883 N N . SER A 1 354 ? -57.309 -4.396 48.807 1.00 22.25 354 SER A N 1
ATOM 2884 C CA . SER A 1 354 ? -57.555 -4.348 47.341 1.00 22.25 354 SER A CA 1
ATOM 2885 C C . SER A 1 354 ? -58.963 -4.550 46.717 1.00 22.25 354 SER A C 1
ATOM 2887 O O . SER A 1 354 ? -59.607 -5.589 46.819 1.00 22.25 354 SER A O 1
ATOM 2889 N N . ARG A 1 355 ? -59.322 -3.636 45.798 1.00 24.22 355 ARG A N 1
ATOM 2890 C CA . ARG A 1 355 ? -59.831 -4.000 44.455 1.00 24.22 355 ARG A CA 1
ATOM 2891 C C . ARG A 1 355 ? -59.599 -2.867 43.453 1.00 24.22 355 ARG A C 1
ATOM 2893 O O . ARG A 1 355 ? -59.523 -1.707 43.842 1.00 24.22 355 ARG A O 1
ATOM 2900 N N . ALA A 1 356 ? -59.429 -3.219 42.181 1.00 21.83 356 ALA A N 1
ATOM 2901 C CA . ALA A 1 356 ? -59.029 -2.300 41.116 1.00 21.83 356 ALA A CA 1
ATOM 2902 C C . ALA A 1 356 ? -60.121 -2.143 40.048 1.00 21.83 356 ALA A C 1
ATOM 2904 O O . ALA A 1 356 ? -60.869 -3.083 39.780 1.00 21.83 356 ALA A O 1
ATOM 2905 N N . THR A 1 357 ? -60.129 -0.986 39.385 1.00 21.55 357 THR A N 1
ATOM 2906 C CA . THR A 1 357 ? -60.912 -0.724 38.169 1.00 21.55 357 THR A CA 1
ATOM 2907 C C . THR A 1 357 ? -59.935 -0.403 37.044 1.00 21.55 357 THR A C 1
ATOM 2909 O O . THR A 1 357 ? -59.094 0.482 37.194 1.00 21.55 357 THR A O 1
ATOM 2912 N N . ALA A 1 358 ? -60.009 -1.129 35.930 1.00 22.11 358 ALA A N 1
ATOM 2913 C CA . ALA A 1 358 ? -59.102 -0.926 34.806 1.00 22.11 358 ALA A CA 1
ATOM 2914 C C . ALA A 1 358 ? -59.529 0.277 33.949 1.00 22.11 358 ALA A C 1
ATOM 2916 O O . ALA A 1 358 ? -60.693 0.383 33.565 1.00 22.11 358 ALA A O 1
ATOM 2917 N N . LEU A 1 359 ? -58.567 1.126 33.579 1.00 20.81 359 LEU A N 1
ATOM 2918 C CA . LEU A 1 359 ? -58.712 2.084 32.484 1.00 20.81 359 LEU A CA 1
ATOM 2919 C C . LEU A 1 359 ? -57.670 1.758 31.409 1.00 20.81 359 LEU A C 1
ATOM 2921 O O . LEU A 1 359 ? -56.471 1.937 31.624 1.00 20.81 359 LEU A O 1
ATOM 2925 N N . HIS A 1 360 ? -58.116 1.294 30.241 1.00 21.67 360 HIS A N 1
ATOM 2926 C CA . HIS A 1 360 ? -57.255 1.238 29.061 1.00 21.67 360 HIS A CA 1
ATOM 2927 C C . HIS A 1 360 ? -57.070 2.657 28.514 1.00 21.67 360 HIS A C 1
ATOM 2929 O O . HIS A 1 360 ? -57.903 3.159 27.763 1.00 21.67 360 HIS A O 1
ATOM 2935 N N . VAL A 1 361 ? -55.957 3.296 28.871 1.00 22.16 361 VAL A N 1
ATOM 2936 C CA . VAL A 1 361 ? -55.452 4.470 28.153 1.00 22.16 361 VAL A CA 1
ATOM 2937 C C . VAL A 1 361 ? -54.470 3.973 27.095 1.00 22.16 361 VAL A C 1
ATOM 2939 O O . VAL A 1 361 ? -53.530 3.243 27.410 1.00 22.16 361 VAL A O 1
ATOM 2942 N N . HIS A 1 362 ? -54.701 4.327 25.829 1.00 20.84 362 HIS A N 1
ATOM 2943 C CA . HIS A 1 362 ? -53.795 3.965 24.739 1.00 20.84 362 HIS A CA 1
ATOM 2944 C C . HIS A 1 362 ? -52.392 4.540 24.972 1.00 20.84 362 HIS A C 1
ATOM 2946 O O . HIS A 1 362 ? -52.248 5.695 25.374 1.00 20.84 362 HIS A O 1
ATOM 2952 N N . SER A 1 363 ? -51.360 3.765 24.622 1.00 22.70 363 SER A N 1
ATOM 2953 C CA . SER A 1 363 ? -49.997 4.286 24.486 1.00 22.70 363 SER A CA 1
ATOM 2954 C C . SER A 1 363 ? -49.967 5.362 23.399 1.00 22.70 363 SER A C 1
ATOM 2956 O O . SER A 1 363 ? -49.911 5.062 22.204 1.00 22.70 363 SER A O 1
ATOM 2958 N N . ALA A 1 364 ? -50.000 6.627 23.813 1.00 24.69 364 ALA A N 1
ATOM 2959 C CA . ALA A 1 364 ? -49.646 7.749 22.961 1.00 24.69 364 ALA A CA 1
ATOM 2960 C C . ALA A 1 364 ? -48.130 7.693 22.722 1.00 24.69 364 ALA A C 1
ATOM 2962 O O . ALA A 1 364 ? -47.342 8.242 23.491 1.00 24.69 364 ALA A O 1
ATOM 2963 N N . ASN A 1 365 ? -47.722 6.960 21.682 1.00 27.78 365 ASN A N 1
ATOM 2964 C CA . ASN A 1 365 ? -46.321 6.697 21.363 1.00 27.78 365 ASN A CA 1
ATOM 2965 C C . ASN A 1 365 ? -45.525 7.999 21.156 1.00 27.78 365 ASN A C 1
ATOM 2967 O O . ASN A 1 365 ? -45.432 8.515 20.043 1.00 27.78 365 ASN A O 1
ATOM 2971 N N . CYS A 1 366 ? -44.826 8.458 22.197 1.00 28.62 366 CYS A N 1
ATOM 2972 C CA . CYS A 1 366 ? -43.757 9.456 22.088 1.00 28.62 366 CYS A CA 1
ATOM 2973 C C . CYS A 1 366 ? -42.462 8.835 21.509 1.00 28.62 366 CYS A C 1
ATOM 2975 O O . CYS A 1 366 ? -41.341 9.178 21.882 1.00 28.62 366 CYS A O 1
ATOM 2977 N N . SER A 1 367 ? -42.600 7.898 20.565 1.00 27.58 367 SER A N 1
ATOM 2978 C CA . SER A 1 367 ? -41.517 7.120 19.948 1.00 27.58 367 SER A CA 1
ATOM 2979 C C . SER A 1 367 ? -40.752 7.918 18.877 1.00 27.58 367 SER A C 1
ATOM 2981 O O . SER A 1 367 ? -40.419 7.386 17.819 1.00 27.58 367 SER A O 1
ATOM 2983 N N . ARG A 1 368 ? -40.568 9.226 19.104 1.00 29.62 368 ARG A N 1
ATOM 2984 C CA . ARG A 1 368 ? -39.953 10.186 18.167 1.00 29.62 368 ARG A CA 1
ATOM 2985 C C . ARG A 1 368 ? -39.125 11.303 18.821 1.00 29.62 368 ARG A C 1
ATOM 2987 O O . ARG A 1 368 ? -38.567 12.115 18.091 1.00 29.62 368 ARG A O 1
ATOM 2994 N N . CYS A 1 369 ? -39.033 11.369 20.154 1.00 29.58 369 CYS A N 1
ATOM 2995 C CA . CYS A 1 369 ? -38.334 12.465 20.850 1.00 29.58 369 CYS A CA 1
ATOM 2996 C C . CYS A 1 369 ? -37.322 12.016 21.922 1.00 29.58 369 CYS A C 1
ATOM 2998 O O . CYS A 1 369 ? -36.806 12.860 22.652 1.00 29.58 369 CYS A O 1
ATOM 3000 N N . CYS A 1 370 ? -37.001 10.722 22.016 1.00 30.27 370 CYS A N 1
ATOM 3001 C CA . CYS A 1 370 ? -36.008 10.212 22.964 1.00 30.27 370 CYS A CA 1
ATOM 3002 C C . CYS A 1 370 ? -34.894 9.434 22.244 1.00 30.27 370 CYS A C 1
ATOM 3004 O O . CYS A 1 370 ? -35.151 8.369 21.697 1.00 30.27 370 CYS A O 1
ATOM 3006 N N . LEU A 1 371 ? -33.663 9.955 22.342 1.00 36.91 371 LEU A N 1
ATOM 3007 C CA . LEU A 1 371 ? -32.385 9.264 22.098 1.00 36.91 371 LEU A CA 1
ATOM 3008 C C . LEU A 1 371 ? -32.119 8.737 20.665 1.00 36.91 371 LEU A C 1
ATOM 3010 O O . LEU A 1 371 ? -32.045 7.532 20.455 1.00 36.91 371 LEU A O 1
ATOM 3014 N N . SER A 1 372 ? -31.805 9.626 19.711 1.00 41.94 372 SER A N 1
ATOM 3015 C CA . SER A 1 372 ? -31.098 9.262 18.460 1.00 41.94 372 SER A CA 1
ATOM 3016 C C . SER A 1 372 ? -29.560 9.317 18.593 1.00 41.94 372 SER A C 1
ATOM 3018 O O . SER A 1 372 ? -28.834 9.769 17.709 1.00 41.94 372 SER A O 1
ATOM 3020 N N . HIS A 1 373 ? -29.049 8.860 19.741 1.00 48.78 373 HIS A N 1
ATOM 3021 C CA . HIS A 1 373 ? -27.620 8.815 20.055 1.00 48.78 373 HIS A CA 1
ATOM 3022 C C . HIS A 1 373 ? -27.244 7.470 20.678 1.00 48.78 373 HIS A C 1
ATOM 3024 O O . HIS A 1 373 ? -27.765 7.112 21.736 1.00 48.78 373 HIS A O 1
ATOM 3030 N N . LEU A 1 374 ? -26.311 6.752 20.049 1.00 55.62 374 LEU A N 1
ATOM 3031 C CA . LEU A 1 374 ? -25.734 5.528 20.606 1.00 55.62 374 LEU A CA 1
ATOM 3032 C C . LEU A 1 374 ? -24.592 5.910 21.561 1.00 55.62 374 LEU A C 1
ATOM 3034 O O . LEU A 1 374 ? -23.626 6.571 21.174 1.00 55.62 374 LEU A O 1
ATOM 3038 N N . VAL A 1 375 ? -24.755 5.525 22.829 1.00 55.59 375 VAL A N 1
ATOM 3039 C CA . VAL A 1 375 ? -23.876 5.880 23.949 1.00 55.59 375 VAL A CA 1
ATOM 3040 C C . VAL A 1 375 ? -23.106 4.640 24.391 1.00 55.59 375 VAL A C 1
ATOM 3042 O O . VAL A 1 375 ? -23.700 3.705 24.927 1.00 55.59 375 VAL A O 1
ATOM 3045 N N . ILE A 1 376 ? -21.791 4.646 24.176 1.00 60.78 376 ILE A N 1
ATOM 3046 C CA . ILE A 1 376 ? -20.889 3.518 24.448 1.00 60.78 376 ILE A CA 1
ATOM 3047 C C . ILE A 1 376 ? -19.881 3.940 25.519 1.00 60.78 376 ILE A C 1
ATOM 3049 O O . ILE A 1 376 ? -19.357 5.057 25.493 1.00 60.78 376 ILE A O 1
ATOM 3053 N N . PHE A 1 377 ? -19.620 3.058 26.478 1.00 59.50 377 PHE A N 1
ATOM 3054 C CA . PHE A 1 377 ? -18.724 3.332 27.601 1.00 59.50 377 PHE A CA 1
ATOM 3055 C C . PHE A 1 377 ? -17.313 2.864 27.254 1.00 59.50 377 PHE A C 1
ATOM 3057 O O . PHE A 1 377 ? -17.102 1.685 26.981 1.00 59.50 377 PHE A O 1
ATOM 3064 N N . LEU A 1 378 ? -16.361 3.798 27.260 1.00 60.88 378 LEU A N 1
ATOM 3065 C CA . LEU A 1 378 ? -14.951 3.523 27.027 1.00 60.88 378 LEU A CA 1
ATOM 3066 C C . LEU A 1 378 ? -14.236 3.381 28.378 1.00 60.88 378 LEU A C 1
ATOM 3068 O O . LEU A 1 378 ? -13.993 4.372 29.076 1.00 60.88 378 LEU A O 1
ATOM 3072 N N . ASN A 1 379 ? -13.920 2.137 28.737 1.00 55.88 379 ASN A N 1
ATOM 3073 C CA . ASN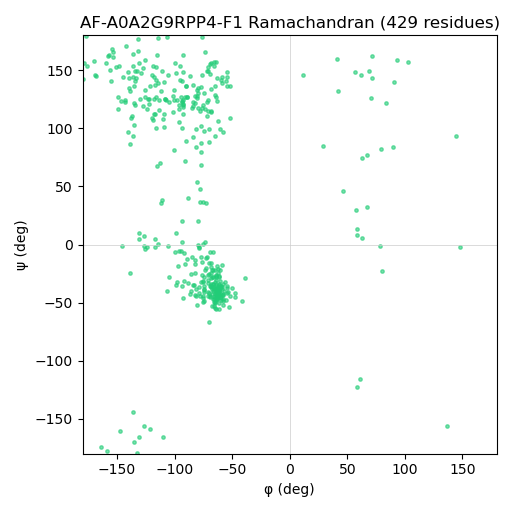 A 1 379 ? -13.184 1.794 29.953 1.00 55.88 379 ASN A CA 1
ATOM 3074 C C . ASN A 1 379 ? -11.687 1.699 29.620 1.00 55.88 379 ASN A C 1
ATOM 3076 O O . ASN A 1 379 ? -11.246 0.692 29.077 1.00 55.88 379 ASN A O 1
ATOM 3080 N N . ASP A 1 380 ? -10.893 2.728 29.915 1.00 56.19 380 ASP A N 1
ATOM 3081 C CA . ASP A 1 380 ? -9.447 2.662 29.670 1.00 56.19 380 ASP A CA 1
ATOM 3082 C C . ASP A 1 380 ? -8.639 3.496 30.673 1.00 56.19 380 ASP A C 1
ATOM 3084 O O . ASP A 1 380 ? -8.758 4.722 30.730 1.00 56.19 380 ASP A O 1
ATOM 3088 N N . GLU A 1 381 ? -7.799 2.819 31.458 1.00 48.91 381 GLU A N 1
ATOM 3089 C CA . GLU A 1 381 ? -6.929 3.435 32.467 1.00 48.91 381 GLU A CA 1
ATOM 3090 C C . GLU A 1 381 ? -5.733 4.175 31.844 1.00 48.91 381 GLU A C 1
ATOM 3092 O O . GLU A 1 381 ? -5.177 5.085 32.461 1.00 48.91 381 GLU A O 1
ATOM 3097 N N . SER A 1 382 ? -5.342 3.837 30.607 1.00 42.78 382 SER A N 1
ATOM 3098 C CA . SER A 1 382 ? -4.160 4.426 29.957 1.00 42.78 382 SER A CA 1
ATOM 3099 C C . SER A 1 382 ? -4.346 5.895 29.564 1.00 42.78 382 SER A C 1
ATOM 3101 O O . SER A 1 382 ? -3.363 6.597 29.325 1.00 42.78 382 SER A O 1
ATOM 3103 N N . ILE A 1 383 ? -5.590 6.386 29.531 1.00 47.22 383 ILE A N 1
ATOM 3104 C CA . ILE A 1 383 ? -5.904 7.768 29.152 1.00 47.22 383 ILE A CA 1
ATOM 3105 C C . ILE A 1 383 ? -5.806 8.723 30.364 1.00 47.22 383 ILE A C 1
ATOM 3107 O O . ILE A 1 383 ? -5.523 9.907 30.169 1.00 47.22 383 ILE A O 1
ATOM 3111 N N . CYS A 1 384 ? -5.976 8.250 31.615 1.00 33.47 384 CYS A N 1
ATOM 3112 C CA . CYS A 1 384 ? -5.637 9.039 32.814 1.00 33.47 384 CYS A CA 1
ATOM 3113 C C . CYS A 1 384 ? -5.622 8.242 34.138 1.00 33.47 384 CYS A C 1
ATOM 3115 O O . CYS A 1 384 ? -6.511 7.442 34.407 1.00 33.47 384 CYS A O 1
ATOM 3117 N N . LEU A 1 385 ? -4.702 8.599 35.047 1.00 35.62 385 LEU A N 1
ATOM 3118 C CA . LEU A 1 385 ? -4.552 8.069 36.421 1.00 35.62 385 LEU A CA 1
ATOM 3119 C C . LEU A 1 385 ? -5.644 8.549 37.417 1.00 35.62 385 LEU A C 1
ATOM 3121 O O . LEU A 1 385 ? -5.354 8.831 38.580 1.00 35.62 385 LEU A O 1
ATOM 3125 N N . LEU A 1 386 ? -6.894 8.722 36.978 1.00 35.62 386 LEU A N 1
ATOM 3126 C CA . LEU A 1 386 ? -7.989 9.262 37.796 1.00 35.62 386 LEU A CA 1
ATOM 3127 C C . LEU A 1 386 ? -9.304 8.520 37.540 1.00 35.62 386 LEU A C 1
ATOM 3129 O O . LEU A 1 386 ? -9.625 8.186 36.406 1.00 35.62 386 LEU A O 1
ATOM 3133 N N . GLN A 1 387 ? -10.098 8.337 38.599 1.00 38.59 387 GLN A N 1
ATOM 3134 C CA . GLN A 1 387 ? -11.400 7.662 38.552 1.00 38.59 387 GLN A CA 1
ATOM 3135 C C . GLN A 1 387 ? -12.422 8.449 37.706 1.00 38.59 387 GLN A C 1
ATOM 3137 O O . GLN A 1 387 ? -13.117 9.349 38.181 1.00 38.59 387 GLN A O 1
ATOM 3142 N N . GLY A 1 388 ? -12.515 8.091 36.430 1.00 44.66 388 GLY A N 1
ATOM 3143 C CA . GLY A 1 388 ? -13.460 8.625 35.455 1.00 44.66 388 GLY A CA 1
ATOM 3144 C C . GLY A 1 388 ? -13.731 7.594 34.363 1.00 44.66 388 GLY A C 1
ATOM 3145 O O . GLY A 1 388 ? -12.961 6.655 34.186 1.00 44.66 388 GLY A O 1
ATOM 3146 N N . GLN A 1 389 ? -14.826 7.767 33.627 1.00 56.06 389 GLN A N 1
ATOM 3147 C CA . GLN A 1 389 ? -15.100 6.991 32.415 1.00 56.06 389 GLN A CA 1
ATOM 3148 C C . GLN A 1 389 ? -15.215 7.940 31.231 1.00 56.06 389 GLN A C 1
ATOM 3150 O O . GLN A 1 389 ? -15.717 9.064 31.348 1.00 56.06 389 GLN A O 1
ATOM 3155 N N . TYR A 1 390 ? -14.771 7.464 30.075 1.00 65.62 390 TYR A N 1
ATOM 3156 C CA . TYR A 1 390 ? -14.982 8.153 28.817 1.00 65.62 390 TYR A CA 1
ATOM 3157 C C . TYR A 1 390 ? -16.291 7.664 28.201 1.00 65.62 390 TYR A C 1
ATOM 3159 O O . TYR A 1 390 ? -16.596 6.472 28.210 1.00 65.62 390 TYR A O 1
ATOM 3167 N N . ILE A 1 391 ? -17.087 8.591 27.678 1.00 68.19 391 ILE A N 1
ATOM 3168 C CA . ILE A 1 391 ? -18.359 8.278 27.029 1.00 68.19 391 ILE A CA 1
ATOM 3169 C C . ILE A 1 391 ? -18.225 8.621 25.549 1.00 68.19 391 ILE A C 1
ATOM 3171 O O . ILE A 1 391 ? -18.043 9.785 25.182 1.00 68.19 391 ILE A O 1
ATOM 3175 N N . LEU A 1 392 ? -18.318 7.597 24.703 1.00 73.56 392 LEU A N 1
ATOM 3176 C CA . LEU A 1 392 ? -18.410 7.745 23.258 1.00 73.56 392 LEU A CA 1
ATOM 3177 C C . LEU A 1 392 ? -19.867 8.039 22.902 1.00 73.56 392 LEU A C 1
ATOM 3179 O O . LEU A 1 392 ? -20.763 7.262 23.232 1.00 73.56 392 LEU A O 1
ATOM 3183 N N . THR A 1 393 ? -20.104 9.172 22.242 1.00 68.88 393 THR A N 1
ATOM 3184 C CA . THR A 1 393 ? -21.447 9.584 21.806 1.00 68.88 393 THR A CA 1
ATOM 3185 C C . THR A 1 393 ? -21.498 9.632 20.287 1.00 68.88 393 THR A C 1
ATOM 3187 O O . THR A 1 393 ? -21.051 10.602 19.678 1.00 68.88 393 THR A O 1
ATOM 3190 N N . LEU A 1 394 ? -22.055 8.593 19.669 1.00 77.44 394 LEU A N 1
ATOM 3191 C CA . LEU A 1 394 ? -22.365 8.598 18.240 1.00 77.44 394 LEU A CA 1
ATOM 3192 C C . LEU A 1 394 ? -23.632 9.428 18.007 1.00 77.44 394 LEU A C 1
ATOM 3194 O O . LEU A 1 394 ? -24.602 9.301 18.758 1.00 77.44 394 LEU A O 1
ATOM 3198 N N . SER A 1 395 ? -23.634 10.283 16.985 1.00 77.25 395 SER A N 1
ATOM 3199 C CA . SER A 1 395 ? -24.830 11.006 16.538 1.00 77.25 395 SER A CA 1
ATOM 3200 C C . SER A 1 395 ? -25.467 10.352 15.321 1.00 77.25 395 SER A C 1
ATOM 3202 O O . SER A 1 395 ? -24.788 9.705 14.525 1.00 77.25 395 SER A O 1
ATOM 3204 N N . GLU A 1 396 ? -26.763 10.597 15.149 1.00 76.44 396 GLU A N 1
ATOM 3205 C CA . GLU A 1 396 ? -27.535 10.278 13.944 1.00 76.44 396 GLU A CA 1
ATOM 3206 C C . GLU A 1 396 ? -26.808 10.742 12.660 1.00 76.44 396 GLU A C 1
ATOM 3208 O O . GLU A 1 396 ? -26.611 9.941 11.749 1.00 76.44 396 GLU A O 1
ATOM 3213 N N . ASP A 1 397 ? -26.255 11.967 12.636 1.00 81.06 397 ASP A N 1
ATOM 3214 C CA . ASP A 1 397 ? -25.432 12.480 11.521 1.00 81.06 397 ASP A CA 1
ATOM 3215 C C . ASP A 1 397 ? -24.202 11.604 11.204 1.00 81.06 397 ASP A C 1
ATOM 3217 O O . ASP A 1 397 ? -23.846 11.418 10.035 1.00 81.06 397 ASP A O 1
ATOM 3221 N N . ILE A 1 398 ? -23.525 11.086 12.238 1.00 84.56 398 ILE A N 1
ATOM 3222 C CA . ILE A 1 398 ? -22.326 10.242 12.107 1.00 84.56 398 ILE A CA 1
ATOM 3223 C C . ILE A 1 398 ? -22.717 8.842 11.625 1.00 84.56 398 ILE A C 1
ATOM 3225 O O . ILE A 1 398 ? -22.049 8.309 10.740 1.00 84.56 398 ILE A O 1
ATOM 3229 N N . VAL A 1 399 ? -23.814 8.283 12.144 1.00 84.31 399 VAL A N 1
ATOM 3230 C CA . VAL A 1 399 ? -24.363 6.982 11.729 1.00 84.31 399 VAL A CA 1
ATOM 3231 C C . VAL A 1 399 ? -24.828 7.036 10.271 1.00 84.31 399 VAL A C 1
ATOM 3233 O O . VAL A 1 399 ? -24.289 6.309 9.438 1.00 84.31 399 VAL A O 1
ATOM 3236 N N . GLU A 1 400 ? -25.707 7.974 9.899 1.00 86.88 400 GLU A N 1
ATOM 3237 C CA . GLU A 1 400 ? -26.113 8.155 8.498 1.00 86.88 400 GLU A CA 1
ATOM 3238 C C . GLU A 1 400 ? -24.909 8.471 7.590 1.00 86.88 400 GLU A C 1
ATOM 3240 O O . GLU A 1 400 ? -24.861 8.092 6.416 1.00 86.88 400 GLU A O 1
ATOM 3245 N N . GLY A 1 401 ? -23.949 9.263 8.080 1.00 88.44 401 GLY A N 1
ATOM 3246 C CA . GLY A 1 401 ? -22.719 9.593 7.360 1.00 88.44 401 GLY A CA 1
ATOM 3247 C C . GLY A 1 401 ? -21.878 8.351 7.064 1.00 88.44 401 GLY A C 1
ATOM 3248 O O . GLY A 1 401 ? -21.369 8.198 5.949 1.00 88.44 401 GLY A O 1
ATOM 3249 N N . HIS A 1 402 ? -21.789 7.443 8.036 1.00 90.25 402 HIS A N 1
ATOM 3250 C CA . HIS A 1 402 ? -21.117 6.159 7.923 1.00 90.25 402 HIS A CA 1
ATOM 3251 C C . HIS A 1 402 ? -21.840 5.217 6.948 1.00 90.25 402 HIS A C 1
ATOM 3253 O O . HIS A 1 402 ? -21.231 4.752 5.982 1.00 90.25 402 HIS A O 1
ATOM 3259 N N . GLU A 1 403 ? -23.145 4.997 7.125 1.00 90.12 403 GLU A N 1
ATOM 3260 C CA . GLU A 1 403 ? -23.960 4.126 6.266 1.00 90.12 403 GLU A CA 1
ATOM 3261 C C . GLU A 1 403 ? -23.919 4.570 4.797 1.00 90.12 403 GLU A C 1
ATOM 3263 O O . GLU A 1 403 ? -23.620 3.776 3.901 1.00 90.12 403 GLU A O 1
ATOM 3268 N N . ARG A 1 404 ? -24.096 5.873 4.530 1.00 91.56 404 ARG A N 1
ATOM 3269 C CA . ARG A 1 404 ? -23.981 6.451 3.175 1.00 91.56 404 ARG A CA 1
ATOM 3270 C C . ARG A 1 404 ? -22.578 6.329 2.578 1.00 91.56 404 ARG A C 1
ATOM 3272 O O . ARG A 1 404 ? -22.431 6.476 1.360 1.00 91.56 404 ARG A O 1
ATOM 3279 N N . ALA A 1 405 ? -21.550 6.097 3.394 1.00 89.44 405 ALA A N 1
ATOM 3280 C CA . ALA A 1 405 ? -20.198 5.806 2.935 1.00 89.44 405 ALA A CA 1
ATOM 3281 C C . ALA A 1 405 ? -19.970 4.299 2.710 1.00 89.44 405 ALA A C 1
ATOM 3283 O O . ALA A 1 405 ? -19.268 3.944 1.761 1.00 89.44 405 ALA A O 1
ATOM 3284 N N . MET A 1 406 ? -20.599 3.422 3.503 1.00 89.56 406 MET A N 1
ATOM 3285 C CA . MET A 1 406 ? -20.572 1.966 3.301 1.00 89.56 406 MET A CA 1
ATOM 3286 C C . MET A 1 406 ? -21.356 1.522 2.069 1.00 89.56 406 MET A C 1
ATOM 3288 O O . MET A 1 406 ? -20.827 0.757 1.266 1.00 89.56 406 MET A O 1
ATOM 3292 N N . LEU A 1 407 ? -22.537 2.094 1.818 1.00 89.50 407 LEU A N 1
ATOM 3293 C CA . LEU A 1 407 ? -23.320 1.850 0.595 1.00 89.50 407 LEU A CA 1
ATOM 3294 C C . LEU A 1 407 ? -22.561 2.208 -0.702 1.00 89.50 407 LEU A C 1
ATOM 3296 O O . LEU A 1 407 ? -22.928 1.759 -1.784 1.00 89.50 407 LEU A O 1
ATOM 3300 N N . LYS A 1 408 ? -21.485 3.003 -0.607 1.00 88.81 408 LYS A N 1
ATOM 3301 C CA . LYS A 1 408 ? -20.594 3.369 -1.724 1.00 88.81 408 LYS A CA 1
ATOM 3302 C C . LYS A 1 408 ? -19.302 2.535 -1.771 1.00 88.81 408 LYS A C 1
ATOM 3304 O O . LYS A 1 408 ? -18.526 2.669 -2.718 1.00 88.81 408 LYS A O 1
ATOM 3309 N N . ARG A 1 409 ? -19.033 1.689 -0.770 1.00 88.94 409 ARG A N 1
ATOM 3310 C CA . ARG A 1 409 ? -17.784 0.925 -0.613 1.00 88.94 409 ARG A CA 1
ATOM 3311 C C . ARG A 1 409 ? -17.884 -0.445 -1.297 1.00 88.94 409 ARG A C 1
ATOM 3313 O O . ARG A 1 409 ? -17.929 -1.482 -0.651 1.00 88.94 409 ARG A O 1
ATOM 3320 N N . VAL A 1 410 ? -17.874 -0.430 -2.632 1.00 86.50 410 VAL A N 1
ATOM 3321 C CA . VAL A 1 410 ? -17.990 -1.634 -3.488 1.00 86.50 410 VAL A CA 1
ATOM 3322 C C . VAL A 1 410 ? -16.843 -2.641 -3.284 1.00 86.50 410 VAL A C 1
ATOM 3324 O O . VAL A 1 410 ? -17.025 -3.836 -3.494 1.00 86.50 410 VAL A O 1
ATOM 3327 N N . LEU A 1 411 ? -15.657 -2.175 -2.873 1.00 92.12 411 LEU A N 1
ATOM 3328 C CA . LEU A 1 411 ? -14.478 -3.017 -2.653 1.00 92.12 411 LEU A CA 1
ATOM 3329 C C . LEU A 1 411 ? -14.183 -3.173 -1.151 1.00 92.12 411 LEU A C 1
ATOM 3331 O O . LEU A 1 411 ? -13.976 -2.180 -0.448 1.00 92.12 411 LEU A O 1
ATOM 3335 N N . ARG A 1 412 ? -14.119 -4.433 -0.703 1.00 95.00 412 ARG A N 1
ATOM 3336 C CA . ARG A 1 412 ? -13.640 -4.898 0.610 1.00 95.00 412 ARG A CA 1
ATOM 3337 C C . ARG A 1 412 ? -12.677 -6.068 0.408 1.00 95.00 412 ARG A C 1
ATOM 3339 O O . ARG A 1 41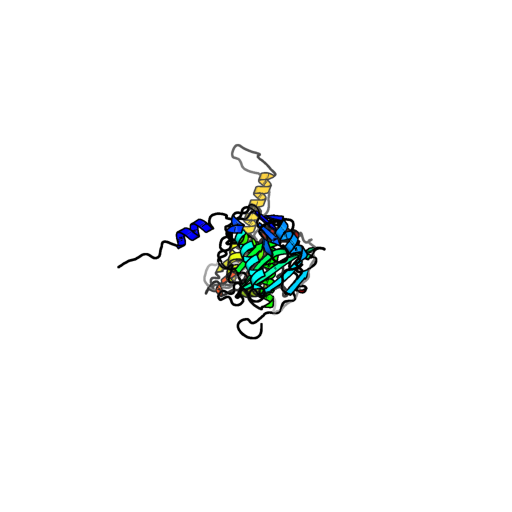2 ? -12.861 -6.843 -0.537 1.00 95.00 412 ARG A O 1
ATOM 3346 N N . ILE A 1 413 ? -11.701 -6.227 1.300 1.00 97.12 413 ILE A N 1
ATOM 3347 C CA . ILE A 1 413 ? -10.988 -7.507 1.447 1.00 97.12 413 ILE A CA 1
ATOM 3348 C C . ILE A 1 413 ? -11.924 -8.543 2.081 1.00 97.12 413 ILE A C 1
ATOM 3350 O O . ILE A 1 413 ? -12.829 -8.206 2.840 1.00 97.12 413 ILE A O 1
ATOM 3354 N N . ASP A 1 414 ? -11.723 -9.808 1.729 1.00 96.56 414 ASP A N 1
ATOM 3355 C CA . ASP A 1 414 ? -12.427 -10.956 2.296 1.00 96.56 414 ASP A CA 1
ATOM 3356 C C . ASP A 1 414 ? -11.408 -11.895 2.942 1.00 96.56 414 ASP A C 1
ATOM 3358 O O . ASP A 1 414 ? -10.628 -12.540 2.241 1.00 96.56 414 ASP A O 1
ATOM 3362 N N . SER A 1 415 ? -11.384 -11.964 4.272 1.00 94.31 415 SER A N 1
ATOM 3363 C CA . SER A 1 415 ? -10.381 -12.745 5.009 1.00 94.31 415 SER A CA 1
ATOM 3364 C C . SER A 1 415 ? -10.409 -14.243 4.672 1.00 94.31 415 SER A C 1
ATOM 3366 O O . SER A 1 415 ? -9.387 -14.911 4.787 1.00 94.31 415 SER A O 1
ATOM 3368 N N . LYS A 1 416 ? -11.526 -14.772 4.149 1.00 96.19 416 LYS A N 1
ATOM 3369 C CA . LYS A 1 416 ? -11.633 -16.168 3.678 1.00 96.19 416 LYS A CA 1
ATOM 3370 C C . LYS A 1 416 ? -10.890 -16.418 2.362 1.00 96.19 416 LYS A C 1
ATOM 3372 O O . LYS A 1 416 ? -10.585 -17.562 2.039 1.00 96.19 416 LYS A O 1
ATOM 3377 N N . CYS A 1 417 ? -10.605 -15.358 1.606 1.00 96.69 417 CYS A N 1
ATOM 3378 C CA . CYS A 1 417 ? -9.832 -15.395 0.363 1.00 96.69 417 CYS A CA 1
ATOM 3379 C C . CYS A 1 417 ? -8.332 -15.122 0.591 1.00 96.69 417 CYS A C 1
ATOM 3381 O O . CYS A 1 417 ? -7.585 -15.032 -0.383 1.00 96.69 417 CYS A O 1
ATOM 3383 N N . LEU A 1 418 ? -7.892 -14.939 1.845 1.00 97.00 418 LEU A N 1
ATOM 3384 C CA . LEU A 1 418 ? -6.495 -14.713 2.223 1.00 97.00 418 LEU A CA 1
ATOM 3385 C C . LEU A 1 418 ? -5.816 -16.051 2.555 1.00 97.00 418 LEU A C 1
ATOM 3387 O O . LEU A 1 418 ? -6.196 -16.761 3.483 1.00 97.00 418 LEU A O 1
ATOM 3391 N N . HIS A 1 419 ? -4.785 -16.388 1.792 1.00 94.81 419 HIS A N 1
ATOM 3392 C CA . HIS A 1 419 ? -3.965 -17.589 1.929 1.00 94.81 419 HIS A CA 1
ATOM 3393 C C . HIS A 1 419 ? -2.539 -17.174 2.306 1.00 94.81 419 HIS A C 1
ATOM 3395 O O . HIS A 1 419 ? -1.598 -17.273 1.519 1.00 94.81 419 HIS A O 1
ATOM 3401 N N . PHE A 1 420 ? -2.403 -16.643 3.522 1.00 92.62 420 PHE A N 1
ATOM 3402 C CA . PHE A 1 420 ? -1.152 -16.125 4.068 1.00 92.62 420 PHE A CA 1
ATOM 3403 C C . PHE A 1 420 ? -0.729 -16.906 5.316 1.00 92.62 420 PHE A C 1
ATOM 3405 O O . PHE A 1 420 ? -1.559 -17.311 6.128 1.00 92.62 420 PHE A O 1
ATOM 3412 N N . THR A 1 421 ? 0.578 -17.102 5.480 1.00 89.69 421 THR A N 1
ATOM 3413 C CA . THR A 1 421 ? 1.178 -17.721 6.666 1.00 89.69 421 THR A CA 1
ATOM 3414 C C . THR A 1 421 ? 2.272 -16.790 7.188 1.00 89.69 421 THR A C 1
ATOM 3416 O O . THR A 1 421 ? 3.221 -16.529 6.442 1.00 89.69 421 THR A O 1
ATOM 3419 N N . PRO A 1 422 ? 2.170 -16.287 8.434 1.00 88.06 422 PRO A N 1
ATOM 3420 C CA . PRO A 1 422 ? 3.191 -15.435 9.031 1.00 88.06 422 PRO A CA 1
ATOM 3421 C C . PRO A 1 422 ? 4.578 -16.081 9.000 1.00 88.06 422 PRO A C 1
ATOM 3423 O O . PRO A 1 422 ? 4.741 -17.263 9.308 1.00 88.06 422 PRO A O 1
ATOM 3426 N N . LYS A 1 423 ? 5.592 -15.286 8.649 1.00 86.12 423 LYS A N 1
ATOM 3427 C CA . LYS A 1 423 ? 6.994 -15.715 8.616 1.00 86.12 423 LYS A CA 1
ATOM 3428 C C . LYS A 1 423 ? 7.752 -15.074 9.760 1.00 86.12 423 LYS A C 1
ATOM 3430 O O . LYS A 1 423 ? 7.788 -13.853 9.887 1.00 86.12 423 LYS A O 1
ATOM 3435 N N . ASP A 1 424 ? 8.399 -15.911 10.556 1.00 81.69 424 ASP A N 1
ATOM 3436 C CA . ASP A 1 424 ? 9.357 -15.457 11.552 1.00 81.69 424 ASP A CA 1
ATOM 3437 C C . ASP A 1 424 ? 10.708 -15.189 10.876 1.00 81.69 424 ASP A C 1
ATOM 3439 O O . ASP A 1 424 ? 11.468 -16.119 10.585 1.00 81.69 424 ASP A O 1
ATOM 3443 N N . TRP A 1 425 ? 10.971 -13.912 10.593 1.00 81.38 425 TRP A N 1
ATOM 3444 C CA . TRP A 1 425 ? 12.210 -13.444 9.968 1.00 81.38 425 TRP A CA 1
ATOM 3445 C C . TRP A 1 425 ? 13.410 -13.458 10.926 1.00 81.38 425 TRP A C 1
ATOM 3447 O O . TRP A 1 425 ? 14.528 -13.725 10.476 1.00 81.38 425 TRP A O 1
ATOM 3457 N N . SER A 1 426 ? 13.169 -13.320 12.238 1.00 73.31 426 SER A N 1
ATOM 3458 C CA . SER A 1 426 ? 14.222 -13.323 13.266 1.00 73.31 426 SER A CA 1
ATOM 3459 C C . SER A 1 426 ? 15.002 -14.644 13.289 1.00 73.31 426 SER A C 1
ATOM 3461 O O . SER A 1 426 ? 16.213 -14.676 13.529 1.00 73.31 426 SER A O 1
ATOM 3463 N N . LYS A 1 427 ? 14.327 -15.751 12.946 1.00 70.00 427 LYS A N 1
ATOM 3464 C CA . LYS A 1 427 ? 14.914 -17.085 12.767 1.00 70.00 427 LYS A CA 1
ATOM 3465 C C . LYS A 1 427 ? 15.651 -17.199 11.424 1.00 70.00 427 LYS A C 1
ATOM 3467 O O . LYS A 1 427 ? 15.259 -17.953 10.530 1.00 70.00 427 LYS A O 1
ATOM 3472 N N . ARG A 1 428 ? 16.765 -16.469 11.303 1.00 51.47 428 ARG A N 1
ATOM 3473 C CA . ARG A 1 428 ? 17.689 -16.503 10.154 1.00 51.47 428 ARG A CA 1
ATOM 3474 C C . ARG A 1 428 ? 18.114 -17.945 9.829 1.00 51.47 428 ARG A C 1
ATOM 3476 O O . ARG A 1 428 ? 18.901 -18.532 10.565 1.00 51.47 428 ARG A O 1
ATOM 3483 N N . GLY A 1 429 ? 17.638 -18.497 8.706 1.00 48.16 429 GLY A N 1
ATOM 3484 C CA . GLY A 1 429 ? 18.145 -19.776 8.178 1.00 48.16 429 GLY A CA 1
ATOM 3485 C C . GLY A 1 429 ? 17.180 -20.693 7.415 1.00 48.16 429 GLY A C 1
ATOM 3486 O O . GLY A 1 429 ? 17.632 -21.743 6.967 1.00 48.16 429 GLY A O 1
ATOM 3487 N N . LYS A 1 430 ? 15.885 -20.364 7.261 1.00 48.19 430 LYS A N 1
ATOM 3488 C CA . LYS A 1 430 ? 14.897 -21.268 6.615 1.00 48.19 430 LYS A CA 1
ATOM 3489 C C . LYS A 1 430 ? 14.006 -20.662 5.517 1.00 48.19 430 LYS A C 1
ATOM 3491 O O . LYS A 1 430 ? 13.139 -21.372 5.012 1.00 48.19 430 LYS A O 1
ATOM 3496 N N . TRP A 1 431 ? 14.214 -19.400 5.134 1.00 51.31 431 TRP A N 1
ATOM 3497 C CA . TRP A 1 431 ? 13.335 -18.663 4.214 1.00 51.31 431 TRP A CA 1
ATOM 3498 C C . TRP A 1 431 ? 14.083 -18.092 3.010 1.00 51.31 431 TRP A C 1
ATOM 3500 O O . TRP A 1 431 ? 15.093 -17.381 3.202 1.00 51.31 431 TRP A O 1
#

InterPro domains:
  IPR002717 Histone acetyltransferase domain, MYST-type [PF01853] (77-258)
  IPR002717 Histone acetyltransferase domain, MYST-type [PS51726] (16-269)
  IPR016181 Acyl-CoA N-acyltransferase [SSF55729] (19-259)
  IPR036388 Winged helix-like DNA-binding domain superfamily [G3DSA:1.10.10.10] (195-259)
  IPR040706 MYST, zinc finger domain [PF17772] (18-72)
  IPR050603 MYST family histone acetyltransferases [PTHR10615] (9-427)

Foldseek 3Di:
DDDDPPPDVVVVVVVFADAQAQWEAAPPDIDGFDTHFPDDNVQSPANYWYAYQFQLDIDNDPVVVVVVVVVDPGQHHPADFQFDDDQKTKGKDQCLVSVSSQLSVLRVVCSHDRPSDDRNDRRQKIKIFIFGDDPRHTGTQWIFIDGLDDPQQALTADTDGGVVNPPVLVSLQRVQVSQLVCLLVQAAHDHDPDDDPVNVVSLLVNLLLLLVVVLVPQDDPPPDAAEDALVRSCRVRSHDSVSNVVSLVVVVFWDWDADDPDDPPCVCVVVVVVLVVVVVVVVVVVVVVVCVVDDDDDDDDDDDDDDDDDDDPDDPDDPDDDDDDDDDDDDDDDDDDDDDDDDDDDDDDDDDDDDDDDDDDDPPPPVPRDDQWRWYWYDDPVVDVHPIIIIGIDHPCSVVVSVVVVVVNPDDDDSVRGNDDDDDPVPPDDD